Protein 5WEU (pdb70)

Sequence (382 aa):
SHSLRYFVTAVSRPGFGEPRYMEVGYVDNTEFVRFDSDAENPRYEPRARWIEQEGPEYWERETRRAKGNEQCFRVDLRTALRYYNQSAGGSHTLQWMAGCDVESDGRLLRGYWQFAYDGCDYIALNEDLKTWTAADMAAQITRRKWEQAGAAERDRAYLEGECVEWLRRRYLKNGNATLLRTDPPKAHVTHHRRPEGDVTLRCWALGFYPADITLTWQLNGEELTQEMELVETRPAGDGTFQKWASVVVPLGKEQKYTCHHVEHEGLPEPLTLRWIQKTPQIQVYSRHPPENGKPNILNCYVTQFHPPHIEIQMLKNGKKIPKVEMSDMSFSKDWSFYILAHTEFTPTETDTYACRVKHASMAEPKTVYWDRDMRGPGCAFVTI

InterPro domains:
  IPR001039 MHC class I alpha chain, alpha1 alpha2 domains [PR01638] (83-112)
  IPR001039 MHC class I alpha chain, alpha1 alpha2 domains [PR01638] (115-131)
  IPR001039 MHC class I alpha chain, alpha1 alpha2 domains [PR01638] (136-153)
  IPR001039 MHC class I alpha chain, alpha1 alpha2 domains [PR01638] (181-199)
  IPR003006 Immunoglobulin/major histocompatibility complex, conserved site [PS00290] (281-287)
  IPR003597 Immunoglobulin C1-set [PF07654] (220-290)
  IPR003597 Immunoglobulin C1-set [SM00407] (222-293)
  IPR007110 Immunoglobulin-like domain [PS50835] (209-297)
  IPR010579 MHC class I, alpha chain, C-terminal [PF06623] (340-364)
  IPR011161 MHC class I-like antigen recognition-like [PF00129] (25-203)
  IPR011162 MHC classes I/II-like antigen recognition protein [SSF54452] (26-205)
  IPR013783 Immunoglobulin-like fold [G3DSA:2.60.40.10] (206-307)
  IPR036179 Immunoglobulin-like domain superfamily [SSF48726] (208-299)
  IPR037055 MHC class I-like antigen recognition-like superfamily [G3DSA:3.30.500.10] (25-205)
  IPR050208 Antigen-presenting and immune regulatory MHC class I-related [PTHR16675] (20-337)

Nearest PDB structures (foldseek):
  5weu-assembly1_A  TM=1.004E+00  e=1.917E-54  Mus musculus
  6npr-assembly2_C  TM=9.610E-01  e=8.393E-49  Mus musculus
  5kd7-assembly1_A  TM=9.112E-01  e=3.494E-50  Mus musculus
  2bvo-assembly1_A  TM=9.806E-01  e=2.642E-41  Homo sapiens
  2hjl-assembly1_A  TM=9.816E-01  e=7.485E-41  Homo sapiens

Foldseek 3Di:
DKKKKKKWKWKQAPPPDGTWIKIWIDIQPHTFWMWTPPDDPTWIDTDDPLVPPDDPVVRVVVRVVRVVVSVVVSVVVVVVCVLVVHDPRDMKMKMWMWIFDADPVLDTPFTWTFMDIRPHGAKIQDRVLQAMDGDDPSSVVVRVVCNVVVVSVVSVCCHSPVRSVVSVVSCVSPVVQSPDFAFWDKDWDWAQDPVQWIKIKIKTWFGPDQDKDKDKDAPPDDDPFDKDWDDWADPPPRGIMIMMMTIGHPPCQQRMWMWMDGPNDPDIDIYGD/DWWDKDWDWEWPDQADAPDKTKIKIKIWGGPPPDKDKFKDKPRHTDDDKDKDDWDHDPVGIIIIMIMDIDHDHPPIWMWMWMDDPVDPHIDIGTDDSVD/DDDDCVPVDD

B-factor: mean 24.22, std 9.78, range [9.55, 72.51]

Solvent-accessible surface area: 19381 Å² total; per-residue (Å²): 72,38,15,0,64,0,31,0,7,0,26,17,75,50,81,166,60,84,18,84,2,38,0,8,0,27,0,32,63,33,34,0,0,72,4,35,23,67,44,166,122,34,89,5,60,54,99,16,195,35,0,78,169,16,38,120,119,9,32,81,105,1,4,152,35,0,86,20,2,22,80,0,2,55,55,5,9,126,7,1,40,165,58,69,141,63,86,78,56,33,71,24,3,1,0,3,19,0,0,0,28,10,50,100,94,22,134,54,71,57,1,39,9,32,13,0,14,20,12,69,95,3,2,30,2,44,117,66,10,134,65,15,76,18,56,51,160,8,0,55,61,0,69,146,90,7,83,159,75,29,9,8,136,101,8,85,63,20,0,79,19,42,0,13,100,43,3,126,90,0,28,133,45,2,84,96,66,4,94,72,56,47,59,4,164,26,81,15,33,43,64,193,70,141,122,46,36,0,18,0,18,0,24,0,38,31,0,5,24,17,122,24,69,13,66,12,60,38,144,76,98,156,29,124,52,115,82,92,103,20,58,30,4,23,2,37,73,33,23,27,7,22,1,5,9,0,23,0,69,112,65,112,19,104,128,9,11,0,45,0,92,17,122,16,28,132,128,80,56,86,34,142,138,159,102,78,74,5,101,26,28,10,2,11,51,84,98,46,102,68,58,107,102,11,26,0,0,0,22,0,3,71,0,10,35,9,127,25,78,25,58,1,12,82,66,65,144,121,22,128,142,38,91,80,38,24,47,4,5,44,198,76,14,2,4,49,15,17,0,42,8,134,17,56,0,46,161,120,37,68,10,3,0,84,0,94,4,72,31,34,115,135,66,105,55,32,137,34,74,91,72,68,29,4,0,18,13,57,138,57,22,4

Structure (mmCIF, N/CA/C/O backbone):
data_5WEU
#
_entry.id   5WEU
#
_cell.length_a   50.840
_cell.length_b   90.841
_cell.length_c   109.538
_cell.angle_alpha   90.00
_cell.angle_beta   90.00
_cell.angle_gamma   90.00
#
_symmetry.space_group_name_H-M   'P 21 21 21'
#
loop_
_entity.id
_entity.type
_entity.pdbx_description
1 polymer 'H-2 class I histocompatibility antigen, D-D alpha chain'
2 polymer Beta-2-microglobulin
3 polymer 'Envelope glycoprotein gp160'
4 non-polymer 1,2-ETHANEDIOL
5 water water
#
loop_
_atom_site.group_PDB
_atom_site.id
_atom_site.type_symbol
_atom_site.label_atom_id
_atom_site.label_alt_id
_atom_site.label_comp_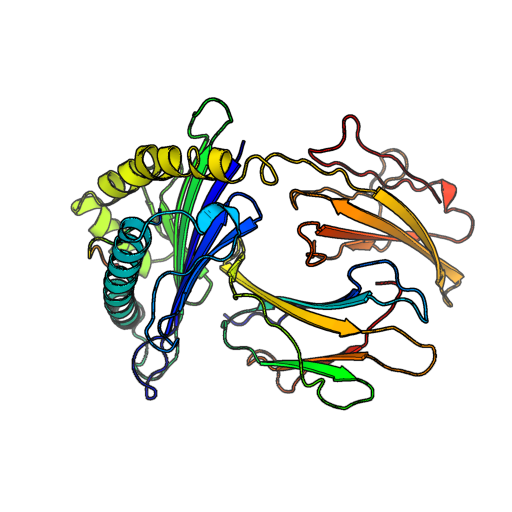id
_atom_site.label_asym_id
_atom_site.label_entity_id
_atom_site.label_seq_id
_atom_site.pdbx_PDB_ins_code
_atom_site.Cartn_x
_atom_site.Cartn_y
_atom_site.Cartn_z
_atom_site.occupancy
_atom_site.B_iso_or_equiv
_atom_site.auth_seq_id
_atom_site.auth_comp_id
_atom_site.auth_asym_id
_atom_site.auth_atom_id
_atom_site.pdbx_PDB_model_num
ATOM 1 N N . SER A 1 2 ? 17.639 32.806 54.138 1.00 20.64 2 SER A N 1
ATOM 2 C CA . SER A 1 2 ? 17.728 33.721 52.995 1.00 20.76 2 SER A CA 1
ATOM 3 C C . SER A 1 2 ? 16.469 33.678 52.128 1.00 20.88 2 SER A C 1
ATOM 4 O O . SER A 1 2 ? 15.719 32.705 52.145 1.00 23.94 2 SER A O 1
ATOM 7 N N . HIS A 1 3 ? 16.250 34.737 51.349 1.00 18.58 3 HIS A N 1
ATOM 8 C CA . HIS A 1 3 ? 15.086 34.836 50.482 1.00 17.14 3 HIS A CA 1
ATOM 9 C C . HIS A 1 3 ? 15.512 35.418 49.143 1.00 15.13 3 HIS A C 1
ATOM 10 O O . HIS A 1 3 ? 16.621 35.929 48.993 1.00 17.21 3 HIS A O 1
ATOM 17 N N . SER A 1 4 ? 14.616 35.337 48.164 1.00 13.74 4 SER A N 1
ATOM 18 C CA . SER A 1 4 ? 14.911 35.844 46.831 1.00 15.73 4 SER A CA 1
ATOM 19 C C . SER A 1 4 ? 13.735 36.645 46.298 1.00 15.34 4 SER A C 1
ATOM 20 O O . SER A 1 4 ? 12.578 36.292 46.526 1.00 16.05 4 SER A O 1
ATOM 23 N N . LEU A 1 5 ? 14.047 37.728 45.585 1.00 14.06 5 LEU A N 1
ATOM 24 C CA . LEU A 1 5 ? 13.081 38.471 44.784 1.00 16.19 5 LEU A CA 1
ATOM 25 C C . LEU A 1 5 ? 13.531 38.354 43.335 1.00 16.13 5 LEU A C 1
ATOM 26 O O . LEU A 1 5 ? 14.680 38.672 43.023 1.00 15.32 5 LEU A O 1
ATOM 31 N N . ARG A 1 6 ? 12.655 37.854 42.460 1.00 14.73 6 ARG A N 1
ATOM 32 C CA . ARG A 1 6 ? 13.047 37.606 41.078 1.00 14.31 6 ARG A CA 1
ATOM 33 C C . ARG A 1 6 ? 11.929 37.988 40.125 1.00 12.79 6 ARG A C 1
ATOM 34 O O . ARG A 1 6 ? 10.748 37.771 40.412 1.00 12.60 6 ARG A O 1
ATOM 42 N N . TYR A 1 7 ? 12.316 38.557 38.986 1.00 11.83 7 TYR A N 1
ATOM 43 C CA . TYR A 1 7 ? 11.383 38.899 37.922 1.00 12.16 7 TYR A CA 1
ATOM 44 C C . TYR A 1 7 ? 11.751 38.113 36.678 1.00 10.72 7 TYR A C 1
ATO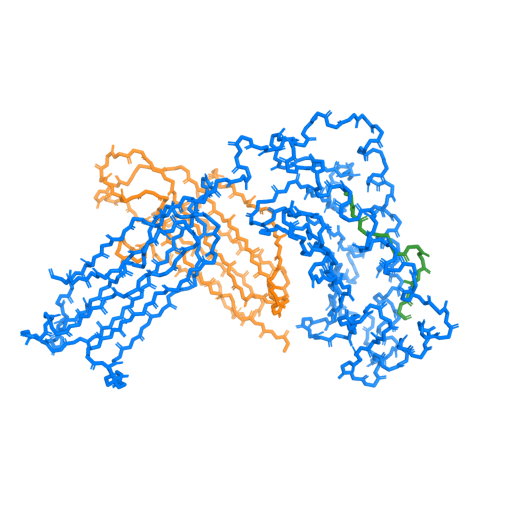M 45 O O . TYR A 1 7 ? 12.933 37.982 36.344 1.00 12.16 7 TYR A O 1
ATOM 54 N N . PHE A 1 8 ? 10.731 37.567 36.022 1.00 10.95 8 PHE A N 1
ATOM 55 C CA . PHE A 1 8 ? 10.888 36.719 34.848 1.00 12.15 8 PHE A CA 1
ATOM 56 C C . PHE A 1 8 ? 10.156 37.380 33.692 1.00 11.53 8 PHE A C 1
ATOM 57 O O . PHE A 1 8 ? 8.932 37.524 33.741 1.00 12.01 8 PHE A O 1
ATOM 65 N N . VAL A 1 9 ? 10.902 37.784 32.660 1.00 10.75 9 VAL A N 1
ATOM 66 C CA . VAL A 1 9 ? 10.387 38.618 31.575 1.00 10.32 9 VAL A CA 1
ATOM 67 C C . VAL A 1 9 ? 10.544 37.871 30.255 1.00 10.82 9 VAL A C 1
ATOM 68 O O . VAL A 1 9 ? 11.606 37.300 29.988 1.00 10.64 9 VAL A O 1
ATOM 72 N N . THR A 1 10 ? 9.487 37.873 29.436 1.00 10.78 10 THR A N 1
ATOM 73 C CA . THR A 1 10 ? 9.483 37.150 28.165 1.00 9.55 10 THR A CA 1
ATOM 74 C C . THR A 1 10 ? 8.827 38.013 27.097 1.00 13.46 10 THR A C 1
ATOM 75 O O . THR A 1 10 ? 7.728 38.529 27.315 1.00 13.15 10 THR A O 1
ATOM 79 N N . ALA A 1 11 ? 9.484 38.151 25.946 1.00 11.32 11 ALA A N 1
ATOM 80 C CA . ALA A 1 11 ? 8.867 38.729 24.759 1.00 10.83 11 ALA A CA 1
ATOM 81 C C . ALA A 1 11 ? 8.920 37.695 23.645 1.00 12.34 11 ALA A C 1
ATOM 82 O O . ALA A 1 11 ? 9.954 37.054 23.442 1.00 12.79 11 ALA A O 1
ATOM 84 N N . VAL A 1 12 ? 7.813 37.520 22.931 1.00 12.44 12 VAL A N 1
ATOM 85 C CA . VAL A 1 12 ? 7.753 36.530 21.862 1.00 14.40 12 VAL A CA 1
ATOM 86 C C . VAL A 1 12 ? 7.174 37.203 20.627 1.00 16.33 12 VAL A C 1
ATOM 87 O O . VAL A 1 12 ? 6.046 37.707 20.662 1.00 16.53 12 VAL A O 1
ATOM 91 N N . SER A 1 13 ? 7.947 37.226 19.547 1.00 14.21 13 SER A N 1
ATOM 92 C CA . SER A 1 13 ? 7.452 37.875 18.349 1.00 15.81 13 SER A CA 1
ATOM 93 C C . SER A 1 13 ? 6.469 36.958 17.626 1.00 18.59 13 SER A C 1
ATOM 94 O O . SER A 1 13 ? 6.464 35.736 17.800 1.00 18.59 13 SER A O 1
ATOM 97 N N . ARG A 1 14 ? 5.599 37.579 16.832 1.00 18.99 14 ARG A N 1
ATOM 98 C CA . ARG A 1 14 ? 4.594 36.860 16.049 1.00 21.51 14 ARG A CA 1
ATOM 99 C C . ARG A 1 14 ? 4.384 37.623 14.749 1.00 24.03 14 ARG A C 1
ATOM 100 O O . ARG A 1 14 ? 3.349 38.271 14.545 1.00 23.05 14 ARG A O 1
ATOM 108 N N . PRO A 1 15 ? 5.373 37.593 13.852 1.00 24.45 15 PRO A N 1
ATOM 109 C CA . PRO A 1 15 ? 5.284 38.403 12.630 1.00 27.80 15 PRO A CA 1
ATOM 110 C C 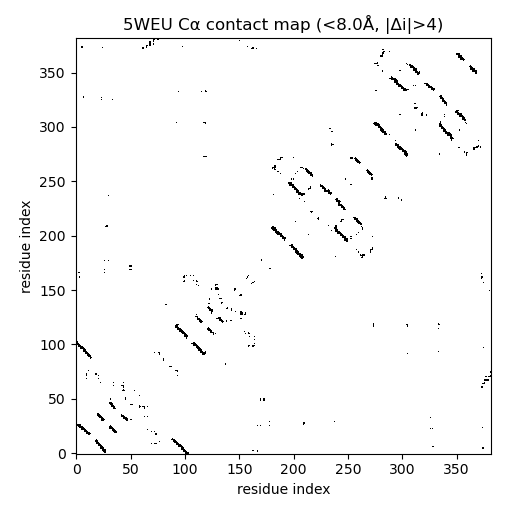. PRO A 1 15 ? 4.010 38.095 11.861 1.00 27.86 15 PRO A C 1
ATOM 111 O O . PRO A 1 15 ? 3.618 36.936 11.703 1.00 27.71 15 PRO A O 1
ATOM 115 N N . GLY A 1 16 ? 3.351 39.157 11.399 1.00 30.37 16 GLY A N 1
ATOM 116 C CA . GLY A 1 16 ? 2.074 39.040 10.737 1.00 31.07 16 GLY A CA 1
ATOM 117 C C . GLY A 1 16 ? 0.879 39.133 11.655 1.00 32.26 16 GLY A C 1
ATOM 118 O O . GLY A 1 16 ? -0.252 39.241 11.164 1.00 33.46 16 GLY A O 1
ATOM 119 N N . PHE A 1 17 ? 1.090 39.102 12.973 1.00 25.61 17 PHE A N 1
ATOM 120 C CA . PHE A 1 17 ? 0.006 39.160 13.946 1.00 30.42 17 PHE A CA 1
ATOM 121 C C . PHE A 1 17 ? 0.226 40.293 14.938 1.00 27.41 17 PHE A C 1
ATOM 122 O O . PHE A 1 17 ? -0.160 40.191 16.104 1.00 31.28 17 PHE A O 1
ATOM 130 N N . GLY A 1 18 ? 0.840 41.376 14.487 1.00 27.02 18 GLY A N 1
ATOM 131 C CA . GLY A 1 18 ? 1.066 42.520 15.341 1.00 26.17 18 GLY A CA 1
ATOM 132 C C . GLY A 1 18 ? 2.393 42.440 16.069 1.00 25.95 18 GLY A C 1
ATOM 133 O O . GLY A 1 18 ? 3.305 41.694 15.702 1.00 24.55 18 GLY A O 1
ATOM 134 N N . GLU A 1 19 ? 2.486 43.229 17.135 1.00 24.54 19 GLU A N 1
ATOM 135 C CA . GLU A 1 19 ? 3.721 43.360 17.886 1.00 26.17 19 GLU A CA 1
ATOM 136 C C . GLU A 1 19 ? 3.915 42.173 18.827 1.00 20.15 19 GLU A C 1
ATOM 137 O O . GLU A 1 19 ? 2.977 41.415 19.096 1.00 19.05 19 GLU A O 1
ATOM 143 N N . PRO A 1 20 ? 5.136 41.977 19.323 1.00 19.71 20 PRO A N 1
ATOM 144 C CA . PRO A 1 20 ? 5.387 40.844 20.220 1.00 15.41 20 PRO A CA 1
ATOM 145 C C . PRO A 1 20 ? 4.509 40.870 21.465 1.00 19.28 20 PRO A C 1
ATOM 146 O O . PRO A 1 20 ? 4.062 41.922 21.930 1.00 16.62 20 PRO A O 1
ATOM 150 N N . ARG A 1 21 ? 4.240 39.682 21.994 1.00 14.26 21 ARG A N 1
ATOM 151 C CA . ARG A 1 21 ? 3.599 39.579 23.294 1.00 15.59 21 ARG A CA 1
ATOM 152 C C . ARG A 1 21 ? 4.664 39.743 24.364 1.00 16.80 21 ARG A C 1
ATOM 153 O O . ARG A 1 21 ? 5.705 39.083 24.311 1.00 16.04 21 ARG A O 1
ATOM 161 N N . TYR A 1 22 ? 4.412 40.632 25.323 1.00 11.70 22 TYR A N 1
ATOM 162 C CA . TYR A 1 22 ? 5.378 40.967 26.361 1.00 13.61 22 TYR A CA 1
ATOM 163 C C . TYR A 1 22 ? 4.779 40.662 27.730 1.00 12.05 22 TYR A C 1
ATOM 164 O O . TYR A 1 22 ? 3.676 41.121 28.041 1.00 13.64 22 TYR A O 1
ATOM 173 N N . MET A 1 23 ? 5.510 39.901 28.553 1.00 11.84 23 MET A N 1
ATOM 174 C CA . MET A 1 23 ? 5.004 39.446 29.845 1.00 12.11 23 MET A CA 1
ATOM 175 C C . MET A 1 23 ? 6.073 39.588 30.923 1.00 11.07 23 MET A C 1
ATOM 176 O O . MET A 1 23 ? 7.269 39.437 30.660 1.00 12.28 23 MET A O 1
ATOM 181 N N . GLU A 1 24 ? 5.629 39.898 32.144 1.00 11.63 24 GLU A N 1
ATOM 182 C CA . GLU A 1 24 ? 6.488 39.872 33.325 1.00 13.38 24 GLU A CA 1
ATOM 183 C C . GLU A 1 24 ? 5.771 39.124 34.439 1.00 13.73 24 GLU A C 1
ATOM 184 O O . GLU A 1 24 ? 4.548 39.222 34.568 1.00 12.67 24 GLU A O 1
ATOM 190 N N . VAL A 1 25 ? 6.524 38.357 35.225 1.00 11.84 25 VAL A N 1
ATOM 191 C CA . VAL A 1 25 ? 6.003 37.744 36.444 1.00 12.01 25 VAL A CA 1
ATOM 192 C C . VAL A 1 25 ? 7.048 37.912 37.542 1.00 12.37 25 VAL A C 1
ATOM 193 O O . VAL A 1 25 ? 8.244 37.704 37.308 1.00 12.81 25 VAL A O 1
ATOM 197 N N . GLY A 1 26 ? 6.602 38.282 38.739 1.00 13.28 26 GLY A N 1
ATOM 198 C CA . GLY A 1 26 ? 7.494 38.465 39.880 1.00 12.05 26 GLY A CA 1
ATOM 199 C C . GLY A 1 26 ? 7.215 37.470 40.992 1.00 11.46 26 GLY A C 1
ATOM 200 O O . GLY A 1 26 ? 6.062 37.118 41.241 1.00 12.29 26 GLY A O 1
ATOM 201 N N . TYR A 1 27 ? 8.288 37.024 41.652 1.00 11.61 27 TYR A N 1
ATOM 202 C CA . TYR A 1 27 ? 8.248 36.030 42.720 1.00 11.02 27 TYR A CA 1
ATOM 203 C C . TYR A 1 27 ? 9.059 36.492 43.921 1.00 14.59 27 TYR A C 1
ATOM 204 O O . TYR A 1 27 ? 10.130 37.082 43.769 1.00 13.45 27 TYR A O 1
ATOM 213 N N . VAL A 1 28 ? 8.557 36.182 45.113 1.00 13.24 28 VAL A N 1
ATOM 214 C CA . VAL A 1 28 ? 9.362 36.129 46.327 1.00 13.04 28 VAL A CA 1
ATOM 215 C C . VAL A 1 28 ? 9.478 34.657 46.688 1.00 13.57 28 VAL A C 1
ATOM 216 O O . VAL A 1 28 ? 8.455 33.977 46.842 1.00 14.88 28 VAL A O 1
ATOM 220 N N . ASP A 1 29 ? 10.710 34.148 46.744 1.00 14.19 29 ASP A N 1
ATOM 221 C CA . ASP A 1 29 ? 10.971 32.703 46.928 1.00 12.84 29 ASP A CA 1
ATOM 222 C C . ASP A 1 29 ? 10.155 31.944 45.879 1.00 14.18 29 ASP A C 1
ATOM 223 O O . ASP A 1 29 ? 10.266 32.248 44.683 1.00 14.16 29 ASP A O 1
ATOM 228 N N . ASN A 1 30 ? 9.318 30.979 46.269 1.00 13.24 30 ASN A N 1
ATOM 229 C CA . ASN A 1 30 ? 8.493 30.230 45.330 1.00 15.71 30 ASN A CA 1
ATOM 230 C C . ASN A 1 30 ? 7.050 30.724 45.295 1.00 19.33 30 ASN A C 1
ATOM 231 O O . ASN A 1 30 ? 6.148 29.964 44.923 1.00 17.37 30 ASN A O 1
ATOM 236 N N . THR A 1 31 ? 6.813 31.991 45.650 1.00 15.43 31 THR A N 1
ATOM 237 C CA . THR A 1 31 ? 5.471 32.572 45.704 1.00 11.53 31 THR A CA 1
ATOM 238 C C . THR A 1 31 ? 5.347 33.689 44.671 1.00 15.06 31 THR A C 1
ATOM 239 O O . THR A 1 31 ? 6.008 34.727 44.788 1.00 14.64 31 THR A O 1
ATOM 243 N N . GLU A 1 32 ? 4.502 33.476 43.662 1.00 15.58 32 GLU A N 1
ATOM 244 C CA . GLU A 1 32 ? 4.222 34.525 42.688 1.00 11.38 32 GLU A CA 1
ATOM 245 C C . GLU A 1 32 ? 3.483 35.673 43.367 1.00 14.26 32 GLU A C 1
ATOM 246 O O . GLU A 1 32 ? 2.660 35.447 44.258 1.00 16.13 32 GLU A O 1
ATOM 252 N N . PHE A 1 33 ? 3.772 36.919 42.954 1.00 12.31 33 PHE A N 1
ATOM 253 C CA . PHE A 1 33 ? 3.002 38.014 43.541 1.00 12.68 33 PHE A CA 1
ATOM 254 C C . PHE A 1 33 ? 2.605 39.145 42.599 1.00 11.72 33 PHE A C 1
ATOM 255 O O . PHE A 1 33 ? 1.723 39.920 42.980 1.00 13.01 33 PHE A O 1
ATOM 263 N N . VAL A 1 34 ? 3.184 39.273 41.397 1.00 12.84 34 VAL A N 1
ATOM 264 C CA . VAL A 1 34 ? 2.792 40.300 40.434 1.00 14.13 34 VAL A CA 1
ATOM 265 C C . VAL A 1 34 ? 2.895 39.730 39.022 1.00 12.55 34 VAL A C 1
ATOM 266 O O . VAL A 1 34 ? 3.668 38.806 38.755 1.00 11.96 34 VAL A O 1
ATOM 270 N N . ARG A 1 35 ? 2.123 40.316 38.105 1.00 11.49 35 ARG A N 1
ATOM 271 C CA . ARG A 1 35 ? 2.186 39.917 36.702 1.00 12.30 35 ARG A CA 1
ATOM 272 C C . ARG A 1 35 ? 1.892 41.110 35.797 1.00 14.72 35 ARG A C 1
ATOM 273 O O . ARG A 1 35 ? 1.250 42.085 36.205 1.00 14.46 35 ARG A O 1
ATOM 281 N N . PHE A 1 36 ? 2.379 41.019 34.554 1.00 14.83 36 PHE A N 1
ATOM 282 C CA . PHE A 1 36 ? 2.040 41.940 33.475 1.00 14.40 36 PHE A CA 1
ATOM 283 C C . PHE A 1 36 ? 1.894 41.148 32.184 1.00 15.46 36 PHE A C 1
ATOM 284 O O . PHE A 1 36 ? 2.686 40.236 31.922 1.00 13.43 36 PHE A O 1
ATOM 292 N N . ASP A 1 37 ? 0.901 41.508 31.364 1.00 13.10 37 ASP A N 1
ATOM 293 C CA . ASP A 1 37 ? 0.656 40.795 30.108 1.00 13.61 37 ASP A CA 1
ATOM 294 C C . ASP A 1 37 ? 0.163 41.810 29.086 1.00 14.84 37 ASP A C 1
ATOM 295 O O . ASP A 1 37 ? -0.919 42.382 29.250 1.00 17.98 37 ASP A O 1
ATOM 300 N N . SER A 1 38 ? 0.964 42.040 28.044 1.00 14.93 38 SER A N 1
ATOM 301 C CA . SER A 1 38 ? 0.626 43.061 27.059 1.00 17.65 38 SER A CA 1
ATOM 302 C C . SER A 1 38 ? -0.623 42.704 26.259 1.00 16.25 38 SER A C 1
ATOM 303 O O . SER A 1 38 ? -1.2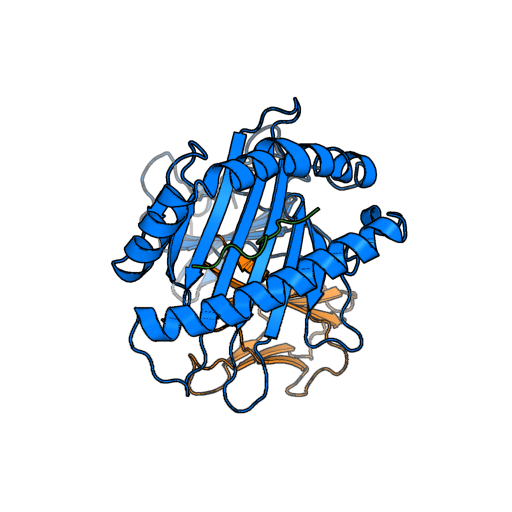08 43.589 25.629 1.00 21.28 38 SER A O 1
ATOM 306 N N . ASP A 1 39 ? -1.050 41.442 26.276 1.00 19.05 39 ASP A N 1
ATOM 307 C CA . ASP A 1 39 ? -2.238 41.024 25.540 1.00 22.03 39 ASP A CA 1
ATOM 308 C C . ASP A 1 39 ? -3.523 41.173 26.340 1.00 27.22 39 ASP A C 1
ATOM 309 O O . ASP A 1 39 ? -4.605 40.900 25.806 1.00 26.84 39 ASP A O 1
ATOM 314 N N . ALA A 1 40 ? -3.437 41.583 27.598 1.00 24.15 40 ALA A N 1
ATOM 315 C CA . ALA A 1 40 ? -4.639 41.789 28.388 1.00 26.33 40 ALA A CA 1
ATOM 316 C C . ALA A 1 40 ? -5.374 43.040 27.922 1.00 28.61 40 ALA A C 1
ATOM 317 O O . ALA A 1 40 ? -4.782 43.969 27.364 1.00 28.02 40 ALA A O 1
ATOM 319 N N . GLU A 1 41 ? -6.687 43.046 28.137 1.00 32.20 41 GLU A N 1
ATOM 320 C CA . GLU A 1 41 ? -7.461 44.267 27.970 1.00 37.71 41 GLU A CA 1
ATOM 321 C C . GLU A 1 41 ? -6.996 45.293 28.993 1.00 40.43 41 GLU A C 1
ATOM 322 O O . GLU A 1 41 ? -7.044 45.037 30.202 1.00 46.01 41 GLU A O 1
ATOM 328 N N . ASN A 1 42 ? -6.528 46.444 28.505 1.00 42.56 42 ASN A N 1
ATOM 329 C CA . ASN A 1 42 ? -5.983 47.501 29.357 1.00 42.92 42 ASN A CA 1
ATOM 330 C C . ASN A 1 42 ? -4.844 46.938 30.198 1.00 40.86 42 ASN A C 1
ATOM 331 O O . ASN A 1 42 ? -5.024 46.687 31.395 1.00 44.08 42 ASN A O 1
ATOM 336 N N . PRO A 1 43 ? -3.669 46.717 29.609 1.00 30.41 43 PRO A N 1
ATOM 337 C CA . PRO A 1 43 ? -2.581 46.060 30.349 1.00 24.72 43 PRO A CA 1
ATOM 338 C C . PRO A 1 43 ? -2.062 46.929 31.487 1.00 20.91 43 PRO A C 1
ATOM 339 O O . PRO A 1 43 ? -1.713 48.095 31.293 1.00 22.62 43 PRO A O 1
ATOM 343 N N . ARG A 1 44 ? -2.009 46.337 32.680 1.00 20.30 44 ARG A N 1
ATOM 344 C CA . ARG A 1 44 ? -1.479 46.974 33.876 1.00 18.90 44 ARG A CA 1
ATOM 345 C C . ARG A 1 44 ? -0.702 45.936 34.671 1.00 15.54 44 ARG A C 1
ATOM 346 O O . ARG A 1 44 ? -0.980 44.737 34.586 1.00 16.56 44 ARG A O 1
ATOM 354 N N . TYR A 1 45 ? 0.270 46.398 35.455 1.00 13.99 45 TYR A N 1
ATOM 355 C CA . TYR A 1 45 ? 0.829 45.524 36.475 1.00 13.24 45 TYR A CA 1
ATOM 356 C C . TYR A 1 45 ? -0.275 45.174 37.470 1.00 16.07 45 TYR A C 1
ATOM 357 O O . TYR A 1 45 ? -1.054 46.040 37.877 1.00 17.49 45 TYR A O 1
ATOM 366 N N . GLU A 1 46 ? -0.362 43.893 37.837 1.00 14.07 46 GLU A N 1
ATOM 367 C CA . GLU A 1 46 ? -1.482 43.389 38.622 1.00 15.24 46 GLU A CA 1
ATOM 368 C C . GLU A 1 46 ? -1.007 42.551 39.800 1.00 14.32 46 GLU A C 1
ATOM 369 O O . GLU A 1 46 ? -0.011 41.827 39.693 1.00 15.29 46 GLU A O 1
ATOM 375 N N . PRO A 1 47 ? -1.720 42.606 40.929 1.00 14.26 47 PRO A N 1
ATOM 376 C CA . PRO A 1 47 ? -1.362 41.768 42.081 1.00 14.95 47 PRO A CA 1
ATOM 377 C C . PRO A 1 47 ? -1.765 40.313 41.891 1.00 16.07 47 PRO A C 1
ATOM 378 O O . PRO A 1 47 ? -2.816 40.005 41.323 1.00 18.26 47 PRO A O 1
ATOM 382 N N . ARG A 1 48 ? -0.923 39.411 42.403 1.00 15.29 48 ARG A N 1
ATOM 383 C CA . ARG A 1 48 ? -1.209 37.980 42.373 1.00 14.06 48 ARG A CA 1
ATOM 384 C C . ARG A 1 48 ? -0.973 37.322 43.726 1.00 17.75 48 ARG A C 1
ATOM 385 O O . ARG A 1 48 ? -0.938 36.089 43.809 1.00 21.92 48 ARG A O 1
ATOM 393 N N . ALA A 1 49 ? -0.804 38.113 44.780 1.00 14.62 49 ALA A N 1
ATOM 394 C CA . ALA A 1 49 ? -0.739 37.630 46.150 1.00 15.80 49 ALA A CA 1
ATOM 395 C C . ALA A 1 49 ? -1.462 38.636 47.029 1.00 19.31 49 ALA A C 1
ATOM 396 O O . ALA A 1 49 ? -1.471 39.834 46.740 1.00 20.05 49 ALA A O 1
ATOM 398 N N . ARG A 1 50 ? -2.070 38.146 48.109 1.00 18.39 50 ARG A N 1
ATOM 399 C CA . ARG A 1 50 ? -2.863 39.036 48.952 1.00 19.00 50 ARG A CA 1
ATOM 400 C C . ARG A 1 50 ? -2.009 40.137 49.571 1.00 19.91 50 ARG A C 1
ATOM 401 O O . ARG A 1 50 ? -2.472 41.272 49.737 1.00 21.75 50 ARG A O 1
ATOM 409 N N . TRP A 1 51 ? -0.761 39.827 49.921 1.00 18.55 51 TRP A N 1
ATOM 410 C CA . TRP A 1 51 ? 0.069 40.749 50.687 1.00 18.73 51 TRP A CA 1
ATOM 411 C C . TRP A 1 51 ? 0.662 41.877 49.847 1.00 20.10 51 TRP A C 1
ATOM 412 O O . TRP A 1 51 ? 1.386 42.720 50.393 1.00 20.36 51 TRP A O 1
ATOM 423 N N . ILE A 1 52 ? 0.386 41.914 48.544 1.00 15.52 52 ILE A N 1
ATOM 424 C CA . ILE A 1 52 ? 0.795 43.034 47.696 1.00 16.33 52 ILE A CA 1
ATOM 425 C C . ILE A 1 52 ? -0.378 43.930 47.325 1.00 18.72 52 ILE A C 1
ATOM 426 O O . ILE A 1 52 ? -0.156 45.040 46.813 1.00 19.63 52 ILE A O 1
ATOM 431 N N . GLU A 1 53 ? -1.615 43.505 47.595 1.00 20.93 53 GLU A N 1
ATOM 432 C CA . GLU A 1 53 ? -2.794 44.227 47.127 1.00 22.54 53 GLU A CA 1
ATOM 433 C C . GLU A 1 53 ? -2.924 45.621 47.723 1.00 26.86 53 GLU A C 1
ATOM 434 O O . GLU A 1 53 ? -3.624 46.462 47.148 1.00 27.67 53 GLU A O 1
ATOM 440 N N . GLN A 1 54 ? -2.270 45.891 48.849 1.00 22.78 54 GLN A N 1
ATOM 441 C CA . GLN A 1 54 ? -2.433 47.159 49.540 1.00 22.18 54 GLN A CA 1
ATOM 442 C C . GLN A 1 54 ? -1.302 48.139 49.267 1.00 24.68 54 GLN A C 1
ATOM 443 O O . GLN A 1 54 ? -1.243 49.188 49.914 1.00 25.53 54 GLN A O 1
ATOM 449 N N . GLU A 1 55 ? -0.399 47.832 48.336 1.00 22.27 55 GLU A N 1
ATOM 450 C CA . GLU A 1 55 ? 0.440 48.894 47.808 1.00 21.46 55 GLU A CA 1
ATOM 451 C C . GLU A 1 55 ? -0.484 49.909 47.152 1.00 21.57 55 GLU A C 1
ATOM 452 O O . GLU A 1 55 ? -1.473 49.546 46.511 1.00 32.52 55 GLU A O 1
ATOM 458 N N . GLY A 1 56 ? -0.183 51.180 47.338 1.00 28.77 56 GLY A N 1
ATOM 459 C CA . GLY A 1 56 ? -1.063 52.218 46.866 1.00 22.64 56 GLY A CA 1
ATOM 460 C C . GLY A 1 56 ? -1.076 52.328 45.356 1.00 25.34 56 GLY A C 1
ATOM 461 O O . GLY A 1 56 ? -0.375 51.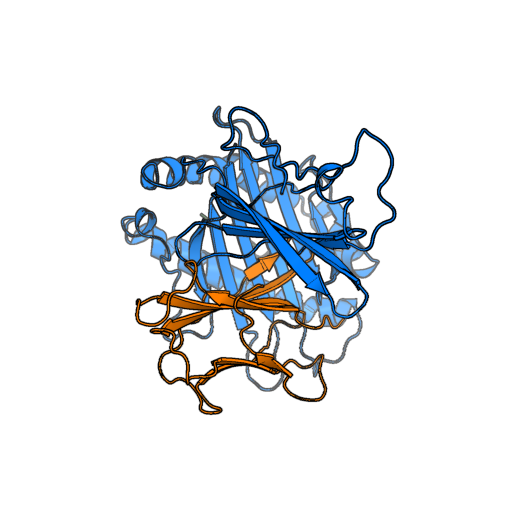605 44.639 1.00 22.96 56 GLY A O 1
ATOM 462 N N . PRO A 1 57 ? -1.883 53.255 44.847 1.00 23.04 57 PRO A N 1
ATOM 463 C CA . PRO A 1 57 ? -1.966 53.436 43.391 1.00 24.05 57 PRO A CA 1
ATOM 464 C C . PRO A 1 57 ? -0.650 53.836 42.733 1.00 23.80 57 PRO A C 1
ATOM 465 O O . PRO A 1 57 ? -0.441 53.494 41.563 1.00 21.72 57 PRO A O 1
ATOM 469 N N . GLU A 1 58 ? 0.222 54.530 43.444 1.00 22.48 58 GLU A N 1
ATOM 470 C CA . GLU A 1 58 ? 1.506 54.958 42.918 1.00 25.41 58 GLU A CA 1
ATOM 471 C C . GLU A 1 58 ? 2.366 53.793 42.508 1.00 23.25 58 GLU A C 1
ATOM 472 O O . GLU A 1 58 ? 3.083 53.851 41.572 1.00 22.81 58 GLU A O 1
ATOM 478 N N . TYR A 1 59 ? 2.285 52.752 43.289 1.00 17.65 59 TYR A N 1
ATOM 479 C CA . TYR A 1 59 ? 3.036 51.524 43.026 1.00 16.10 59 TYR A CA 1
ATOM 480 C C . TYR A 1 59 ? 2.624 50.914 41.692 1.00 15.71 59 TYR A C 1
ATOM 481 O O . TYR A 1 59 ? 3.470 50.590 40.850 1.00 17.72 59 TYR A O 1
ATOM 490 N N . TRP A 1 60 ? 1.317 50.744 41.484 1.00 16.98 60 TRP A N 1
ATOM 491 C CA . TRP A 1 60 ? 0.855 50.119 40.252 1.00 17.16 60 TRP A CA 1
ATOM 492 C C . TRP A 1 60 ? 1.089 51.021 39.048 1.00 14.67 60 TRP A C 1
ATOM 493 O O . TRP A 1 60 ? 1.408 50.523 37.964 1.00 15.53 60 TRP A O 1
ATOM 504 N N . GLU A 1 61 ? 0.974 52.339 39.221 1.00 15.94 61 GLU A N 1
ATOM 505 C CA . GLU A 1 61 ? 1.269 53.242 38.111 1.00 16.47 61 GLU A CA 1
ATOM 506 C C . GLU A 1 61 ? 2.747 53.182 37.734 1.00 17.31 61 GLU A C 1
ATOM 507 O O . GLU A 1 61 ? 3.091 53.151 36.545 1.00 17.41 61 GLU A O 1
ATOM 513 N N . ARG A 1 62 ? 3.632 53.148 38.735 1.00 16.44 62 ARG A N 1
ATOM 514 C CA . ARG A 1 62 ? 5.066 53.103 38.465 1.00 17.22 62 ARG A CA 1
ATOM 515 C C . ARG A 1 62 ? 5.467 51.783 37.822 1.00 18.73 62 ARG A C 1
ATOM 516 O O . ARG A 1 62 ? 6.264 51.760 36.877 1.00 16.60 62 ARG A O 1
ATOM 524 N N . GLU A 1 63 ? 4.929 50.669 38.319 1.00 14.45 63 GLU A N 1
ATOM 525 C CA . GLU A 1 63 ? 5.311 49.383 37.754 1.00 14.87 63 GLU A CA 1
ATOM 526 C C . GLU A 1 63 ? 4.733 49.197 36.357 1.00 14.50 63 GLU A C 1
ATOM 527 O O . GLU A 1 63 ? 5.384 48.604 35.489 1.00 16.35 63 GLU A O 1
ATOM 533 N N . THR A 1 64 ? 3.516 49.699 36.116 1.00 14.41 64 THR A N 1
ATOM 534 C CA . THR A 1 64 ? 2.953 49.638 34.768 1.00 14.12 64 THR A CA 1
ATOM 535 C C . THR A 1 64 ? 3.795 50.451 33.791 1.00 17.16 64 THR A C 1
ATOM 536 O O . THR A 1 64 ? 4.093 49.988 32.684 1.00 14.68 64 THR A O 1
ATOM 540 N N . ARG A 1 65 ? 4.199 51.661 34.193 1.00 16.69 65 ARG A N 1
ATOM 541 C CA . ARG A 1 65 ? 5.064 52.486 33.351 1.00 15.35 65 ARG A CA 1
ATOM 542 C C . ARG A 1 65 ? 6.390 51.791 33.061 1.00 15.91 65 ARG A C 1
ATOM 543 O O . ARG A 1 65 ? 6.874 51.805 31.923 1.00 15.09 65 ARG A O 1
ATOM 551 N N . ARG A 1 66 ? 6.978 51.152 34.075 1.00 12.44 66 ARG A N 1
ATOM 552 C CA . ARG A 1 66 ? 8.221 50.409 33.873 1.00 13.63 66 ARG A CA 1
ATOM 553 C C . ARG A 1 66 ? 8.030 49.288 32.865 1.00 13.17 66 ARG A C 1
ATOM 554 O O . ARG A 1 66 ? 8.843 49.118 31.947 1.00 13.62 66 ARG A O 1
ATOM 562 N N . ALA A 1 67 ? 6.971 48.494 33.039 1.00 11.76 67 ALA A N 1
ATOM 563 C CA . ALA A 1 67 ? 6.719 47.378 32.135 1.00 10.63 67 ALA A CA 1
ATOM 564 C C . ALA A 1 67 ? 6.520 47.857 30.703 1.00 14.57 67 ALA A C 1
ATOM 565 O O . ALA A 1 67 ? 7.006 47.225 29.757 1.00 13.39 67 ALA A O 1
ATOM 567 N N . LYS A 1 68 ? 5.822 48.981 30.520 1.00 14.82 68 LYS A N 1
ATOM 568 C CA . LYS A 1 68 ? 5.550 49.436 29.160 1.00 13.70 68 LYS A CA 1
ATOM 569 C C . LYS A 1 68 ? 6.796 50.011 28.496 1.00 14.11 68 LYS A C 1
ATOM 570 O O . LYS A 1 68 ? 6.951 49.894 27.275 1.00 15.47 68 LYS A O 1
ATOM 576 N N . GLY A 1 69 ? 7.701 50.607 29.272 1.00 13.86 69 GLY A N 1
ATOM 577 C CA . GLY A 1 69 ? 8.998 50.966 28.725 1.00 14.60 69 GLY A CA 1
ATOM 578 C C . GLY A 1 69 ? 9.835 49.747 28.380 1.00 14.82 69 GLY A C 1
ATOM 579 O O . GLY A 1 69 ? 10.459 49.689 27.317 1.00 14.21 69 GLY A O 1
ATOM 580 N N . ASN A 1 70 ? 9.845 48.750 29.266 1.00 12.68 70 ASN A N 1
ATOM 581 C CA . ASN A 1 70 ? 10.560 47.511 28.968 1.00 11.85 70 ASN A CA 1
ATOM 582 C C . ASN A 1 70 ? 10.026 46.857 27.700 1.00 12.20 70 ASN A C 1
ATOM 583 O O . ASN A 1 70 ? 10.797 46.317 26.898 1.00 12.62 70 ASN A O 1
ATOM 588 N N . GLU A 1 71 ? 8.703 46.865 27.524 1.00 12.20 71 GLU A N 1
ATOM 589 C CA . GLU A 1 71 ? 8.102 46.274 26.334 1.00 10.73 71 GLU A CA 1
ATOM 590 C C . GLU A 1 71 ? 8.691 46.880 25.064 1.00 13.31 71 GLU A C 1
ATOM 591 O O . GLU A 1 71 ? 9.007 46.159 24.109 1.00 13.90 71 GLU A O 1
ATOM 597 N N . GLN A 1 72 ? 8.836 48.207 25.033 1.00 13.14 72 GLN A N 1
ATOM 598 C CA . GLN A 1 72 ? 9.419 48.851 23.856 1.00 15.05 72 GLN A CA 1
ATOM 599 C C . GLN A 1 72 ? 10.872 48.437 23.657 1.00 15.51 72 GLN A C 1
ATOM 600 O O . GLN A 1 72 ? 11.301 48.173 22.525 1.00 16.38 72 GLN A O 1
ATOM 606 N N . CYS A 1 73 ? 11.642 48.384 24.745 1.00 13.73 73 CYS A N 1
ATOM 607 C CA . CYS A 1 73 ? 13.012 47.886 24.698 1.00 13.87 73 CYS A CA 1
ATOM 608 C C . CYS A 1 73 ? 13.091 46.502 24.071 1.00 14.68 73 CYS A C 1
ATOM 609 O O . CYS A 1 73 ? 13.951 46.239 23.225 1.00 15.31 73 CYS A O 1
ATOM 614 N N . PHE A 1 74 ? 12.222 45.591 24.512 1.00 13.63 74 PHE A N 1
ATOM 615 C CA . PHE A 1 74 ? 12.293 44.219 24.017 1.00 14.65 74 PHE A CA 1
ATOM 616 C C . PHE A 1 74 ? 11.873 44.118 22.555 1.00 14.84 74 PHE A C 1
ATOM 617 O O . PHE A 1 74 ? 12.358 43.239 21.830 1.00 15.12 74 PHE A O 1
ATOM 625 N N . ARG A 1 75 ? 11.000 45.012 22.084 1.00 12.74 75 ARG A N 1
ATOM 626 C CA . ARG A 1 75 ? 10.719 45.056 20.650 1.00 13.69 75 ARG A CA 1
ATOM 627 C C . ARG A 1 75 ? 11.982 45.391 19.868 1.00 15.50 75 ARG A C 1
ATOM 628 O O . ARG A 1 75 ? 12.285 44.766 18.843 1.00 15.88 75 ARG A O 1
ATOM 636 N N . VAL A 1 76 ? 12.723 46.396 20.336 1.00 14.40 76 VAL A N 1
ATOM 637 C CA . VAL A 1 76 ? 13.991 46.758 19.721 1.00 16.12 76 VAL A CA 1
ATOM 638 C C . VAL A 1 76 ? 14.972 45.598 19.801 1.00 18.77 76 VAL A C 1
ATOM 639 O O . VAL A 1 76 ? 15.661 45.280 18.824 1.00 19.09 76 VAL A O 1
ATOM 643 N N . ASP A 1 77 ? 15.060 44.951 20.969 1.00 16.18 77 ASP A N 1
ATOM 644 C CA . ASP A 1 77 ? 15.998 43.840 21.117 1.00 15.94 77 ASP A CA 1
ATOM 645 C C . ASP A 1 77 ? 15.695 42.707 20.146 1.00 17.83 77 ASP A C 1
ATOM 646 O O . ASP A 1 77 ? 16.616 42.109 19.580 1.00 17.08 77 ASP A O 1
ATOM 651 N N . LEU A 1 78 ? 14.415 42.370 19.967 1.00 14.82 78 LEU A N 1
ATOM 652 C CA . LEU A 1 78 ? 14.070 41.277 19.060 1.00 14.37 78 LEU A CA 1
ATOM 653 C C . LEU A 1 78 ? 14.447 41.615 17.624 1.00 17.38 78 LEU A C 1
ATOM 654 O O . LEU A 1 78 ? 14.926 40.747 16.883 1.00 19.09 78 LEU A O 1
ATOM 659 N N . ARG A 1 79 ? 14.249 42.875 17.217 1.00 19.01 79 ARG A N 1
ATOM 660 C CA . ARG A 1 79 ? 14.664 43.295 15.881 1.00 18.12 79 ARG A CA 1
ATOM 661 C C . ARG A 1 79 ? 16.179 43.244 15.731 1.00 17.95 79 ARG A C 1
ATOM 662 O O . ARG A 1 79 ? 16.689 42.823 14.688 1.00 21.83 79 ARG A O 1
ATOM 670 N N . THR A 1 80 ? 16.912 43.679 16.760 1.00 17.14 80 THR A N 1
ATOM 671 C CA . THR A 1 80 ? 18.368 43.640 16.696 1.00 16.37 80 THR A CA 1
ATOM 672 C C . THR A 1 80 ? 18.878 42.208 16.605 1.00 19.89 80 THR A C 1
ATOM 673 O O . THR A 1 80 ? 19.824 41.925 15.858 1.00 21.35 80 THR A O 1
ATOM 677 N N . ALA A 1 81 ? 18.255 41.287 17.346 1.00 18.95 81 ALA A N 1
ATOM 678 C CA . ALA A 1 81 ? 18.679 39.891 17.289 1.00 18.44 81 ALA A CA 1
ATOM 679 C C . ALA A 1 81 ? 18.549 39.326 15.880 1.00 22.51 81 ALA A C 1
ATOM 680 O O . ALA A 1 81 ? 19.395 38.537 15.442 1.00 23.45 81 ALA A O 1
ATOM 682 N N . LEU A 1 82 ? 17.495 39.712 15.153 1.00 21.27 82 LEU A N 1
ATOM 683 C CA . LEU A 1 82 ? 17.371 39.299 13.756 1.00 24.56 82 LEU A CA 1
ATOM 684 C C . LEU A 1 82 ? 18.588 39.721 12.945 1.00 26.14 82 LEU A C 1
ATOM 685 O O . LEU A 1 82 ? 19.074 38.958 12.102 1.00 28.97 82 LEU A O 1
ATOM 690 N N . ARG A 1 83 ? 19.090 40.937 13.179 1.00 24.65 83 ARG A N 1
ATOM 691 C CA . ARG A 1 83 ? 20.263 41.404 12.449 1.00 26.34 83 ARG A CA 1
ATOM 692 C C . ARG A 1 83 ? 21.513 40.649 12.882 1.00 27.69 83 ARG A C 1
ATOM 693 O O . ARG A 1 83 ? 22.305 40.211 12.040 1.00 28.54 83 ARG A O 1
ATOM 701 N N . TYR A 1 84 ? 21.704 40.486 14.196 1.00 23.41 84 TYR A N 1
ATOM 702 C CA . TYR A 1 84 ? 22.899 39.813 14.698 1.00 23.99 84 TYR A CA 1
ATOM 703 C C . TYR A 1 84 ? 23.006 38.397 14.149 1.00 27.99 84 TYR A C 1
ATOM 704 O O . TYR A 1 84 ? 24.098 37.944 13.785 1.00 30.35 84 TYR A O 1
ATOM 713 N N . TYR A 1 85 ? 21.882 37.688 14.075 1.00 23.56 85 TYR A N 1
ATOM 714 C CA . TYR A 1 85 ? 21.853 36.298 13.642 1.00 23.70 85 TYR A CA 1
ATOM 715 C C . TYR A 1 85 ? 21.494 36.128 12.171 1.00 27.40 85 TYR A C 1
ATOM 716 O O . TYR A 1 85 ? 21.420 34.988 11.698 1.00 28.55 85 TYR A O 1
ATOM 725 N N . ASN A 1 86 ? 21.271 37.221 11.439 1.00 27.78 86 ASN A N 1
ATOM 726 C CA . ASN A 1 86 ? 20.929 37.168 10.015 1.00 28.09 86 ASN A CA 1
ATOM 727 C C . ASN A 1 86 ? 19.713 36.270 9.776 1.00 29.20 86 ASN A C 1
ATOM 728 O O . ASN A 1 86 ? 19.701 35.409 8.893 1.00 29.86 86 ASN A O 1
ATOM 733 N N . GLN A 1 87 ? 18.678 36.476 10.587 1.00 24.41 87 GLN A N 1
ATOM 734 C CA . GLN A 1 87 ? 17.463 35.678 10.522 1.00 27.88 87 GLN A CA 1
ATOM 735 C C . GLN A 1 87 ? 16.374 36.415 9.753 1.00 31.43 87 GLN A C 1
ATOM 736 O O . GLN A 1 87 ? 16.335 37.648 9.720 1.00 33.05 87 GLN A O 1
ATOM 742 N N . SER A 1 88 ? 15.483 35.641 9.139 1.00 35.02 88 SER A N 1
ATOM 743 C CA . SER A 1 88 ? 14.383 36.212 8.376 1.00 42.96 88 SER A CA 1
ATOM 744 C C . SER A 1 88 ? 13.396 36.925 9.294 1.00 44.63 88 SER A C 1
ATOM 745 O O . SER A 1 88 ? 13.233 36.573 10.466 1.00 39.38 88 SER A O 1
ATOM 748 N N . ALA A 1 89 ? 12.725 37.938 8.745 1.00 44.09 89 ALA A N 1
ATOM 749 C CA . ALA A 1 89 ? 11.736 38.680 9.519 1.00 43.38 89 ALA A CA 1
ATOM 750 C C . ALA A 1 89 ? 10.425 37.923 9.694 1.00 42.84 89 ALA A C 1
ATOM 751 O O . ALA A 1 89 ? 9.528 38.431 10.377 1.00 45.12 89 ALA A O 1
ATOM 753 N N . GLY A 1 90 ? 10.292 36.729 9.117 1.00 36.58 90 GLY A N 1
ATOM 754 C CA . GLY A 1 90 ? 9.042 36.000 9.160 1.00 34.65 90 GLY A CA 1
ATOM 755 C C . GLY A 1 90 ? 8.863 35.026 10.304 1.00 30.52 90 GLY A C 1
ATOM 756 O O . GLY A 1 90 ? 7.743 34.559 10.527 1.00 34.26 90 GLY A O 1
ATOM 757 N N . GLY A 1 91 ? 9.924 34.702 11.046 1.00 26.81 91 GLY A N 1
ATOM 758 C CA . GLY A 1 91 ? 9.821 33.702 12.089 1.00 24.82 91 GLY A CA 1
ATOM 759 C C . GLY A 1 91 ? 9.536 34.285 13.472 1.00 22.92 91 GLY A C 1
ATOM 760 O O . GLY A 1 91 ? 9.811 35.450 13.750 1.00 23.88 91 GLY A O 1
ATOM 761 N N . SER A 1 92 ? 8.976 33.445 14.343 1.00 19.83 92 SER A N 1
ATOM 762 C CA . SER A 1 92 ? 8.725 33.816 15.733 1.00 19.64 92 SER A CA 1
ATOM 763 C C . SER A 1 92 ? 9.941 33.483 16.585 1.00 23.51 92 SER A C 1
ATOM 764 O O . SER A 1 92 ? 10.486 32.378 16.495 1.00 22.71 92 SER A O 1
ATOM 767 N N . HIS A 1 93 ? 10.351 34.435 17.420 1.00 15.44 93 HIS A N 1
ATOM 768 C CA . HIS A 1 93 ? 11.507 34.271 18.283 1.00 15.82 93 HIS A CA 1
ATOM 769 C C . HIS A 1 93 ? 11.160 34.749 19.682 1.00 14.34 93 HIS A C 1
ATOM 770 O O . HIS A 1 93 ? 10.193 35.492 19.882 1.00 14.87 93 HIS A O 1
ATOM 777 N N . THR A 1 94 ? 11.952 34.297 20.656 1.00 13.96 94 THR A N 1
ATOM 778 C CA . THR A 1 94 ? 11.742 34.635 22.056 1.00 13.64 94 THR A CA 1
ATOM 779 C C . THR A 1 94 ? 12.986 35.290 22.640 1.00 15.12 94 THR A C 1
ATOM 780 O O . THR A 1 94 ? 14.115 34.892 22.338 1.00 15.24 94 THR A O 1
ATOM 784 N N . LEU A 1 95 ? 12.769 36.299 23.480 1.00 12.65 95 LEU A N 1
ATOM 785 C CA . LEU A 1 95 ? 13.815 36.879 24.307 1.00 11.15 95 LEU A CA 1
ATOM 786 C C . LEU A 1 95 ? 13.353 36.802 25.754 1.00 13.05 95 LEU A C 1
ATOM 787 O O . LEU A 1 95 ? 12.231 37.214 26.070 1.00 13.04 95 LEU A O 1
ATOM 792 N N . GLN A 1 96 ? 14.197 36.237 26.616 1.00 12.78 96 GLN A N 1
ATOM 793 C CA . GLN A 1 96 ? 13.888 36.083 28.030 1.00 11.01 96 GLN A CA 1
ATOM 794 C C . GLN A 1 96 ? 14.932 36.788 28.882 1.00 10.59 96 GLN A C 1
ATOM 795 O O . GLN A 1 96 ? 16.104 36.881 28.509 1.00 12.96 96 GLN A O 1
ATOM 801 N N . TRP A 1 97 ? 14.489 37.251 30.048 1.00 11.63 97 TRP A N 1
ATOM 802 C CA . TRP A 1 97 ? 15.305 38.047 30.953 1.00 11.70 97 TRP A CA 1
ATOM 803 C C . TRP A 1 97 ? 14.903 37.688 32.374 1.00 12.27 97 TRP A C 1
ATOM 804 O O . TRP A 1 97 ? 13.713 37.691 32.700 1.00 11.20 97 TRP A O 1
ATOM 815 N N . MET A 1 98 ? 15.883 37.334 33.201 1.00 11.82 98 MET A N 1
ATOM 816 C CA . MET A 1 98 ? 15.659 37.132 34.625 1.00 11.21 98 MET A CA 1
ATOM 817 C C . MET A 1 98 ? 16.574 38.078 35.387 1.00 13.08 98 MET A C 1
ATOM 818 O O . MET A 1 98 ? 17.771 38.157 35.096 1.00 13.75 98 MET A O 1
ATOM 823 N N . ALA A 1 99 ? 16.010 38.788 36.362 1.00 11.89 99 ALA A N 1
ATOM 824 C CA . ALA A 1 99 ? 16.798 39.652 37.227 1.00 12.12 99 ALA A CA 1
ATOM 825 C C . ALA A 1 99 ? 16.277 39.521 38.649 1.00 12.68 99 ALA A C 1
ATOM 826 O O . ALA A 1 99 ? 15.083 39.296 38.868 1.00 14.07 99 ALA A O 1
ATOM 828 N N . GLY A 1 100 ? 17.172 39.645 39.615 1.00 12.75 100 GLY A N 1
ATOM 829 C CA . GLY A 1 100 ? 16.736 39.558 40.992 1.00 15.45 100 GLY A CA 1
ATOM 830 C C . GLY A 1 100 ? 17.895 39.356 41.942 1.00 15.99 100 GLY A C 1
ATOM 831 O O . GLY A 1 100 ? 19.058 39.317 41.545 1.00 16.29 100 GLY A O 1
ATOM 832 N N . CYS A 1 101 ? 17.540 39.214 43.219 1.00 16.04 101 CYS A N 1
ATOM 833 C CA . CYS A 1 101 ? 18.525 39.192 44.292 1.00 15.77 101 CYS A CA 1
ATOM 834 C C . CYS A 1 101 ? 18.227 38.070 45.278 1.00 19.95 101 CYS A C 1
ATOM 835 O O . CYS A 1 101 ? 17.064 37.803 45.594 1.00 17.97 101 CYS A O 1
ATOM 838 N N . ASP A 1 102 ? 19.288 37.399 45.732 1.00 17.98 102 ASP A N 1
ATOM 839 C CA . ASP A 1 102 ? 19.244 36.495 46.881 1.00 18.28 102 ASP A CA 1
ATOM 840 C C . ASP A 1 102 ? 19.809 37.248 48.079 1.00 21.19 102 ASP A C 1
ATOM 841 O O . ASP A 1 102 ? 20.912 37.796 47.997 1.00 22.36 102 ASP A O 1
ATOM 846 N N . VAL A 1 103 ? 19.066 37.283 49.186 1.00 17.08 103 VAL A N 1
ATOM 847 C CA . VAL A 1 103 ? 19.413 38.140 50.317 1.00 17.12 103 VAL A CA 1
ATOM 848 C C . VAL A 1 103 ? 19.310 37.338 51.607 1.00 17.30 103 VAL A C 1
ATOM 849 O O . VAL A 1 103 ? 18.283 36.704 51.864 1.00 20.48 103 VAL A O 1
ATOM 853 N N . GLU A 1 104 ? 20.365 37.371 52.417 1.00 19.06 104 GLU A N 1
ATOM 854 C CA . GLU A 1 104 ? 20.300 36.730 53.722 1.00 20.55 104 GLU A CA 1
ATOM 855 C C . GLU A 1 104 ? 19.409 37.548 54.657 1.00 27.24 104 GLU A C 1
ATOM 856 O O . GLU A 1 104 ? 19.133 38.728 54.419 1.00 26.14 104 GLU A O 1
ATOM 862 N N . SER A 1 105 ? 18.951 36.904 55.736 1.00 33.28 105 SER A N 1
ATOM 863 C CA . SER A 1 105 ? 18.037 37.557 56.667 1.00 35.99 105 SER A CA 1
ATOM 864 C C . SER A 1 105 ? 18.640 38.783 57.343 1.00 36.48 105 SER A C 1
ATOM 865 O O . SER A 1 105 ? 17.890 39.575 57.925 1.00 39.92 105 SER A O 1
ATOM 868 N N . ASP A 1 106 ? 19.959 38.966 57.282 1.00 33.70 106 ASP A N 1
ATOM 869 C CA . ASP A 1 106 ? 20.605 40.150 57.833 1.00 35.21 106 ASP A CA 1
ATOM 870 C C . ASP A 1 106 ? 20.752 41.270 56.808 1.00 36.47 106 ASP A C 1
ATOM 871 O O . ASP A 1 106 ? 21.396 42.283 57.102 1.00 38.97 106 ASP A O 1
ATOM 876 N N . GLY A 1 107 ? 20.184 41.108 55.614 1.00 35.01 107 GLY A N 1
ATOM 877 C CA . GLY A 1 107 ? 20.280 42.110 54.576 1.00 32.78 107 GLY A CA 1
ATOM 878 C C . GLY A 1 107 ? 21.458 41.960 53.638 1.00 33.69 107 GLY A C 1
ATOM 879 O O . GLY A 1 107 ? 21.563 42.732 52.677 1.00 34.43 107 GLY A O 1
ATOM 880 N N . ARG A 1 108 ? 22.348 40.999 53.877 1.00 30.41 108 ARG A N 1
ATOM 881 C CA . ARG A 1 108 ? 23.492 40.813 52.994 1.00 28.23 108 ARG A CA 1
ATOM 882 C C . ARG A 1 108 ? 23.037 40.278 51.645 1.00 25.86 108 ARG A C 1
ATOM 883 O O . ARG A 1 108 ? 22.301 39.291 51.574 1.00 24.59 108 ARG A O 1
ATOM 891 N N . LEU A 1 109 ? 23.484 40.929 50.573 1.00 25.51 109 LEU A N 1
ATOM 892 C CA . LEU A 1 109 ? 23.232 40.428 49.229 1.00 25.24 109 LEU A CA 1
ATOM 893 C C . LEU A 1 109 ? 24.107 39.208 48.979 1.00 25.88 109 LEU A C 1
ATOM 894 O O . LEU A 1 109 ? 25.338 39.308 48.974 1.00 29.97 109 LEU A O 1
ATOM 899 N N . LEU A 1 110 ? 23.475 38.052 48.782 1.00 21.96 110 LEU A N 1
ATOM 900 C CA . LEU A 1 110 ? 24.241 36.841 48.521 1.00 22.51 110 LEU A CA 1
ATOM 901 C C . LEU A 1 110 ? 24.583 36.703 47.042 1.00 25.46 110 LEU A C 1
ATOM 902 O O . LEU A 1 110 ? 25.665 36.217 46.699 1.00 27.79 110 LEU A O 1
ATOM 907 N N . ARG A 1 111 ? 23.688 37.140 46.157 1.00 21.90 111 ARG A N 1
ATOM 908 C CA . ARG A 1 111 ? 23.907 37.008 44.724 1.00 20.11 111 ARG A CA 1
ATOM 909 C C . ARG A 1 111 ? 22.902 37.887 43.997 1.00 21.43 111 ARG A C 1
ATOM 910 O O . ARG A 1 111 ? 21.737 37.966 44.400 1.00 19.83 111 ARG A O 1
ATOM 918 N N . GLY A 1 112 ? 23.362 38.558 42.942 1.00 19.95 112 GLY A N 1
ATOM 919 C CA . GLY A 1 112 ? 22.494 39.299 42.045 1.00 19.49 112 GLY A CA 1
ATOM 920 C C . GLY A 1 112 ? 22.513 38.662 40.670 1.00 20.69 112 GLY A C 1
ATOM 921 O O . GLY A 1 112 ? 23.530 38.103 40.247 1.00 22.15 112 GLY A O 1
ATOM 922 N N . TYR A 1 113 ? 21.377 38.734 39.973 1.00 18.51 113 TYR A N 1
ATOM 923 C CA . TYR A 1 113 ? 21.237 38.152 38.644 1.00 16.47 113 TYR A CA 1
ATOM 924 C C . TYR A 1 113 ? 20.683 39.186 37.680 1.00 14.96 113 TYR A C 1
ATOM 925 O O . TYR A 1 113 ? 19.814 39.980 38.048 1.00 14.51 113 TYR A O 1
ATOM 934 N N . TRP A 1 114 ? 21.168 39.138 36.440 1.00 15.78 114 TRP A N 1
ATOM 935 C CA . TRP A 1 114 ? 20.701 40.018 35.367 1.00 14.19 114 TRP A CA 1
ATOM 936 C C . TRP A 1 114 ? 21.147 39.338 34.068 1.00 13.28 114 TRP A C 1
ATOM 937 O O . TRP A 1 114 ? 22.256 39.575 33.586 1.00 17.43 114 TRP A O 1
ATOM 948 N N . GLN A 1 115 ? 20.290 38.470 33.529 1.00 12.79 115 GLN A N 1
ATOM 949 C CA . GLN A 1 115 ? 20.730 37.569 32.470 1.00 13.28 115 GLN A CA 1
ATOM 950 C C . GLN A 1 115 ? 19.624 37.352 31.444 1.00 12.88 115 GLN A C 1
ATOM 951 O O . GLN A 1 115 ? 18.433 37.499 31.735 1.00 12.05 115 GLN A O 1
ATOM 957 N N . PHE A 1 116 ? 20.045 36.993 30.227 1.00 14.81 116 PHE A N 1
ATOM 958 C CA . PHE A 1 116 ? 19.168 36.916 29.066 1.00 14.89 116 PHE A CA 1
ATOM 959 C C . PHE A 1 116 ? 19.368 35.614 28.307 1.00 15.54 116 PHE A C 1
ATOM 960 O O . PHE A 1 116 ? 20.464 35.043 28.293 1.00 15.34 116 PHE A O 1
ATOM 968 N N . ALA A 1 117 ? 18.301 35.185 27.634 1.00 14.88 117 ALA A N 1
ATOM 969 C CA . ALA A 1 117 ? 18.339 34.066 26.705 1.00 14.35 117 ALA A CA 1
ATOM 970 C C . ALA A 1 117 ? 17.584 34.438 25.441 1.00 14.65 117 ALA A C 1
ATOM 971 O O . ALA A 1 117 ? 16.547 35.103 25.504 1.00 14.21 117 ALA A O 1
ATOM 973 N N . TYR A 1 118 ? 18.095 33.988 24.296 1.00 15.73 118 TYR A N 1
ATOM 974 C CA . TYR A 1 118 ? 17.447 34.185 23.006 1.00 14.97 118 TYR A CA 1
ATOM 975 C C . TYR A 1 118 ? 17.075 32.825 22.437 1.00 17.28 118 TYR A C 1
ATOM 976 O O . TYR A 1 118 ? 17.931 31.941 22.331 1.00 17.57 118 TYR A O 1
ATOM 985 N N . ASP A 1 119 ? 15.795 32.660 22.102 1.00 15.19 119 ASP A N 1
ATOM 986 C CA . ASP A 1 119 ? 15.263 31.397 21.589 1.00 15.55 119 ASP A CA 1
ATOM 987 C C . ASP A 1 119 ? 15.614 30.230 22.515 1.00 17.27 119 ASP A C 1
ATOM 988 O O . ASP A 1 119 ? 15.936 29.125 22.070 1.00 21.68 119 ASP A O 1
ATOM 993 N N . GLY A 1 120 ? 15.564 30.489 23.820 1.00 17.96 120 GLY A N 1
ATOM 994 C CA . GLY A 1 120 ? 15.702 29.445 24.818 1.00 16.79 120 GLY A CA 1
ATOM 995 C C . GLY A 1 120 ? 17.117 29.077 25.205 1.00 19.92 120 GLY A C 1
ATOM 996 O O . GLY A 1 120 ? 17.296 28.138 25.995 1.00 23.40 120 GLY A O 1
ATOM 997 N N . CYS A 1 121 ? 18.124 29.789 24.704 1.00 19.10 121 CYS A N 1
ATOM 998 C CA . CYS A 1 121 ? 19.521 29.503 25.003 1.00 23.50 121 CYS A CA 1
ATOM 999 C C . CYS A 1 121 ? 20.200 30.738 25.579 1.00 21.42 121 CYS A C 1
ATOM 1000 O O . CYS A 1 121 ? 19.892 31.863 25.183 1.00 18.99 121 CYS A O 1
ATOM 1003 N N . ASP A 1 122 ? 21.130 30.511 26.513 1.00 20.89 122 ASP A N 1
ATOM 1004 C CA . ASP A 1 122 ? 21.926 31.582 27.109 1.00 18.04 122 ASP A CA 1
ATOM 1005 C C . ASP A 1 122 ? 22.393 32.568 26.051 1.00 20.71 122 ASP A C 1
ATOM 1006 O O . ASP A 1 122 ? 22.901 32.173 24.996 1.00 20.84 122 ASP A O 1
ATOM 1011 N N . TYR A 1 123 ? 22.202 33.855 26.337 1.00 17.82 123 TYR A N 1
ATOM 1012 C CA . TYR A 1 123 ? 22.696 34.929 25.485 1.00 18.33 123 TYR A CA 1
ATOM 1013 C C . TYR A 1 123 ? 23.787 35.708 26.209 1.00 21.74 123 TYR A C 1
ATOM 1014 O O . TYR A 1 123 ? 24.956 35.634 25.821 1.00 22.99 123 TYR A O 1
ATOM 1023 N N . ILE A 1 124 ? 23.453 36.441 27.270 1.00 19.45 124 ILE A N 1
ATOM 1024 C CA . ILE A 1 124 ? 24.452 37.187 28.028 1.00 19.83 124 ILE A CA 1
ATOM 1025 C C . ILE A 1 124 ? 23.995 37.237 29.479 1.00 17.97 124 ILE A C 1
ATOM 1026 O O . ILE A 1 124 ? 22.797 37.286 29.771 1.00 18.50 124 ILE A O 1
ATOM 1031 N N . ALA A 1 125 ? 24.959 37.197 30.396 1.00 19.59 125 ALA A N 1
ATOM 1032 C CA . ALA A 1 125 ? 24.649 37.112 31.818 1.00 17.62 125 ALA A CA 1
ATOM 1033 C C . ALA A 1 125 ? 25.611 37.974 32.619 1.00 21.36 125 ALA A C 1
ATOM 1034 O O . ALA A 1 125 ? 26.822 37.941 32.385 1.00 21.88 125 ALA A O 1
ATOM 1036 N N . LEU A 1 126 ? 25.072 38.738 33.567 1.00 20.63 126 LEU A N 1
ATOM 1037 C CA . LEU A 1 126 ? 25.922 39.472 34.492 1.00 19.22 126 LEU A CA 1
ATOM 1038 C C . LEU A 1 126 ? 26.610 38.490 35.432 1.00 19.88 126 LEU A C 1
ATOM 1039 O O . LEU A 1 126 ? 25.963 37.613 36.013 1.00 20.20 126 LEU A O 1
ATOM 1044 N N . ASN A 1 127 ? 27.930 38.618 35.564 1.00 20.98 127 ASN A N 1
ATOM 1045 C CA . ASN A 1 127 ? 28.668 37.715 36.435 1.00 24.96 127 ASN A CA 1
ATOM 1046 C C . ASN A 1 127 ? 28.405 38.048 37.901 1.00 23.44 127 ASN A C 1
ATOM 1047 O O . ASN A 1 127 ? 27.883 39.112 38.244 1.00 24.70 127 ASN A O 1
ATOM 1052 N N . GLU A 1 128 ? 28.803 37.116 38.774 1.00 25.03 128 GLU A N 1
ATOM 1053 C CA . GLU A 1 128 ? 28.563 37.272 40.206 1.00 27.84 128 GLU A CA 1
ATOM 1054 C C . GLU A 1 128 ? 29.200 38.542 40.761 1.00 28.12 128 GLU A C 1
ATOM 1055 O O . GLU A 1 128 ? 28.706 39.101 41.748 1.00 29.50 128 GLU A O 1
ATOM 1061 N N . ASP A 1 129 ? 30.285 39.018 40.145 1.00 24.80 129 ASP A N 1
ATOM 1062 C CA . ASP A 1 129 ? 30.907 40.262 40.588 1.00 27.77 129 ASP A CA 1
ATOM 1063 C C . ASP A 1 129 ? 30.036 41.482 40.325 1.00 26.79 129 ASP A C 1
ATOM 1064 O O . ASP A 1 129 ? 30.355 42.569 40.823 1.00 30.30 129 ASP A O 1
ATOM 1069 N N . LEU A 1 130 ? 28.963 41.331 39.544 1.00 25.54 130 LEU A N 1
ATOM 1070 C CA . LEU A 1 130 ? 28.082 42.426 39.144 1.00 25.00 130 LEU A CA 1
ATOM 1071 C C . LEU A 1 130 ? 28.835 43.519 38.393 1.00 25.63 130 LEU A C 1
ATOM 1072 O O . LEU A 1 130 ? 28.390 44.670 38.352 1.00 26.37 130 LEU A O 1
ATOM 1077 N N . LYS A 1 131 ? 29.969 43.163 37.792 1.00 26.30 131 LYS A N 1
ATOM 1078 C CA . LYS A 1 131 ? 30.816 44.085 37.049 1.00 30.62 131 LYS A CA 1
ATOM 1079 C C . LYS A 1 131 ? 31.066 43.652 35.614 1.00 31.94 131 LYS A C 1
ATOM 1080 O O . LYS A 1 131 ? 31.143 44.504 34.725 1.00 33.10 131 LYS A O 1
ATOM 1086 N N . THR A 1 132 ? 31.198 42.349 35.362 1.00 29.15 132 THR A N 1
ATOM 1087 C CA . THR A 1 132 ? 31.574 41.830 34.055 1.00 26.93 132 THR A CA 1
ATOM 1088 C C . THR A 1 132 ? 30.481 40.918 33.510 1.00 27.04 132 THR A C 1
ATOM 1089 O O . THR A 1 132 ? 29.619 40.437 34.250 1.00 28.50 132 THR A O 1
ATOM 1093 N N . TRP A 1 133 ? 30.539 40.668 32.201 1.00 26.55 133 TRP A N 1
ATOM 1094 C CA . TRP A 1 133 ? 29.511 39.914 31.496 1.00 25.90 133 TRP A CA 1
ATOM 1095 C C . TRP A 1 133 ? 30.079 38.631 30.903 1.00 25.87 133 TRP A C 1
ATOM 1096 O O . TRP A 1 133 ? 31.233 38.585 30.464 1.00 31.59 133 TRP A O 1
ATOM 1107 N N . THR A 1 134 ? 29.246 37.593 30.875 1.00 24.48 134 THR A N 1
ATOM 1108 C CA . THR A 1 134 ? 29.539 36.350 30.169 1.00 24.50 134 THR A CA 1
ATOM 1109 C C . THR A 1 134 ? 28.637 36.283 28.941 1.00 24.75 134 THR A C 1
ATOM 1110 O O . THR A 1 134 ? 27.410 36.192 29.069 1.00 25.12 134 THR A O 1
ATOM 1114 N N . ALA A 1 135 ? 29.244 36.337 27.758 1.00 25.86 135 ALA A N 1
ATOM 1115 C CA . ALA A 1 135 ? 28.522 36.247 26.497 1.00 27.30 135 ALA A CA 1
ATOM 1116 C C . ALA A 1 135 ? 28.630 34.828 25.957 1.00 27.93 135 ALA A C 1
ATOM 1117 O O . ALA A 1 135 ? 29.710 34.232 25.972 1.00 29.78 135 ALA A O 1
ATOM 1119 N N . ALA A 1 136 ? 27.507 34.293 25.476 1.00 25.49 136 ALA A N 1
ATOM 1120 C CA . ALA A 1 136 ? 27.428 32.880 25.128 1.00 26.55 136 ALA A CA 1
ATOM 1121 C C . ALA A 1 136 ? 27.812 32.575 23.685 1.00 30.18 136 ALA A C 1
ATOM 1122 O O . ALA A 1 136 ? 28.132 31.420 23.383 1.00 33.75 136 ALA A O 1
ATOM 1124 N N . ASP A 1 137 ? 27.781 33.559 22.788 1.00 30.25 137 ASP A N 1
ATOM 1125 C CA . ASP A 1 137 ? 28.136 33.331 21.389 1.00 31.11 137 ASP A CA 1
ATOM 1126 C C . ASP A 1 137 ? 28.667 34.631 20.791 1.00 33.44 137 ASP A C 1
ATOM 1127 O O . ASP A 1 137 ? 28.835 35.637 21.489 1.00 34.29 137 ASP A O 1
ATOM 1132 N N . MET A 1 138 ? 28.924 34.608 19.480 1.00 35.47 138 MET A N 1
ATOM 1133 C CA . MET A 1 138 ? 29.520 35.764 18.817 1.00 36.92 138 MET A CA 1
ATOM 1134 C C . MET A 1 138 ? 28.555 36.942 18.772 1.00 34.39 138 MET A C 1
ATOM 1135 O O . MET A 1 138 ? 28.980 38.098 18.876 1.00 33.64 138 MET A O 1
ATOM 1140 N N . ALA A 1 139 ? 27.257 36.673 18.612 1.00 33.26 139 ALA A N 1
ATOM 1141 C CA . ALA A 1 139 ? 26.276 37.753 18.651 1.00 30.34 139 ALA A CA 1
ATOM 1142 C C . ALA A 1 139 ? 26.298 38.453 20.002 1.00 24.17 139 ALA A C 1
ATOM 1143 O O . ALA A 1 139 ? 26.335 39.686 20.076 1.00 27.71 139 ALA A O 1
ATOM 1145 N N . ALA A 1 140 ? 26.295 37.675 21.087 1.00 26.25 140 ALA A N 1
ATOM 1146 C CA . ALA A 1 140 ? 26.316 38.252 22.425 1.00 23.91 140 ALA A CA 1
ATOM 1147 C C . ALA A 1 140 ? 27.611 38.998 22.723 1.00 26.96 140 ALA A C 1
ATOM 1148 O O . ALA A 1 140 ? 27.612 39.891 23.578 1.00 25.37 140 ALA A O 1
ATOM 1150 N N . GLN A 1 141 ? 28.713 38.658 22.045 1.00 26.48 141 GLN A N 1
ATOM 1151 C CA . GLN A 1 141 ? 29.938 39.433 22.214 1.00 30.09 141 GLN A CA 1
ATOM 1152 C C . GLN A 1 141 ? 29.771 40.859 21.705 1.00 25.52 141 GLN A C 1
ATOM 1153 O O . GLN A 1 141 ? 30.394 41.782 22.240 1.00 27.02 141 GLN A O 1
ATOM 1159 N N . ILE A 1 142 ? 28.945 41.054 20.672 1.00 28.14 142 ILE A N 1
ATOM 1160 C CA . ILE A 1 142 ? 28.615 42.406 20.224 1.00 27.15 142 ILE A CA 1
ATOM 1161 C C . ILE A 1 142 ? 27.939 43.172 21.349 1.00 24.58 142 ILE A C 1
ATOM 1162 O O . ILE A 1 142 ? 28.288 44.321 21.647 1.00 27.54 142 ILE A O 1
ATOM 1167 N N . THR A 1 143 ? 26.951 42.538 21.985 1.00 23.85 143 THR A N 1
ATOM 1168 C CA . THR A 1 143 ? 26.260 43.157 23.109 1.00 22.19 143 THR A CA 1
ATOM 1169 C C . THR A 1 143 ? 27.215 43.424 24.266 1.00 23.37 143 THR A C 1
ATOM 1170 O O . THR A 1 143 ? 27.139 44.473 24.916 1.00 22.80 143 THR A O 1
ATOM 1174 N N . ARG A 1 144 ? 28.130 42.491 24.532 1.00 23.36 144 ARG A N 1
ATOM 1175 C CA . ARG A 1 144 ? 29.056 42.668 25.644 1.00 24.80 144 ARG A CA 1
ATOM 1176 C C . ARG A 1 144 ? 29.962 43.873 25.421 1.00 27.48 144 ARG A C 1
ATOM 1177 O O . ARG A 1 144 ? 30.144 44.699 26.324 1.00 26.76 144 ARG A O 1
ATOM 1185 N N . ARG A 1 145 ? 30.474 43.998 24.216 1.00 30.56 145 ARG A N 1
ATOM 1186 C CA . ARG A 1 145 ? 31.308 45.151 23.914 1.00 32.95 145 ARG A CA 1
ATOM 1187 C C . ARG A 1 145 ? 30.500 46.423 24.129 1.00 29.14 145 ARG A C 1
ATOM 1188 O O . ARG A 1 145 ? 30.964 47.343 24.714 1.00 31.17 145 ARG A O 1
ATOM 1196 N N . LYS A 1 146 ? 29.277 46.434 23.633 1.00 27.27 146 LYS A N 1
ATOM 1197 C CA . LYS A 1 146 ? 28.429 47.616 23.718 1.00 23.85 146 LYS A CA 1
ATOM 1198 C C . LYS A 1 146 ? 28.147 47.990 25.169 1.00 23.77 146 LYS A C 1
ATOM 1199 O O . LYS A 1 146 ? 28.245 49.162 25.552 1.00 26.73 146 LYS A O 1
ATOM 1205 N N . TRP A 1 147 ? 27.794 47.004 25.997 1.00 22.94 147 TRP A N 1
ATOM 1206 C CA . TRP A 1 147 ? 27.445 47.312 27.380 1.00 21.71 147 TRP A CA 1
ATOM 1207 C C . TRP A 1 147 ? 28.676 47.621 28.220 1.00 23.89 147 TRP A C 1
ATOM 1208 O O . TRP A 1 147 ? 28.582 48.368 29.200 1.00 26.64 147 TRP A O 1
ATOM 1219 N N . GLU A 1 148 ? 29.833 47.065 27.858 1.00 28.19 148 GLU A N 1
ATOM 1220 C CA . GLU A 1 148 ? 31.068 47.428 28.546 1.00 31.41 148 GLU A CA 1
ATOM 1221 C C . GLU A 1 148 ? 31.402 48.894 28.315 1.00 32.01 148 GLU A C 1
ATOM 1222 O O . GLU A 1 148 ? 31.702 49.632 29.261 1.00 33.96 148 GLU A O 1
ATOM 1228 N N . GLN A 1 149 ? 31.342 49.336 27.055 1.00 32.68 149 GLN A N 1
ATOM 1229 C CA . GLN A 1 149 ? 31.670 50.721 26.734 1.00 34.22 149 GLN A CA 1
ATOM 1230 C C . GLN A 1 149 ? 30.650 51.690 27.314 1.00 33.40 149 GLN A C 1
ATOM 1231 O O . GLN A 1 149 ? 30.998 52.829 27.643 1.00 35.29 149 GLN A O 1
ATOM 1237 N N . ALA A 1 150 ? 29.396 51.267 27.448 1.00 29.96 150 ALA A N 1
ATOM 1238 C CA . ALA A 1 150 ? 28.372 52.115 28.038 1.00 31.18 150 ALA A CA 1
ATOM 1239 C C . ALA A 1 150 ? 28.343 52.045 29.559 1.00 30.14 150 ALA A C 1
ATOM 1240 O O . ALA A 1 150 ? 27.625 52.833 30.184 1.00 33.35 150 ALA A O 1
ATOM 1242 N N . GLY A 1 151 ? 29.102 51.136 30.166 1.00 30.42 151 GLY A N 1
ATOM 1243 C CA . GLY A 1 151 ? 29.044 50.956 31.605 1.00 31.26 151 GLY A CA 1
ATOM 1244 C C . GLY A 1 151 ? 27.706 50.460 32.104 1.00 32.93 151 GLY A C 1
ATOM 1245 O O . GLY A 1 151 ? 27.296 50.816 33.212 1.00 30.69 151 GLY A O 1
ATOM 1246 N N . ALA A 1 152 ? 27.021 49.629 31.314 1.00 31.96 152 ALA A N 1
ATOM 1247 C CA . ALA A 1 152 ? 25.656 49.225 31.638 1.00 25.82 152 ALA A CA 1
ATOM 1248 C C . ALA A 1 152 ? 25.561 48.502 32.976 1.00 24.41 152 ALA A C 1
ATOM 1249 O O . ALA A 1 152 ? 24.550 48.633 33.675 1.00 25.09 152 ALA A O 1
ATOM 1251 N N . ALA A 1 153 ? 26.591 47.736 33.351 1.00 23.60 153 ALA A N 1
ATOM 1252 C CA . ALA A 1 153 ? 26.508 46.933 34.568 1.00 22.16 153 ALA A CA 1
ATOM 1253 C C . ALA A 1 153 ? 26.384 47.796 35.819 1.00 23.86 153 ALA A C 1
ATOM 1254 O O . ALA A 1 153 ? 25.838 47.339 36.830 1.00 24.54 153 ALA A O 1
ATOM 1256 N N . GLU A 1 154 ? 26.875 49.038 35.776 1.00 25.20 154 GLU A N 1
ATOM 1257 C CA . GLU A 1 154 ? 26.857 49.881 36.970 1.00 27.05 154 GLU A CA 1
ATOM 1258 C C . GLU A 1 154 ? 25.431 50.159 37.434 1.00 25.05 154 GLU A C 1
ATOM 1259 O O . GLU A 1 154 ? 25.118 50.024 38.624 1.00 24.57 154 GLU A O 1
ATOM 1265 N N . ARG A 1 155 ? 24.566 50.515 36.490 1.00 23.20 155 ARG A N 1
ATOM 1266 C CA . ARG A 1 155 ? 23.168 50.783 36.797 1.00 25.09 155 ARG A CA 1
ATOM 1267 C C . ARG A 1 155 ? 22.476 49.494 37.233 1.00 22.50 155 ARG A C 1
ATOM 1268 O O . ARG A 1 155 ? 21.649 49.502 38.146 1.00 23.35 155 ARG A O 1
ATOM 1276 N N . ASP A 1 156 ? 22.819 48.388 36.578 1.00 22.14 156 ASP A N 1
ATOM 1277 C CA . ASP A 1 156 ? 22.234 47.091 36.907 1.00 20.32 156 ASP A CA 1
ATOM 1278 C C . ASP A 1 156 ? 22.606 46.682 38.329 1.00 19.98 156 ASP A C 1
ATOM 1279 O O . ASP A 1 156 ? 21.749 46.261 39.117 1.00 21.14 156 ASP A O 1
ATOM 1284 N N . ARG A 1 157 ? 23.887 46.826 38.679 1.00 20.62 157 ARG A N 1
ATOM 1285 C CA . ARG A 1 157 ? 24.340 46.505 40.026 1.00 22.43 157 ARG A CA 1
ATOM 1286 C C . ARG A 1 157 ? 23.643 47.372 41.068 1.00 21.31 157 ARG A C 1
ATOM 1287 O O . ARG A 1 157 ? 23.327 46.900 42.168 1.00 22.42 157 ARG A O 1
ATOM 1295 N N . ALA A 1 158 ? 23.401 48.645 40.740 1.00 21.53 158 ALA A N 1
ATOM 1296 C CA . ALA A 1 158 ? 22.742 49.541 41.685 1.00 24.26 158 ALA A CA 1
ATOM 1297 C C . ALA A 1 158 ? 21.324 49.077 41.995 1.00 22.27 158 ALA A C 1
ATOM 1298 O O . ALA A 1 158 ? 20.869 49.176 43.142 1.00 22.87 158 ALA A O 1
ATOM 1300 N N . TYR A 1 159 ? 20.605 48.579 40.984 1.00 20.22 159 TYR A N 1
ATOM 1301 C CA . TYR A 1 159 ? 19.304 47.969 41.240 1.00 18.95 159 TYR A CA 1
ATOM 1302 C C . TYR A 1 159 ? 19.440 46.752 42.142 1.00 15.87 159 TYR A C 1
ATOM 1303 O O . TYR A 1 159 ? 18.667 46.582 43.094 1.00 19.24 159 TYR A O 1
ATOM 1312 N N . LEU A 1 160 ? 20.418 45.890 41.859 1.00 17.31 160 LEU A N 1
ATOM 1313 C CA . LEU A 1 160 ? 20.511 44.625 42.579 1.00 17.32 160 LEU A CA 1
ATOM 1314 C C . LEU A 1 160 ? 20.934 44.827 44.027 1.00 19.72 160 LEU A C 1
ATOM 1315 O O . LEU A 1 160 ? 20.487 44.085 44.912 1.00 20.09 160 LEU A O 1
ATOM 1320 N N . GLU A 1 161 ? 21.791 45.814 44.291 1.00 18.98 161 GLU A N 1
ATOM 1321 C CA . GLU A 1 161 ? 22.248 46.066 45.651 1.00 21.15 161 GLU A CA 1
ATOM 1322 C C . GLU A 1 161 ? 21.332 47.004 46.415 1.00 21.53 161 GLU A C 1
ATOM 1323 O O . GLU A 1 161 ? 21.390 47.035 47.650 1.00 25.44 161 GLU A O 1
ATOM 1329 N N . GLY A 1 162 ? 20.490 47.759 45.716 1.00 20.52 162 GLY A N 1
ATOM 1330 C CA . GLY A 1 162 ? 19.664 48.755 46.366 1.00 20.78 162 GLY A CA 1
ATOM 1331 C C . GLY A 1 162 ? 18.192 48.416 46.314 1.00 18.96 162 GLY A C 1
ATOM 1332 O O . GLY A 1 162 ? 17.673 47.746 47.213 1.00 21.75 162 GLY A O 1
ATOM 1333 N N . GLU A 1 163 ? 17.530 48.864 45.244 1.00 18.93 163 GLU A N 1
ATOM 1334 C CA . GLU A 1 163 ? 16.091 48.676 45.076 1.00 19.03 163 GLU A CA 1
ATOM 1335 C C . GLU A 1 163 ? 15.659 47.238 45.349 1.00 19.76 163 GLU A C 1
ATOM 1336 O O . GLU A 1 163 ? 14.698 47.000 46.087 1.00 19.20 163 GLU A O 1
ATOM 1342 N N . CYS A 1 164 ? 16.349 46.264 44.747 1.00 18.26 164 CYS A N 1
ATOM 1343 C CA . CYS A 1 164 ? 15.936 44.869 44.893 1.00 18.08 164 CYS A CA 1
ATOM 1344 C C . CYS A 1 164 ? 15.945 44.449 46.361 1.00 16.86 164 CYS A C 1
ATOM 1345 O O . CYS A 1 164 ? 14.975 43.868 46.865 1.00 18.30 164 CYS A O 1
ATOM 1348 N N . VAL A 1 165 ? 17.035 44.756 47.066 1.00 17.01 165 VAL A N 1
ATOM 1349 C CA . VAL A 1 165 ? 17.155 44.396 48.478 1.00 16.61 165 VAL A CA 1
ATOM 1350 C C . VAL A 1 165 ? 16.101 45.115 49.318 1.00 18.58 165 VAL A C 1
ATOM 1351 O O . VAL A 1 165 ? 15.467 44.512 50.194 1.00 18.89 165 VAL A O 1
ATOM 1355 N N . GLU A 1 166 ? 15.911 46.416 49.077 1.00 19.42 166 GLU A N 1
ATOM 1356 C CA . GLU A 1 166 ? 14.992 47.204 49.897 1.00 22.35 166 GLU A CA 1
ATOM 1357 C C . GLU A 1 166 ? 13.554 46.731 49.731 1.00 18.55 166 GLU A C 1
ATOM 1358 O O . GLU A 1 166 ? 12.815 46.615 50.716 1.00 19.07 166 GLU A O 1
ATOM 1364 N N . TRP A 1 167 ? 13.137 46.447 48.496 1.00 15.49 167 TRP A N 1
ATOM 1365 C CA . TRP A 1 167 ? 11.756 46.029 48.295 1.00 14.51 167 TRP A CA 1
ATOM 1366 C C . TRP A 1 167 ? 11.525 44.589 48.732 1.00 16.23 167 TRP A C 1
ATOM 1367 O O . TRP A 1 167 ? 10.445 44.280 49.248 1.00 17.13 167 TRP A O 1
ATOM 1378 N N . LEU A 1 168 ? 12.519 43.706 48.578 1.00 15.25 168 LEU A N 1
ATOM 1379 C CA . LEU A 1 168 ? 12.372 42.369 49.149 1.00 15.91 168 LEU A CA 1
ATOM 1380 C C . LEU A 1 168 ? 12.096 42.457 50.645 1.00 16.12 168 LEU A C 1
ATOM 1381 O O . LEU A 1 168 ? 11.229 41.742 51.164 1.00 16.37 168 LEU A O 1
ATOM 1386 N N A ARG A 1 169 ? 12.803 43.347 51.345 0.46 15.03 169 ARG A N 1
ATOM 1387 N N B ARG A 1 169 ? 12.809 43.340 51.349 0.54 14.80 169 ARG A N 1
ATOM 1388 C CA A ARG A 1 169 ? 12.579 43.514 52.780 0.46 19.01 169 ARG A CA 1
ATOM 1389 C CA B ARG A 1 169 ? 12.569 43.504 52.782 0.54 19.06 169 ARG A CA 1
ATOM 1390 C C A ARG A 1 169 ? 11.140 43.929 53.068 0.46 19.43 169 ARG A C 1
ATOM 1391 C C B ARG A 1 169 ? 11.124 43.906 53.052 0.54 19.42 169 ARG A C 1
ATOM 1392 O O A ARG A 1 169 ? 10.509 43.410 53.998 0.46 21.34 169 ARG A O 1
ATOM 1393 O O B ARG A 1 169 ? 10.475 43.356 53.950 0.54 20.98 169 ARG A O 1
ATOM 1408 N N . ARG A 1 170 ? 10.595 44.846 52.265 1.00 19.73 170 ARG A N 1
ATOM 1409 C CA . ARG A 1 170 ? 9.215 45.280 52.461 1.00 17.55 170 ARG A CA 1
ATOM 1410 C C . ARG A 1 170 ? 8.233 44.151 52.171 1.00 17.51 170 ARG A C 1
ATOM 1411 O O . ARG A 1 170 ? 7.279 43.941 52.934 1.00 20.23 170 ARG A O 1
ATOM 1419 N N . TYR A 1 171 ? 8.458 43.402 51.083 1.00 16.60 171 TYR A N 1
ATOM 1420 C CA . TYR A 1 171 ? 7.554 42.308 50.737 1.00 15.15 171 TYR A CA 1
ATOM 1421 C C . TYR A 1 171 ? 7.526 41.241 51.826 1.00 15.62 171 TYR A C 1
ATOM 1422 O O . TYR A 1 171 ? 6.461 40.706 52.154 1.00 17.17 171 TYR A O 1
ATOM 1431 N N . LEU A 1 172 ? 8.688 40.896 52.379 1.00 16.03 172 LEU A N 1
ATOM 1432 C CA . LEU A 1 172 ? 8.703 39.915 53.462 1.00 16.82 172 LEU A CA 1
ATOM 1433 C C . LEU A 1 172 ? 7.961 40.430 54.689 1.00 22.23 172 LEU A C 1
ATOM 1434 O O . LEU A 1 172 ? 7.360 39.639 55.425 1.00 22.84 172 LEU A O 1
ATOM 1439 N N . LYS A 1 173 ? 7.983 41.742 54.926 1.00 21.41 173 LYS A N 1
ATOM 1440 C CA . LYS A 1 173 ? 7.208 42.301 56.029 1.00 23.39 173 LYS A CA 1
ATOM 1441 C C . LYS A 1 173 ? 5.713 42.224 55.735 1.00 25.67 173 LYS A C 1
ATOM 1442 O O . LYS A 1 173 ? 4.931 41.759 56.577 1.00 25.02 173 LYS A O 1
ATOM 1448 N N . ASN A 1 174 ? 5.302 42.680 54.544 1.00 20.55 174 ASN A N 1
ATOM 1449 C CA . ASN A 1 174 ? 3.909 42.578 54.111 1.00 22.68 174 ASN A CA 1
ATOM 1450 C C . ASN A 1 174 ? 3.386 41.156 54.257 1.00 21.41 174 ASN A C 1
ATOM 1451 O O . ASN A 1 174 ? 2.287 40.931 54.776 1.00 24.25 174 ASN A O 1
ATOM 1456 N N . GLY A 1 175 ? 4.152 40.181 53.772 1.00 20.93 175 GLY A N 1
ATOM 1457 C CA . GLY A 1 175 ? 3.673 38.812 53.732 1.00 21.89 175 GLY A CA 1
ATOM 1458 C C . GLY A 1 175 ? 4.234 37.930 54.824 1.00 22.55 175 GLY A C 1
ATOM 1459 O O . GLY A 1 175 ? 4.305 36.709 54.655 1.00 24.24 175 GLY A O 1
ATOM 1460 N N . ASN A 1 176 ? 4.618 38.526 55.958 1.00 23.08 176 ASN A N 1
ATOM 1461 C CA . ASN A 1 176 ? 5.272 37.754 57.011 1.00 26.60 176 ASN A CA 1
ATOM 1462 C C . ASN A 1 176 ? 4.384 36.650 57.566 1.00 30.58 176 ASN A C 1
ATOM 1463 O O . ASN A 1 176 ? 4.894 35.728 58.212 1.00 32.27 176 ASN A O 1
ATOM 1468 N N . ALA A 1 177 ? 3.069 36.725 57.350 1.00 28.50 177 ALA A N 1
ATOM 1469 C CA . ALA A 1 177 ? 2.188 35.683 57.864 1.00 31.68 177 ALA A CA 1
ATOM 1470 C C . ALA A 1 177 ? 2.314 34.388 57.080 1.00 28.88 177 ALA A C 1
ATOM 1471 O O . ALA A 1 177 ? 1.854 33.345 57.559 1.00 34.02 177 ALA A O 1
ATOM 1473 N N . THR A 1 178 ? 2.932 34.427 55.898 1.00 24.08 178 THR A N 1
ATOM 1474 C CA . THR A 1 178 ? 2.971 33.271 55.010 1.00 25.44 178 THR A CA 1
ATOM 1475 C C . THR A 1 178 ? 4.358 33.022 54.423 1.00 26.18 178 THR A C 1
ATOM 1476 O O . THR A 1 178 ? 4.758 31.868 54.245 1.00 26.87 178 THR A O 1
ATOM 1480 N N . LEU A 1 179 ? 5.104 34.086 54.120 1.00 19.51 179 LEU A N 1
ATOM 1481 C CA . LEU A 1 179 ? 6.342 33.927 53.363 1.00 15.12 179 LEU A CA 1
ATOM 1482 C C . LEU A 1 179 ? 7.492 33.355 54.181 1.00 18.59 179 LEU A C 1
ATOM 1483 O O . LEU A 1 179 ? 8.445 32.830 53.594 1.00 19.66 179 LEU A O 1
ATOM 1488 N N . LEU A 1 180 ? 7.434 33.438 55.509 1.00 19.27 180 LEU A N 1
ATOM 1489 C CA . LEU A 1 180 ? 8.539 32.982 56.343 1.00 20.04 180 LEU A CA 1
ATOM 1490 C C . LEU A 1 180 ? 8.422 31.517 56.747 1.00 19.77 180 LEU A C 1
ATOM 1491 O O . LEU A 1 180 ? 9.374 30.971 57.319 1.00 22.33 180 LEU A O 1
ATOM 1496 N N . ARG A 1 181 ? 7.295 30.873 56.457 1.00 18.89 181 ARG A N 1
ATOM 1497 C CA . ARG A 1 181 ? 7.098 29.487 56.857 1.00 21.92 181 ARG A CA 1
ATOM 1498 C C . ARG A 1 181 ? 8.109 28.576 56.170 1.00 19.91 181 ARG A C 1
ATOM 1499 O O . ARG A 1 181 ? 8.552 28.829 55.046 1.00 22.65 181 ARG A O 1
ATOM 1507 N N . THR A 1 182 ? 8.484 27.494 56.865 1.00 22.50 182 THR A N 1
ATOM 1508 C CA . THR A 1 182 ? 9.222 26.387 56.248 1.00 19.89 182 THR A CA 1
ATOM 1509 C C . THR A 1 182 ? 8.479 25.116 56.640 1.00 23.10 182 THR A C 1
ATOM 1510 O O . THR A 1 182 ? 8.842 24.441 57.607 1.00 28.49 182 THR A O 1
ATOM 1514 N N . ASP A 1 183 ? 7.426 24.810 55.890 1.00 19.16 183 ASP A N 1
ATOM 1515 C CA . ASP A 1 183 ? 6.604 23.643 56.172 1.00 17.31 183 ASP A CA 1
ATOM 1516 C C . ASP A 1 183 ? 7.350 22.387 55.756 1.00 16.94 183 ASP A C 1
ATOM 1517 O O . ASP A 1 183 ? 7.663 22.224 54.571 1.00 16.71 183 ASP A O 1
ATOM 1522 N N . PRO A 1 184 ? 7.666 21.495 56.680 1.00 17.09 184 PRO A N 1
ATOM 1523 C CA . PRO A 1 184 ? 8.462 20.331 56.332 1.00 17.73 184 PRO A CA 1
ATOM 1524 C C . PRO A 1 184 ? 7.625 19.328 55.567 1.00 16.04 184 PRO A C 1
ATOM 1525 O O . PRO A 1 184 ? 6.391 19.311 55.696 1.00 17.34 184 PRO A O 1
ATOM 1529 N N . PRO A 1 185 ? 8.261 18.480 54.765 1.00 15.68 185 PRO A N 1
ATOM 1530 C CA . PRO A 1 185 ? 7.522 17.405 54.098 1.00 17.46 185 PRO A CA 1
ATOM 1531 C C . PRO A 1 185 ? 6.971 16.403 55.097 1.00 15.89 185 PRO A C 1
ATOM 1532 O O . PRO A 1 185 ? 7.579 16.122 56.135 1.00 19.55 185 PRO A O 1
ATOM 1536 N N . LYS A 1 186 ? 5.791 15.889 54.777 1.00 15.96 186 LYS A N 1
ATOM 1537 C CA . LYS A 1 186 ? 5.279 14.657 55.358 1.00 18.14 186 LYS A CA 1
ATOM 1538 C C . LYS A 1 186 ? 5.591 13.548 54.366 1.00 14.19 186 LYS A C 1
ATOM 1539 O O . LYS A 1 186 ? 5.255 13.665 53.183 1.00 18.33 186 LYS A O 1
ATOM 1545 N N . ALA A 1 187 ? 6.263 12.496 54.832 1.00 15.33 187 ALA A N 1
ATOM 1546 C CA . ALA A 1 187 ? 6.798 11.483 53.935 1.00 15.57 187 ALA A CA 1
ATOM 1547 C C . ALA A 1 187 ? 6.266 10.099 54.273 1.00 14.99 187 ALA A C 1
ATOM 1548 O O . ALA A 1 187 ? 5.981 9.783 55.436 1.00 18.25 187 ALA A O 1
ATOM 1550 N N . HIS A 1 188 ? 6.153 9.271 53.237 1.00 13.77 188 HIS A N 1
ATOM 1551 C CA . HIS A 1 188 ? 5.801 7.868 53.413 1.00 15.95 188 HIS A CA 1
ATOM 1552 C C . HIS A 1 188 ? 6.271 7.088 52.195 1.00 14.44 188 HIS A C 1
ATOM 1553 O O . HIS A 1 188 ? 6.555 7.662 51.144 1.00 15.12 188 HIS A O 1
ATOM 1560 N N . VAL A 1 189 ? 6.362 5.770 52.351 1.00 16.23 189 VAL A N 1
ATOM 1561 C CA . VAL A 1 189 ? 6.779 4.877 51.275 1.00 14.59 189 VAL A CA 1
ATOM 1562 C C . VAL A 1 189 ? 5.597 4.000 50.891 1.00 16.95 189 VAL A C 1
ATOM 1563 O O . VAL A 1 189 ? 4.957 3.400 51.764 1.00 19.55 189 VAL A O 1
ATOM 1567 N N . THR A 1 190 ? 5.314 3.921 49.595 1.00 17.44 190 THR A N 1
ATOM 1568 C CA . THR A 1 190 ? 4.324 2.987 49.077 1.00 21.33 190 THR A CA 1
ATOM 1569 C C . THR A 1 190 ? 5.015 1.802 48.414 1.00 23.54 190 THR A C 1
ATOM 1570 O O . THR A 1 190 ? 6.170 1.880 47.986 1.00 20.99 190 THR A O 1
ATOM 1574 N N . HIS A 1 191 ? 4.272 0.700 48.319 1.00 24.91 191 HIS A N 1
ATOM 1575 C CA . HIS A 1 191 ? 4.790 -0.600 47.909 1.00 24.67 191 HIS A CA 1
ATOM 1576 C C . HIS A 1 191 ? 3.891 -1.130 46.802 1.00 27.90 191 HIS A C 1
ATOM 1577 O O . HIS A 1 191 ? 2.679 -1.260 47.002 1.00 33.45 191 HIS A O 1
ATOM 1584 N N . HIS A 1 192 ? 4.474 -1.420 45.637 1.00 23.57 192 HIS A N 1
ATOM 1585 C CA . HIS A 1 192 ? 3.717 -1.868 44.468 1.00 25.20 192 HIS A CA 1
ATOM 1586 C C . HIS A 1 192 ? 4.392 -3.085 43.848 1.00 26.84 192 HIS A C 1
ATOM 1587 O O . HIS A 1 192 ? 5.417 -2.951 43.171 1.00 26.32 192 HIS A O 1
ATOM 1594 N N . ARG A 1 193 ? 3.806 -4.265 44.045 1.00 24.26 193 ARG A N 1
ATOM 1595 C CA . ARG A 1 193 ? 4.299 -5.449 43.356 1.00 24.23 193 ARG A CA 1
ATOM 1596 C C . ARG A 1 193 ? 4.072 -5.323 41.855 1.00 25.47 193 ARG A C 1
ATOM 1597 O O . ARG A 1 193 ? 3.015 -4.871 41.406 1.00 27.79 193 ARG A O 1
ATOM 1612 N N . ARG A 1 194 ? 5.082 -5.699 41.080 1.00 24.53 194 ARG A N 1
ATOM 1613 C CA . ARG A 1 194 ? 5.007 -5.672 39.629 1.00 26.82 194 ARG A CA 1
ATOM 1614 C C . ARG A 1 194 ? 4.743 -7.065 39.087 1.00 29.59 194 ARG A C 1
ATOM 1615 O O . ARG A 1 194 ? 5.050 -8.068 39.740 1.00 31.87 194 ARG A O 1
ATOM 1623 N N . PRO A 1 195 ? 4.163 -7.168 37.889 1.00 36.96 195 PRO A N 1
ATOM 1624 C CA . PRO A 1 195 ? 3.996 -8.498 37.281 1.00 41.48 195 PRO A CA 1
ATOM 1625 C C . PRO A 1 195 ? 5.316 -9.208 37.044 1.00 45.68 195 PRO A C 1
ATOM 1626 O O . PRO A 1 195 ? 5.358 -10.445 37.069 1.00 47.57 195 PRO A O 1
ATOM 1630 N N . GLU A 1 196 ? 6.402 -8.459 36.834 1.00 45.37 196 GLU A N 1
ATOM 1631 C CA . GLU A 1 196 ? 7.715 -9.049 36.601 1.00 44.22 196 GLU A CA 1
ATOM 1632 C C . GLU A 1 196 ? 8.270 -9.780 37.817 1.00 40.83 196 GLU A C 1
ATOM 1633 O O . GLU A 1 196 ? 9.308 -10.437 37.696 1.00 45.16 196 GLU A O 1
ATOM 1639 N N . GLY A 1 197 ? 7.622 -9.681 38.976 1.00 35.90 197 GLY A N 1
ATOM 1640 C CA . GLY A 1 197 ? 8.026 -10.421 40.151 1.00 32.21 197 GLY A CA 1
ATOM 1641 C C . GLY A 1 197 ? 8.787 -9.626 41.190 1.00 32.10 197 GLY A C 1
ATOM 1642 O O . GLY A 1 197 ? 9.042 -10.154 42.280 0.56 31.34 197 GLY A O 1
ATOM 1643 N N . ASP A 1 198 ? 9.165 -8.387 40.890 1.00 29.06 198 ASP A N 1
ATOM 1644 C CA . ASP A 1 198 ? 9.850 -7.532 41.845 1.00 27.04 198 ASP A CA 1
ATOM 1645 C C . ASP A 1 198 ? 8.876 -6.480 42.380 1.00 27.46 198 ASP A C 1
ATOM 1646 O O . ASP A 1 198 ? 7.655 -6.610 42.253 1.00 28.73 198 ASP A O 1
ATOM 1651 N N . VAL A 1 199 ? 9.410 -5.426 42.996 1.00 23.98 199 VAL A N 1
ATOM 1652 C CA . VAL A 1 199 ? 8.597 -4.447 43.714 1.00 22.52 199 VAL A CA 1
ATOM 1653 C C . VAL A 1 199 ? 9.088 -3.045 43.387 1.00 21.94 199 VAL A C 1
ATOM 1654 O O . VAL A 1 199 ? 10.296 -2.795 43.340 1.00 23.68 199 VAL A O 1
ATOM 1658 N N . THR A 1 200 ? 8.150 -2.124 43.168 1.00 19.50 200 THR A N 1
ATOM 1659 C CA . THR A 1 200 ? 8.469 -0.701 43.138 1.00 18.93 200 THR A CA 1
ATOM 1660 C C . THR A 1 200 ? 8.219 -0.101 44.515 1.00 21.02 200 THR A C 1
ATOM 1661 O O . THR A 1 200 ? 7.107 -0.192 45.052 1.00 18.26 200 THR A O 1
ATOM 1665 N N . LEU A 1 201 ? 9.253 0.502 45.090 1.00 16.43 201 LEU A N 1
ATOM 1666 C CA . LEU A 1 201 ? 9.110 1.319 46.286 1.00 16.41 201 LEU A CA 1
ATOM 1667 C C . LEU A 1 201 ? 9.084 2.778 45.866 1.00 16.37 201 LEU A C 1
ATOM 1668 O O . LEU A 1 201 ? 9.963 3.226 45.124 1.00 16.30 201 LEU A O 1
ATOM 1673 N N . ARG A 1 202 ? 8.086 3.519 46.334 1.00 14.42 202 ARG A N 1
ATOM 1674 C CA . ARG A 1 202 ? 7.968 4.929 45.984 1.00 14.43 202 ARG A CA 1
ATOM 1675 C C . ARG A 1 202 ? 7.956 5.749 47.262 1.00 16.64 202 ARG A C 1
ATOM 1676 O O . ARG A 1 202 ? 7.089 5.559 48.122 1.00 16.37 202 ARG A O 1
ATOM 1684 N N . CYS A 1 203 ? 8.920 6.653 47.384 1.00 12.73 203 CYS A N 1
ATOM 1685 C CA . CYS A 1 203 ? 9.035 7.524 48.543 1.00 15.16 203 CYS A CA 1
ATOM 1686 C C . CYS A 1 203 ? 8.395 8.862 48.209 1.00 13.53 203 CYS A C 1
ATOM 1687 O O . CYS A 1 203 ? 8.805 9.531 47.250 1.00 14.79 203 CYS A O 1
ATOM 1690 N N . TRP A 1 204 ? 7.389 9.238 48.996 1.00 12.78 204 TRP A N 1
ATOM 1691 C CA . TRP A 1 204 ? 6.595 10.439 48.770 1.00 11.09 204 TRP A CA 1
ATOM 1692 C C . TRP A 1 204 ? 6.973 11.514 49.770 1.00 14.17 204 TRP A C 1
ATOM 1693 O O . TRP A 1 204 ? 7.200 11.221 50.947 1.00 14.36 204 TRP A O 1
ATOM 1704 N N . ALA A 1 205 ? 7.017 12.758 49.296 1.00 12.75 205 ALA A N 1
ATOM 1705 C CA . ALA A 1 205 ? 7.119 13.935 50.154 1.00 12.34 205 ALA A CA 1
ATOM 1706 C C . ALA A 1 205 ? 5.993 14.890 49.784 1.00 11.65 205 ALA A C 1
ATOM 1707 O O . ALA A 1 205 ? 5.875 15.292 48.620 1.00 13.40 205 ALA A O 1
ATOM 1709 N N . LEU A 1 206 ? 5.174 15.263 50.766 1.00 13.29 206 LEU A N 1
ATOM 1710 C CA . LEU A 1 206 ? 3.986 16.061 50.499 1.00 11.42 206 LEU A CA 1
ATOM 1711 C C . LEU A 1 206 ? 3.918 17.257 51.432 1.00 12.62 206 LEU A C 1
ATOM 1712 O O . LEU A 1 206 ? 4.389 17.206 52.571 1.00 14.22 206 LEU A O 1
ATOM 1717 N N . GLY A 1 207 ? 3.324 18.340 50.929 1.00 12.97 207 GLY A N 1
ATOM 1718 C CA . GLY A 1 207 ? 2.979 19.463 51.781 1.00 15.60 207 GLY A CA 1
ATOM 1719 C C . GLY A 1 207 ? 4.114 20.364 52.210 1.00 15.92 207 GLY A C 1
ATOM 1720 O O . GLY A 1 207 ? 3.983 21.044 53.234 1.00 16.89 207 GLY A O 1
ATOM 1721 N N . PHE A 1 208 ? 5.210 20.433 51.454 1.00 13.25 208 PHE A N 1
ATOM 1722 C CA . PHE A 1 208 ? 6.371 21.177 51.920 1.00 14.05 208 PHE A CA 1
ATOM 1723 C C . PHE A 1 208 ? 6.503 22.525 51.210 1.00 12.67 208 PHE A C 1
ATOM 1724 O O . PHE A 1 208 ? 6.019 22.722 50.090 1.00 14.21 208 PHE A O 1
ATOM 1732 N N . TYR A 1 209 ? 7.151 23.463 51.902 1.00 14.29 209 TYR A N 1
ATOM 1733 C CA . TYR A 1 209 ? 7.501 24.776 51.350 1.00 16.65 209 TYR A CA 1
ATOM 1734 C C . TYR A 1 209 ? 8.724 25.265 52.107 1.00 14.08 209 TYR A C 1
ATOM 1735 O O . TYR A 1 209 ? 8.736 25.178 53.321 1.00 14.44 209 TYR A O 1
ATOM 1744 N N . PRO A 1 210 ? 9.731 25.820 51.404 1.00 15.17 210 PRO A N 1
ATOM 1745 C CA . PRO A 1 210 ? 9.798 26.083 49.963 1.00 16.38 210 PRO A CA 1
ATOM 1746 C C . PRO A 1 210 ? 10.021 24.823 49.130 1.00 16.58 210 PRO A C 1
ATOM 1747 O O . PRO A 1 210 ? 10.068 23.718 49.670 1.00 15.81 210 PRO A O 1
ATOM 1751 N N . ALA A 1 211 ? 10.175 25.006 47.823 1.00 15.38 211 ALA A N 1
ATOM 1752 C CA . ALA A 1 211 ? 10.136 23.880 46.898 1.00 16.13 211 ALA A CA 1
ATOM 1753 C C . ALA A 1 211 ? 11.405 23.035 46.926 1.00 16.84 211 ALA A C 1
ATOM 1754 O O . ALA A 1 211 ? 11.351 21.847 46.584 1.00 18.15 211 ALA A O 1
ATOM 1756 N N . ASP A 1 212 ? 12.545 23.610 47.310 1.00 19.74 212 ASP A N 1
ATOM 1757 C CA . ASP A 1 212 ? 13.793 22.851 47.306 1.00 18.81 212 ASP A CA 1
ATOM 1758 C C . ASP A 1 212 ? 13.716 21.678 48.275 1.00 17.87 212 ASP A C 1
ATOM 1759 O O . ASP A 1 212 ? 13.323 21.839 49.434 1.00 19.00 212 ASP A O 1
ATOM 1764 N N . ILE A 1 213 ? 14.107 20.496 47.796 1.00 18.76 213 ILE A N 1
ATOM 1765 C CA . ILE A 1 213 ? 14.053 19.274 48.593 1.00 15.01 213 ILE A CA 1
ATOM 1766 C C . ILE A 1 213 ? 14.993 18.269 47.941 1.00 15.52 213 ILE A C 1
ATOM 1767 O O . ILE A 1 213 ? 15.269 18.347 46.740 1.00 18.99 213 ILE A O 1
ATOM 1772 N N . THR A 1 214 ? 15.503 17.330 48.735 1.00 16.70 214 THR A N 1
ATOM 1773 C CA . THR A 1 214 ? 16.258 16.207 48.188 1.00 19.02 214 THR A CA 1
ATOM 1774 C C . THR A 1 214 ? 15.659 14.905 48.697 1.00 17.66 214 THR A C 1
ATOM 1775 O O . THR A 1 214 ? 15.489 14.730 49.906 1.00 20.43 214 THR A O 1
ATOM 1779 N N . LEU A 1 215 ? 15.335 14.002 47.768 1.00 18.96 215 LEU A N 1
ATOM 1780 C CA . LEU A 1 215 ? 14.847 12.663 48.070 1.00 20.76 215 LEU A CA 1
ATOM 1781 C C . LEU A 1 215 ? 15.829 11.656 47.496 1.00 19.86 215 LEU A C 1
ATOM 1782 O O . LEU A 1 215 ? 16.118 11.695 46.296 1.00 23.36 215 LEU A O 1
ATOM 1787 N N . THR A 1 216 ? 16.314 10.745 48.342 1.00 15.84 216 THR A N 1
ATOM 1788 C CA . THR A 1 216 ? 17.346 9.799 47.946 1.00 20.29 216 THR A CA 1
ATOM 1789 C C . THR A 1 216 ? 17.046 8.436 48.549 1.00 20.70 216 THR A C 1
ATOM 1790 O O . THR A 1 216 ? 16.652 8.328 49.710 1.00 24.11 216 THR A O 1
ATOM 1794 N N . TRP A 1 217 ? 17.203 7.401 47.733 1.00 20.87 217 TRP A N 1
ATOM 1795 C CA . TRP A 1 217 ? 17.131 6.020 48.176 1.00 16.91 217 TRP A CA 1
ATOM 1796 C C . TRP A 1 217 ? 18.538 5.507 48.418 1.00 19.66 217 TRP A C 1
ATOM 1797 O O . TRP A 1 217 ? 19.453 5.789 47.639 1.00 20.93 217 TRP A O 1
ATOM 1808 N N . GLN A 1 218 ? 18.720 4.781 49.511 1.00 17.36 218 GLN A N 1
ATOM 1809 C CA . GLN A 1 218 ? 20.048 4.298 49.827 1.00 22.10 218 GLN A CA 1
ATOM 1810 C C . GLN A 1 218 ? 19.950 2.895 50.394 1.00 20.66 218 GLN A C 1
ATOM 1811 O O . GLN A 1 218 ? 18.881 2.426 50.801 1.00 18.98 218 GLN A O 1
ATOM 1817 N N . LEU A 1 219 ? 21.100 2.229 50.411 1.00 23.84 219 LEU A N 1
ATOM 1818 C CA . LEU A 1 219 ? 21.243 0.947 51.075 1.00 25.49 219 LEU A CA 1
ATOM 1819 C C . LEU A 1 219 ? 22.046 1.171 52.351 0.84 25.54 219 LEU A C 1
ATOM 1820 O O . LEU A 1 219 ? 21.521 1.718 53.326 0.82 28.73 219 LEU A O 1
ATOM 1825 N N . ASN A 1 220 ? 23.321 0.798 52.346 0.93 24.55 220 ASN A N 1
ATOM 1826 C CA . ASN A 1 220 ? 24.198 1.091 53.474 0.84 24.94 220 ASN A CA 1
ATOM 1827 C C . ASN A 1 220 ? 25.488 1.734 52.992 1.00 24.70 220 ASN A C 1
ATOM 1828 O O . ASN A 1 220 ? 26.585 1.395 53.447 0.78 26.09 220 ASN A O 1
ATOM 1833 N N . GLY A 1 221 ? 25.376 2.674 52.055 0.97 26.78 221 GLY A N 1
ATOM 1834 C CA . GLY A 1 221 ? 26.511 3.401 51.531 0.77 30.13 221 GLY A CA 1
ATOM 1835 C C . GLY A 1 221 ? 26.907 3.018 50.121 0.54 30.96 221 GLY A C 1
ATOM 1836 O O . GLY A 1 221 ? 27.523 3.835 49.425 0.82 31.82 221 GLY A O 1
ATOM 1837 N N . GLU A 1 222 ? 26.577 1.808 49.678 0.99 33.89 222 GLU A N 1
ATOM 1838 C CA . GLU A 1 222 ? 26.940 1.393 48.333 0.73 33.35 222 GLU A CA 1
ATOM 1839 C C . GLU A 1 222 ? 26.103 2.137 47.296 0.84 31.22 222 GLU A C 1
ATOM 1840 O O . GLU A 1 222 ? 24.998 2.615 47.568 0.73 29.46 222 GLU A O 1
ATOM 1846 N N . GLU A 1 223 ? 26.655 2.244 46.091 0.94 33.00 223 GLU A N 1
ATOM 1847 C CA . GLU A 1 223 ? 25.934 2.881 44.999 0.71 30.57 223 GLU A CA 1
ATOM 1848 C C . GLU A 1 223 ? 24.782 1.985 44.560 1.00 26.65 223 GLU A C 1
ATOM 1849 O O . GLU A 1 223 ? 24.952 0.771 44.401 0.78 28.65 223 GLU A O 1
ATOM 1855 N N . LEU A 1 224 ? 23.605 2.578 44.382 0.81 28.11 224 LEU A N 1
ATOM 1856 C CA . LEU A 1 224 ? 22.433 1.823 43.959 0.54 24.55 224 LEU A CA 1
ATOM 1857 C C . LEU A 1 224 ? 22.442 1.673 42.442 0.65 23.45 224 LEU A C 1
ATOM 1858 O O . LEU A 1 224 ? 22.476 2.668 41.711 0.73 29.36 224 LEU A O 1
ATOM 1863 N N . THR A 1 225 ? 22.417 0.429 41.977 0.64 27.43 225 THR A N 1
ATOM 1864 C CA . THR A 1 225 ? 22.330 0.116 40.560 0.65 29.27 225 THR A CA 1
ATOM 1865 C C . THR A 1 225 ? 20.909 -0.201 40.122 0.57 28.22 225 THR A C 1
ATOM 1866 O O . THR A 1 225 ? 20.684 -0.472 38.939 0.75 28.39 225 THR A O 1
ATOM 1870 N N . GLN A 1 226 ? 19.952 -0.172 41.046 0.69 25.47 226 GLN A N 1
ATOM 1871 C CA . GLN A 1 226 ? 18.579 -0.537 40.745 0.54 24.09 226 GLN A CA 1
ATOM 1872 C C . GLN A 1 226 ? 17.917 0.531 39.880 0.67 23.87 226 GLN A C 1
ATOM 1873 O O . GLN A 1 226 ? 18.352 1.685 39.824 0.86 28.58 226 GLN A O 1
ATOM 1879 N N . GLU A 1 227 ? 16.851 0.125 39.193 0.74 25.63 227 GLU A N 1
ATOM 1880 C CA . GLU A 1 227 ? 16.105 1.052 38.353 0.76 24.72 227 GLU A CA 1
ATOM 1881 C C . GLU A 1 227 ? 15.396 2.085 39.216 0.55 27.18 227 GLU A C 1
ATOM 1882 O O . GLU A 1 227 ? 14.710 1.747 40.182 1.00 28.55 227 GLU A O 1
ATOM 1888 N N . MET A 1 228 ? 15.629 3.349 38.905 0.90 28.42 228 MET A N 1
ATOM 1889 C CA . MET A 1 228 ? 15.045 4.409 39.694 0.87 28.27 228 MET A CA 1
ATOM 1890 C C . MET A 1 228 ? 14.360 5.441 38.832 0.63 23.28 228 MET A C 1
ATOM 1891 O O . MET A 1 228 ? 14.467 5.437 37.606 0.52 20.31 228 MET A O 1
ATOM 1896 N N . GLU A 1 229 ? 13.651 6.328 39.507 1.00 22.80 229 GLU A N 1
ATOM 1897 C CA . GLU A 1 229 ? 12.917 7.406 38.850 1.00 21.41 229 GLU A CA 1
ATOM 1898 C C . GLU A 1 229 ? 12.552 8.490 39.858 1.00 24.51 229 GLU A C 1
ATOM 1899 O O . GLU A 1 229 ? 12.077 8.188 40.956 1.00 22.63 229 GLU A O 1
ATOM 1905 N N . LEU A 1 230 ? 12.760 9.752 39.463 1.00 25.95 230 LEU A N 1
ATOM 1906 C CA . LEU A 1 230 ? 12.554 10.916 40.330 1.00 25.51 230 LEU A CA 1
ATOM 1907 C C . LEU A 1 230 ? 11.750 11.961 39.570 1.00 28.29 230 LEU A C 1
ATOM 1908 O O . LEU A 1 230 ? 12.283 12.576 38.640 1.00 29.66 230 LEU A O 1
ATOM 1913 N N . VAL A 1 231 ? 10.495 12.205 39.979 1.00 22.64 231 VAL A N 1
ATOM 1914 C CA . VAL A 1 231 ? 9.687 13.189 39.264 1.00 22.59 231 VAL A CA 1
ATOM 1915 C C . VAL A 1 231 ? 10.105 14.600 39.650 1.00 18.89 231 VAL A C 1
ATOM 1916 O O . VAL A 1 231 ? 10.635 14.867 40.736 1.00 18.05 231 VAL A O 1
ATOM 1920 N N . GLU A 1 232 ? 9.822 15.512 38.731 1.00 18.78 232 GLU A N 1
ATOM 1921 C CA . GLU A 1 232 ? 10.003 16.928 38.967 1.00 17.68 232 GLU A CA 1
ATOM 1922 C C . GLU A 1 232 ? 9.097 17.409 40.098 1.00 18.24 232 GLU A C 1
ATOM 1923 O O . GLU A 1 232 ? 7.927 17.026 40.193 1.00 16.66 232 GLU A O 1
ATOM 1929 N N . THR A 1 233 ? 9.662 18.228 40.977 1.00 14.19 233 THR A N 1
ATOM 1930 C CA . THR A 1 233 ? 8.890 18.826 42.056 1.00 12.63 233 THR A CA 1
ATOM 1931 C C . THR A 1 233 ? 7.727 19.619 41.479 1.00 15.14 233 THR A C 1
ATOM 1932 O O . THR A 1 233 ? 7.883 20.337 40.485 0.61 10.06 233 THR A O 1
ATOM 1936 N N . ARG A 1 234 ? 6.555 19.474 42.093 1.00 12.60 234 ARG A N 1
ATOM 1937 C CA . ARG A 1 234 ? 5.327 20.003 41.515 1.00 12.84 234 ARG A CA 1
ATOM 1938 C C . ARG A 1 234 ? 4.488 20.722 42.562 1.00 12.55 234 ARG A C 1
ATOM 1939 O O . ARG A 1 234 ? 4.478 20.336 43.735 1.00 12.45 234 ARG A O 1
ATOM 1947 N N . PRO A 1 235 ? 3.754 21.759 42.163 1.00 11.49 235 PRO A N 1
ATOM 1948 C CA . PRO A 1 235 ? 2.926 22.492 43.129 1.00 13.09 235 PRO A CA 1
ATOM 1949 C C . PRO A 1 235 ? 1.617 21.773 43.424 1.00 13.08 235 PRO A C 1
ATOM 1950 O O . PRO A 1 235 ? 0.941 21.271 42.526 1.00 13.69 235 PRO A O 1
ATOM 1954 N N . ALA A 1 236 ? 1.252 21.728 44.700 1.00 11.40 236 ALA A N 1
ATOM 1955 C CA . ALA A 1 236 ? -0.073 21.212 45.029 1.00 12.60 236 ALA A CA 1
ATOM 1956 C C . ALA A 1 236 ? -1.160 22.212 44.666 1.00 14.72 236 ALA A C 1
ATOM 1957 O O . ALA A 1 236 ? -2.325 21.824 44.501 1.00 13.76 236 ALA A O 1
ATOM 1959 N N . GLY A 1 237 ? -0.798 23.490 44.537 1.00 16.26 237 GLY A N 1
ATOM 1960 C CA . GLY A 1 237 ? -1.730 24.541 44.209 1.00 17.09 237 GLY A CA 1
ATOM 1961 C C . GLY A 1 237 ? -2.152 25.383 45.387 1.00 19.87 237 GLY A C 1
ATOM 1962 O O . GLY A 1 237 ? -2.761 26.442 45.183 1.00 23.01 237 GLY A O 1
ATOM 1963 N N . ASP A 1 238 ? -1.844 24.942 46.608 1.00 17.39 238 ASP A N 1
ATOM 1964 C CA . ASP A 1 238 ? -2.211 25.635 47.836 1.00 19.05 238 ASP A CA 1
ATOM 1965 C C . ASP A 1 238 ? -1.022 26.306 48.507 1.00 22.31 238 ASP A C 1
ATOM 1966 O O . ASP A 1 238 ? -1.120 26.684 49.679 1.00 21.94 238 ASP A O 1
ATOM 1971 N N . GLY A 1 239 ? 0.095 26.458 47.801 1.00 17.98 239 GLY A N 1
ATOM 1972 C CA . GLY A 1 239 ? 1.295 26.987 48.409 1.00 18.49 239 GLY A CA 1
ATOM 1973 C C . GLY A 1 239 ? 2.255 25.942 48.929 1.00 19.18 239 GLY A C 1
ATOM 1974 O O . GLY A 1 239 ? 3.284 26.305 49.508 1.00 20.42 239 GLY A O 1
ATOM 1975 N N . THR A 1 240 ? 1.953 24.661 48.758 1.00 14.74 240 THR A N 1
ATOM 1976 C CA . THR A 1 240 ? 2.893 23.604 49.104 1.00 14.66 240 THR A CA 1
ATOM 1977 C C . THR A 1 240 ? 3.269 22.826 47.849 1.00 11.86 240 THR A C 1
ATOM 1978 O O . THR A 1 240 ? 2.677 22.983 46.773 1.00 14.24 240 THR A O 1
ATOM 1982 N N . PHE A 1 241 ? 4.280 21.977 48.003 1.00 13.19 241 PHE A N 1
ATOM 1983 C CA . PHE A 1 241 ? 4.845 21.237 46.888 1.00 12.01 241 PHE A CA 1
ATOM 1984 C C . PHE A 1 241 ? 4.870 19.745 47.197 1.00 12.12 241 PHE A C 1
ATOM 1985 O O . PHE A 1 241 ? 4.697 19.318 48.344 1.00 12.29 241 PHE A O 1
ATOM 1993 N N . GLN A 1 242 ? 5.061 18.957 46.137 1.00 12.68 242 GLN A N 1
ATOM 1994 C CA . GLN A 1 242 ? 5.043 17.500 46.195 1.00 11.81 242 GLN A CA 1
ATOM 1995 C C . GLN A 1 242 ? 6.193 16.944 45.366 1.00 10.41 242 GLN A C 1
ATOM 1996 O O . GLN A 1 242 ? 6.592 17.530 44.357 1.00 11.78 242 GLN A O 1
ATOM 2002 N N . LYS A 1 243 ? 6.702 15.785 45.778 1.00 11.86 243 LYS A N 1
ATOM 2003 C CA . LYS A 1 243 ? 7.724 15.106 44.992 1.00 12.16 243 LYS A CA 1
ATOM 2004 C C . LYS A 1 243 ? 7.713 13.634 45.363 1.00 13.36 243 LYS A C 1
ATOM 2005 O O . LYS A 1 243 ? 7.329 13.272 46.478 1.00 14.02 243 LYS A O 1
ATOM 2011 N N . TRP A 1 244 ? 8.132 12.785 44.427 1.00 11.45 244 TRP A N 1
ATOM 2012 C CA . TRP A 1 244 ? 8.387 11.404 44.790 1.00 11.69 244 TRP A CA 1
ATOM 2013 C C . TRP A 1 244 ? 9.580 10.867 44.024 1.00 11.66 244 TRP A C 1
ATOM 2014 O O . TRP A 1 244 ? 10.050 11.447 43.039 1.00 14.35 244 TRP A O 1
ATOM 2025 N N . ALA A 1 245 ? 10.047 9.727 44.509 1.00 14.76 245 ALA A N 1
ATOM 2026 C CA . ALA A 1 245 ? 11.272 9.089 44.074 1.00 16.14 245 ALA A CA 1
ATOM 2027 C C . ALA A 1 245 ? 11.094 7.587 44.226 1.00 12.82 245 ALA A C 1
ATOM 2028 O O . ALA A 1 245 ? 10.681 7.126 45.290 1.00 14.56 245 ALA A O 1
ATOM 2030 N N . SER A 1 246 ? 11.394 6.817 43.174 1.00 15.72 246 SER A N 1
ATOM 2031 C CA . SER A 1 246 ? 11.102 5.387 43.199 1.00 17.27 246 SER A CA 1
ATOM 2032 C C . SER A 1 246 ? 12.333 4.548 42.878 1.00 13.42 246 SER A C 1
ATOM 2033 O O . SER A 1 246 ? 13.286 5.004 42.237 1.00 17.37 246 SER A O 1
ATOM 2036 N N . VAL A 1 247 ? 12.278 3.297 43.332 1.00 14.27 247 VAL A N 1
ATOM 2037 C CA . VAL A 1 247 ? 13.309 2.298 43.067 1.00 17.33 247 VAL A CA 1
ATOM 2038 C C . VAL A 1 247 ? 12.634 0.937 42.910 1.00 18.02 247 VAL A C 1
ATOM 2039 O O . VAL A 1 247 ? 11.666 0.627 43.613 1.00 18.27 247 VAL A O 1
ATOM 2043 N N . VAL A 1 248 ? 13.140 0.124 41.978 1.00 17.14 248 VAL A N 1
ATOM 2044 C CA . VAL A 1 248 ? 12.664 -1.243 41.774 1.00 18.13 248 VAL A CA 1
ATOM 2045 C C . VAL A 1 248 ? 13.598 -2.185 42.521 1.00 17.84 248 VAL A C 1
ATOM 2046 O O . VAL A 1 248 ? 14.808 -2.199 42.265 1.00 24.51 248 VAL A O 1
ATOM 2050 N N . VAL A 1 249 ? 13.045 -2.965 43.445 1.00 17.38 249 VAL A N 1
ATOM 2051 C CA . VAL A 1 249 ? 13.853 -3.805 44.328 1.00 20.32 249 VAL A CA 1
ATOM 2052 C C . VAL A 1 249 ? 13.354 -5.246 44.280 1.00 22.60 249 VAL A C 1
ATOM 2053 O O . VAL A 1 249 ? 12.180 -5.486 43.964 1.00 22.71 249 VAL A O 1
ATOM 2057 N N . PRO A 1 250 ? 14.205 -6.231 44.563 1.00 24.61 250 PRO A N 1
ATOM 2058 C CA . PRO A 1 250 ? 13.736 -7.622 44.579 1.00 24.99 250 PRO A CA 1
ATOM 2059 C C . PRO A 1 250 ? 12.716 -7.861 45.683 1.00 25.06 250 PRO A C 1
ATOM 2060 O O . PRO A 1 250 ? 12.815 -7.308 46.780 1.00 28.36 250 PRO A O 1
ATOM 2064 N N . LEU A 1 251 ? 11.725 -8.696 45.376 1.00 28.85 251 LEU A N 1
ATOM 2065 C CA . LEU A 1 251 ? 10.758 -9.110 46.381 1.00 29.95 251 LEU A CA 1
ATOM 2066 C C . LEU A 1 251 ? 11.475 -9.793 47.538 1.00 30.88 251 LEU A C 1
ATOM 2067 O O . LEU A 1 251 ? 12.284 -10.703 47.333 1.00 36.85 251 LEU A O 1
ATOM 2072 N N . GLY A 1 252 ? 11.191 -9.340 48.755 1.00 29.92 252 GLY A N 1
ATOM 2073 C CA . GLY A 1 252 ? 11.834 -9.859 49.943 1.00 35.11 252 GLY A CA 1
ATOM 2074 C C . GLY A 1 252 ? 13.019 -9.052 50.428 1.00 35.94 252 GLY A C 1
ATOM 2075 O O . GLY A 1 252 ? 13.529 -9.330 51.520 1.00 37.69 252 GLY A O 1
ATOM 2076 N N . LYS A 1 253 ? 13.468 -8.064 49.653 1.00 28.74 253 LYS A N 1
ATOM 2077 C CA . LYS A 1 253 ? 14.604 -7.223 50.008 1.00 30.27 253 LYS A CA 1
ATOM 2078 C C . LYS A 1 253 ? 14.192 -5.796 50.348 1.00 26.44 253 LYS A C 1
ATOM 2079 O O . LYS A 1 253 ? 15.062 -4.928 50.472 1.00 26.56 253 LYS A O 1
ATOM 2085 N N . GLU A 1 254 ? 12.889 -5.536 50.502 1.00 25.81 254 GLU A N 1
ATOM 2086 C CA . GLU A 1 254 ? 12.416 -4.162 50.666 1.00 27.30 254 GLU A CA 1
ATOM 2087 C C . GLU A 1 254 ? 13.045 -3.485 51.877 1.00 28.41 254 GLU A C 1
ATOM 2088 O O . GLU A 1 254 ? 13.323 -2.280 51.846 1.00 25.68 254 GLU A O 1
ATOM 2094 N N . GLN A 1 255 ? 13.275 -4.235 52.956 1.00 26.28 255 GLN A N 1
ATOM 2095 C CA . GLN A 1 255 ? 13.741 -3.609 54.189 1.00 31.57 255 GLN A CA 1
ATOM 2096 C C . GLN A 1 255 ? 15.195 -3.163 54.124 1.00 29.14 255 GLN A C 1
ATOM 2097 O O . GLN A 1 255 ? 15.643 -2.443 55.024 1.00 30.61 255 GLN A O 1
ATOM 2103 N N . LYS A 1 256 ? 15.936 -3.550 53.086 1.00 24.59 256 LYS A N 1
ATOM 2104 C CA . LYS A 1 256 ? 17.307 -3.082 52.917 1.00 25.10 256 LYS A CA 1
ATOM 2105 C C . LYS A 1 256 ? 17.393 -1.642 52.429 1.00 20.50 256 LYS A C 1
ATOM 2106 O O . LYS A 1 256 ? 18.474 -1.045 52.498 1.00 24.01 256 LYS A O 1
ATOM 2112 N N . TYR A 1 257 ? 16.297 -1.079 51.924 1.00 17.99 257 TYR A N 1
ATOM 2113 C CA . TYR A 1 257 ? 16.305 0.213 51.255 1.00 19.57 257 TYR A CA 1
ATOM 2114 C C . TYR A 1 257 ? 15.701 1.260 52.173 1.00 19.32 257 TYR A C 1
ATOM 2115 O O . TYR A 1 257 ? 14.656 1.024 52.787 1.00 22.66 257 TYR A O 1
ATOM 2124 N N . THR A 1 258 ? 16.357 2.411 52.265 1.00 18.73 258 THR A N 1
ATOM 2125 C CA . THR A 1 258 ? 15.843 3.535 53.031 1.00 20.71 258 THR A CA 1
ATOM 2126 C C . THR A 1 258 ? 15.751 4.768 52.146 1.00 19.32 258 THR A C 1
ATOM 2127 O O . THR A 1 258 ? 16.621 5.015 51.302 1.00 18.51 258 THR A O 1
ATOM 2131 N N . CYS A 1 259 ? 14.685 5.536 52.333 1.00 15.94 259 CYS A N 1
ATOM 2132 C CA . CYS A 1 259 ? 14.513 6.811 51.660 1.00 17.76 259 CYS A CA 1
ATOM 2133 C C . CYS A 1 259 ? 14.964 7.920 52.595 1.00 17.00 259 CYS A C 1
ATOM 2134 O O . CYS A 1 259 ? 14.599 7.932 53.773 1.00 20.97 259 CYS A O 1
ATOM 2137 N N . HIS A 1 260 ? 15.830 8.740 52.122 1.00 17.23 260 HIS A N 1
ATOM 2138 C CA A HIS A 1 260 ? 16.296 9.888 52.874 0.50 19.30 260 HIS A CA 1
ATOM 2139 C CA B HIS A 1 260 ? 16.342 9.891 52.880 0.50 19.41 260 HIS A CA 1
ATOM 2140 C C . HIS A 1 260 ? 15.804 11.346 52.302 1.00 18.09 260 HIS A C 1
ATOM 2141 O O . HIS A 1 260 ? 15.737 11.647 51.104 1.00 17.90 260 HIS A O 1
ATOM 2154 N N . VAL A 1 261 ? 15.214 12.058 53.249 1.00 17.54 261 VAL A N 1
ATOM 2155 C CA . VAL A 1 261 ? 14.517 13.294 52.904 1.00 15.97 261 VAL A CA 1
ATOM 2156 C C . VAL A 1 261 ? 15.216 14.451 53.599 1.00 17.69 261 VAL A C 1
ATOM 2157 O O . VAL A 1 261 ? 15.336 14.456 54.830 1.00 19.43 261 VAL A O 1
ATOM 2161 N N . GLU A 1 262 ? 15.648 15.438 52.820 1.00 16.48 262 GLU A N 1
ATOM 2162 C CA . GLU A 1 262 ? 16.257 16.649 53.355 1.00 19.06 262 GLU A CA 1
ATOM 2163 C C . GLU A 1 262 ? 15.480 17.871 52.884 1.00 15.91 262 GLU A C 1
ATOM 2164 O O . GLU A 1 262 ? 15.143 17.988 51.700 1.00 16.75 262 GLU A O 1
ATOM 2170 N N . HIS A 1 263 ? 15.211 18.785 53.812 1.00 15.84 263 HIS A N 1
ATOM 2171 C CA . HIS A 1 263 ? 14.408 19.960 53.512 1.00 15.11 263 HIS A CA 1
ATOM 2172 C C . HIS A 1 263 ? 14.680 21.012 54.576 1.00 17.05 263 HIS A C 1
ATOM 2173 O O . HIS A 1 263 ? 14.937 20.678 55.736 1.00 20.08 263 HIS A O 1
ATOM 2180 N N . GLU A 1 264 ? 14.605 22.285 54.164 1.00 16.46 264 GLU A N 1
ATOM 2181 C CA . GLU A 1 264 ? 14.907 23.392 55.068 1.00 19.33 264 GLU A CA 1
ATOM 2182 C C . GLU A 1 264 ? 14.036 23.356 56.317 1.00 21.43 264 GLU A C 1
ATOM 2183 O O . GLU A 1 264 ? 14.476 23.775 57.394 1.00 23.75 264 GLU A O 1
ATOM 2189 N N . GLY A 1 265 ? 12.810 22.847 56.201 1.00 21.09 265 GLY A N 1
ATOM 2190 C CA . GLY A 1 265 ? 11.899 22.826 57.330 1.00 21.25 265 GLY A CA 1
ATOM 2191 C C . GLY A 1 265 ? 12.107 21.694 58.305 1.00 23.24 265 GLY A C 1
ATOM 2192 O O . GLY A 1 265 ? 11.445 21.660 59.347 1.00 25.69 265 GLY A O 1
ATOM 2193 N N . LEU A 1 266 ? 13.012 20.768 57.998 1.00 20.89 266 LEU A N 1
ATOM 2194 C CA . LEU A 1 266 ? 13.230 19.630 58.885 1.00 18.57 266 LEU A CA 1
ATOM 2195 C C . LEU A 1 266 ? 14.342 19.936 59.885 1.00 25.16 266 LEU A C 1
ATOM 2196 O O . LEU A 1 266 ? 15.418 20.395 59.483 1.00 28.78 266 LEU A O 1
ATOM 2201 N N . PRO A 1 267 ? 14.122 19.703 61.181 1.00 23.87 267 PRO A N 1
ATOM 2202 C CA . PRO A 1 267 ? 15.233 19.825 62.141 1.00 27.36 267 PRO A CA 1
ATOM 2203 C C . PRO A 1 267 ? 16.293 18.753 61.956 1.00 31.12 267 PRO A C 1
ATOM 2204 O O . PRO A 1 267 ? 17.479 19.014 62.191 1.00 32.83 267 PRO A O 1
ATOM 2208 N N . GLU A 1 268 ? 15.900 17.550 61.555 1.00 25.64 268 GLU A N 1
ATOM 2209 C CA . GLU A 1 268 ? 16.803 16.490 61.145 1.00 27.86 268 GLU A CA 1
ATOM 2210 C C . GLU A 1 268 ? 16.253 15.867 59.873 1.00 26.21 268 GLU A C 1
ATOM 2211 O O . GLU A 1 268 ? 15.034 15.828 59.685 1.00 25.30 268 GLU A O 1
ATOM 2217 N N . PRO A 1 269 ? 17.120 15.382 58.981 1.00 27.49 269 PRO A N 1
ATOM 2218 C CA . PRO A 1 269 ? 16.620 14.681 57.793 1.00 23.43 269 PRO A CA 1
ATOM 2219 C C . PRO A 1 269 ? 15.804 13.466 58.200 1.00 18.67 269 PRO A C 1
ATOM 2220 O O . PRO A 1 269 ? 16.021 12.875 59.258 1.00 21.33 269 PRO A O 1
ATOM 2224 N N . LEU A 1 270 ? 14.845 13.100 57.350 1.00 18.28 270 LEU A N 1
ATOM 2225 C CA . LEU A 1 270 ? 14.008 11.939 57.598 1.00 19.51 270 LEU A CA 1
ATOM 2226 C C . LEU A 1 270 ? 14.639 10.712 56.965 1.00 20.31 270 LEU A C 1
ATOM 2227 O O . LEU A 1 270 ? 15.225 10.794 55.882 1.00 20.89 270 LEU A O 1
ATOM 2232 N N . THR A 1 271 ? 14.522 9.578 57.650 1.00 20.69 271 THR A N 1
ATOM 2233 C CA . THR A 1 271 ? 14.863 8.284 57.076 1.00 23.13 271 THR A CA 1
ATOM 2234 C C . THR A 1 271 ? 13.656 7.373 57.230 1.00 23.33 271 THR A C 1
ATOM 2235 O O . THR A 1 271 ? 13.146 7.198 58.340 1.00 25.61 271 THR A O 1
ATOM 2239 N N . LEU A 1 272 ? 13.197 6.801 56.119 1.00 21.49 272 LEU A N 1
ATOM 2240 C CA . LEU A 1 272 ? 11.984 5.996 56.104 1.00 22.17 272 LEU A CA 1
ATOM 2241 C C . LEU A 1 272 ? 12.241 4.665 55.417 1.00 22.24 272 LEU A C 1
ATOM 2242 O O . LEU A 1 272 ? 13.043 4.577 54.486 1.00 21.52 272 LEU A O 1
ATOM 2247 N N . ARG A 1 273 ? 11.521 3.639 55.872 1.00 25.48 273 ARG A N 1
ATOM 2248 C CA . ARG A 1 273 ? 11.532 2.318 55.263 1.00 31.19 273 ARG A CA 1
ATOM 2249 C C . ARG A 1 273 ? 10.106 1.896 54.942 1.00 29.91 273 ARG A C 1
ATOM 2250 O O . ARG A 1 273 ? 9.137 2.480 55.433 1.00 34.13 273 ARG A O 1
ATOM 2258 N N . TRP A 1 274 ? 9.990 0.869 54.108 1.00 23.95 274 TRP A N 1
ATOM 2259 C CA . TRP A 1 274 ? 8.712 0.202 53.915 1.00 29.78 274 TRP A CA 1
ATOM 2260 C C . TRP A 1 274 ? 8.418 -0.726 55.093 1.00 37.45 274 TRP A C 1
ATOM 2261 O O . TRP A 1 274 ? 7.387 -0.597 55.754 1.00 42.87 274 TRP A O 1
ATOM 2272 N N . ILE B 2 1 ? 16.392 23.572 19.461 0.00 50.58 1 ILE B N 1
ATOM 2273 C CA . ILE B 2 1 ? 15.736 24.730 20.055 1.00 49.41 1 ILE B CA 1
ATOM 2274 C C . ILE B 2 1 ? 14.240 24.479 20.204 1.00 45.49 1 ILE B C 1
ATOM 2275 O O . ILE B 2 1 ? 13.433 25.406 20.149 1.00 44.96 1 ILE B O 1
ATOM 2280 N N . GLN B 2 2 ? 13.871 23.214 20.382 1.00 42.47 2 GLN B N 1
ATOM 2281 C CA . GLN B 2 2 ? 12.498 22.848 20.710 1.00 41.16 2 GLN B CA 1
ATOM 2282 C C . GLN B 2 2 ? 12.528 21.826 21.831 1.00 34.68 2 GLN B C 1
ATOM 2283 O O . GLN B 2 2 ? 13.159 20.773 21.696 1.00 33.64 2 GLN B O 1
ATOM 2289 N N . LYS B 2 3 ? 11.845 22.133 22.927 1.00 27.24 3 LYS B N 1
ATOM 2290 C CA . LYS B 2 3 ? 11.782 21.252 24.083 1.00 30.03 3 LYS B CA 1
ATOM 2291 C C . LYS B 2 3 ? 10.357 20.733 24.240 1.00 30.40 3 LYS B C 1
ATOM 2292 O O . LYS B 2 3 ? 9.396 21.513 24.200 1.00 22.23 3 LYS B O 1
ATOM 2298 N N . THR B 2 4 ? 10.231 19.412 24.405 1.00 25.63 4 THR B N 1
ATOM 2299 C CA . THR B 2 4 ? 8.933 18.747 24.497 1.00 24.40 4 THR B CA 1
ATOM 2300 C C . THR B 2 4 ? 8.391 18.846 25.921 1.00 21.90 4 THR B C 1
ATOM 2301 O O . THR B 2 4 ? 9.128 18.584 26.876 1.00 24.68 4 THR B O 1
ATOM 2305 N N . PRO B 2 5 ? 7.123 19.217 26.102 1.00 19.98 5 PRO B N 1
ATOM 2306 C CA . PRO B 2 5 ? 6.592 19.367 27.465 1.00 19.97 5 PRO B CA 1
ATOM 2307 C C . PRO B 2 5 ? 6.572 18.057 28.243 1.00 22.73 5 PRO B C 1
ATOM 2308 O O . PRO B 2 5 ? 6.273 16.988 27.700 1.00 23.65 5 PRO B O 1
ATOM 2312 N N . GLN B 2 6 ? 6.906 18.163 29.528 1.00 18.68 6 GLN B N 1
ATOM 2313 C CA . GLN B 2 6 ? 6.685 17.116 30.517 1.00 19.01 6 GLN B CA 1
ATOM 2314 C C . GLN B 2 6 ? 5.364 17.390 31.222 1.00 20.07 6 GLN B C 1
ATOM 2315 O O . GLN B 2 6 ? 5.064 18.537 31.562 1.00 21.68 6 GLN B O 1
ATOM 2321 N N . ILE B 2 7 ? 4.571 16.341 31.440 1.00 12.94 7 ILE B N 1
ATOM 2322 C CA . ILE B 2 7 ? 3.187 16.496 31.880 1.00 10.88 7 ILE B CA 1
ATOM 2323 C C . ILE B 2 7 ? 2.946 15.620 33.099 1.00 14.12 7 ILE B C 1
ATOM 2324 O O . ILE B 2 7 ? 3.190 14.409 33.052 1.00 19.11 7 ILE B O 1
ATOM 2329 N N . GLN B 2 8 ? 2.453 16.223 34.177 1.00 10.59 8 GLN B N 1
ATOM 2330 C CA . GLN B 2 8 ? 2.026 15.470 35.354 1.00 10.86 8 GLN B CA 1
ATOM 2331 C C . GLN B 2 8 ? 0.573 15.793 35.670 1.00 13.47 8 GLN B C 1
ATOM 2332 O O . GLN B 2 8 ? 0.173 16.962 35.671 1.00 13.41 8 GLN B O 1
ATOM 2338 N N . VAL B 2 9 ? -0.210 14.755 35.958 1.00 11.38 9 VAL B N 1
ATOM 2339 C CA . VAL B 2 9 ? -1.622 14.892 36.303 1.00 11.12 9 VAL B CA 1
ATOM 2340 C C . VAL B 2 9 ? -1.811 14.268 37.678 1.00 9.74 9 VAL B C 1
ATOM 2341 O O . VAL B 2 9 ? -1.501 13.086 37.874 1.00 12.71 9 VAL B O 1
ATOM 2345 N N . TYR B 2 10 ? -2.304 15.057 38.634 1.00 9.92 10 TYR B N 1
ATOM 2346 C CA . TYR B 2 10 ? -2.290 14.621 40.029 1.00 9.63 10 TYR B CA 1
ATOM 2347 C C . TYR B 2 10 ? -3.246 15.485 40.836 1.00 12.71 10 TYR B C 1
ATOM 2348 O O . TYR B 2 10 ? -3.545 16.623 40.469 1.00 12.90 10 TYR B O 1
ATOM 2357 N N . SER B 2 11 ? -3.710 14.933 41.955 1.00 13.08 11 SER B N 1
ATOM 2358 C CA . SER B 2 11 ? -4.624 15.676 42.810 1.00 12.70 11 SER B CA 1
ATOM 2359 C C . SER B 2 11 ? -3.868 16.448 43.891 1.00 11.91 11 SER B C 1
ATOM 2360 O O . SER B 2 11 ? -2.753 16.095 44.287 1.00 13.87 11 SER B O 1
ATOM 2363 N N . ARG B 2 12 ? -4.491 17.527 44.362 1.00 12.41 12 ARG B N 1
ATOM 2364 C CA . ARG B 2 12 ? -3.871 18.335 45.408 1.00 14.31 12 ARG B CA 1
ATOM 2365 C C . ARG B 2 12 ? -3.689 17.526 46.690 1.00 17.98 12 ARG B C 1
ATOM 2366 O O . ARG B 2 12 ? -2.613 17.540 47.302 1.00 16.67 12 ARG B O 1
ATOM 2374 N N . HIS B 2 13 ? -4.724 16.801 47.093 1.00 15.95 13 HIS B N 1
ATOM 2375 C CA . HIS B 2 13 ? -4.763 15.976 48.292 1.00 18.04 13 HIS B CA 1
ATOM 2376 C C . HIS B 2 13 ? -4.842 14.503 47.922 1.00 19.32 13 HIS B C 1
ATOM 2377 O O . HIS B 2 13 ? -5.296 14.157 46.826 1.00 15.20 13 HIS B O 1
ATOM 2384 N N . PRO B 2 14 ? -4.415 13.602 48.811 1.00 20.32 14 PRO B N 1
ATOM 2385 C CA . PRO B 2 14 ? -4.583 12.169 48.547 1.00 21.72 14 PRO B CA 1
ATOM 2386 C C . PRO B 2 14 ? -6.033 11.861 48.229 1.00 19.46 14 PRO B C 1
ATOM 2387 O O . PRO B 2 14 ? -6.943 12.272 48.966 1.00 23.74 14 PRO B O 1
ATOM 2391 N N . PRO B 2 15 ? -6.292 11.184 47.117 1.00 19.49 15 PRO B N 1
ATOM 2392 C CA . PRO B 2 15 ? -7.666 11.098 46.619 1.00 19.87 15 PRO B CA 1
ATOM 2393 C C . PRO B 2 15 ? -8.488 10.076 47.383 1.00 20.35 15 PRO B C 1
ATOM 2394 O O . PRO B 2 15 ? -8.013 9.000 47.757 1.00 23.80 15 PRO B O 1
ATOM 2398 N N . GLU B 2 16 ? -9.743 10.435 47.610 1.00 17.33 16 GLU B N 1
ATOM 2399 C CA . GLU B 2 16 ? -10.710 9.553 48.247 1.00 19.28 16 GLU B CA 1
ATOM 2400 C C . GLU B 2 16 ? -12.009 9.692 47.476 1.00 19.07 16 GLU B C 1
ATOM 2401 O O . GLU B 2 16 ? -12.527 10.804 47.340 1.00 17.48 16 GLU B O 1
ATOM 2407 N N . ASN B 2 17 ? -12.516 8.581 46.939 1.00 19.70 17 ASN B N 1
ATOM 2408 C CA . ASN B 2 17 ? -13.753 8.644 46.173 1.00 20.76 17 ASN B CA 1
ATOM 2409 C C . ASN B 2 17 ? -14.854 9.239 47.032 1.00 21.56 17 ASN B C 1
ATOM 2410 O O . ASN B 2 17 ? -15.090 8.791 48.159 1.00 25.61 17 ASN B O 1
ATOM 2415 N N . GLY B 2 18 ? -15.511 10.267 46.507 1.00 19.27 18 GLY B N 1
ATOM 2416 C CA . GLY B 2 18 ? -16.576 10.931 47.215 1.00 20.08 18 GLY B CA 1
ATOM 2417 C C . GLY B 2 18 ? -16.154 12.147 48.005 1.00 22.54 18 GLY B C 1
ATOM 2418 O O . GLY B 2 18 ? -17.022 12.846 48.541 1.00 19.94 18 GLY B O 1
ATOM 2419 N N . LYS B 2 19 ? -14.857 12.427 48.090 1.00 22.53 19 LYS B N 1
ATOM 2420 C CA . LYS B 2 19 ? -14.363 13.566 48.852 1.00 21.57 19 LYS B CA 1
ATOM 2421 C C . LYS B 2 19 ? -13.869 14.655 47.914 1.00 20.76 19 LYS B C 1
ATOM 2422 O O . LYS B 2 19 ? -13.030 14.382 47.043 1.00 16.86 19 LYS B O 1
ATOM 2428 N N . PRO B 2 20 ? -14.370 15.883 48.043 1.00 17.26 20 PRO B N 1
ATOM 2429 C CA . PRO B 2 20 ? -13.955 16.954 47.124 1.00 17.76 20 PRO B CA 1
ATOM 2430 C C . PRO B 2 20 ? -12.448 17.187 47.140 1.00 19.34 20 PRO B C 1
ATOM 2431 O O . PRO B 2 20 ? -11.781 17.042 48.169 1.00 19.22 20 PRO B O 1
ATOM 2435 N N . ASN B 2 21 ? -11.914 17.559 45.977 1.00 18.34 21 ASN B N 1
ATOM 2436 C CA . ASN B 2 21 ? -10.470 17.647 45.767 1.00 15.54 21 ASN B CA 1
ATOM 2437 C C . ASN B 2 21 ? -10.202 18.639 44.633 1.00 14.64 21 ASN B C 1
ATOM 2438 O O . ASN B 2 21 ? -11.118 19.299 44.126 1.00 16.05 21 ASN B O 1
ATOM 2443 N N . ILE B 2 22 ? -8.934 18.749 44.241 1.00 12.65 22 ILE B N 1
ATOM 2444 C CA . ILE B 2 22 ? -8.491 19.581 43.127 1.00 12.28 22 ILE B CA 1
ATOM 2445 C C . ILE B 2 22 ? -7.617 18.712 42.244 1.00 12.76 22 ILE B C 1
ATOM 2446 O O . ILE B 2 22 ? -6.715 18.038 42.749 1.00 13.01 22 ILE B O 1
ATOM 2451 N N . LEU B 2 23 ? -7.871 18.729 40.934 1.00 12.47 23 LEU B N 1
ATOM 2452 C CA . LEU B 2 23 ? -7.034 18.007 39.979 1.00 11.50 23 LEU B CA 1
ATOM 2453 C C . LEU B 2 23 ? -6.118 18.986 39.253 1.00 11.51 23 LEU B C 1
ATOM 2454 O O . LEU B 2 23 ? -6.582 19.992 38.700 1.00 12.53 23 LEU B O 1
ATOM 2459 N N . ASN B 2 24 ? -4.826 18.673 39.239 1.00 11.27 24 ASN B N 1
ATOM 2460 C CA . ASN B 2 24 ? -3.792 19.518 38.657 1.00 12.97 24 ASN B CA 1
ATOM 2461 C C . ASN B 2 24 ? -3.252 18.890 37.379 1.00 12.74 24 ASN B C 1
ATOM 2462 O O . ASN B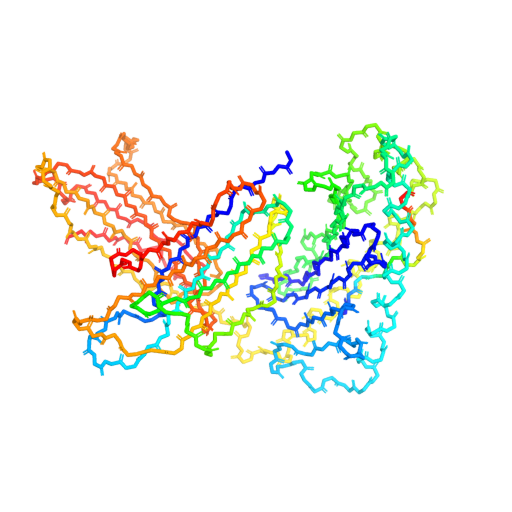 2 24 ? -3.108 17.668 37.290 1.00 12.34 24 ASN B O 1
ATOM 2467 N N . CYS B 2 25 ? -2.946 19.733 36.394 1.00 10.96 25 CYS B N 1
ATOM 2468 C CA . CYS B 2 25 ? -2.149 19.336 35.237 1.00 10.72 25 CYS B CA 1
ATOM 2469 C C . CYS B 2 25 ? -0.969 20.296 35.164 1.00 14.27 25 CYS B C 1
ATOM 2470 O O . CYS B 2 25 ? -1.140 21.469 34.819 1.00 15.79 25 CYS B O 1
ATOM 2473 N N . TYR B 2 26 ? 0.218 19.801 35.508 1.00 11.26 26 TYR B N 1
ATOM 2474 C CA . TYR B 2 26 ? 1.431 20.606 35.605 1.00 12.01 26 TYR B CA 1
ATOM 2475 C C . TYR B 2 26 ? 2.295 20.299 34.391 1.00 11.42 26 TYR B C 1
ATOM 2476 O O . TYR B 2 26 ? 2.671 19.141 34.172 1.00 12.94 26 TYR B O 1
ATOM 2485 N N . VAL B 2 27 ? 2.601 21.326 33.595 1.00 10.60 27 VAL B N 1
ATOM 2486 C CA . VAL B 2 27 ? 3.286 21.150 32.320 1.00 12.75 27 VAL B CA 1
ATOM 2487 C C . VAL B 2 27 ? 4.577 21.956 32.365 1.00 13.30 27 VAL B C 1
ATOM 2488 O O . VAL B 2 27 ? 4.549 23.164 32.632 1.00 13.79 27 VAL B O 1
ATOM 2492 N N . THR B 2 28 ? 5.709 21.289 32.129 1.00 13.42 28 THR B N 1
ATOM 2493 C CA . THR B 2 28 ? 7.023 21.891 32.324 1.00 11.40 28 THR B CA 1
ATOM 2494 C C . THR B 2 28 ? 7.948 21.591 31.152 1.00 15.47 28 THR B C 1
ATOM 2495 O O . THR B 2 28 ? 7.653 20.765 30.286 1.00 15.41 28 THR B O 1
ATOM 2499 N N . GLN B 2 29 ? 9.088 22.298 31.149 1.00 15.55 29 GLN B N 1
ATOM 2500 C CA . GLN B 2 29 ? 10.249 21.979 30.306 1.00 17.55 29 GLN B CA 1
ATOM 2501 C C . GLN B 2 29 ? 9.944 22.097 28.815 1.00 18.53 29 GLN B C 1
ATOM 2502 O O . GLN B 2 29 ? 10.438 21.314 27.996 1.00 21.86 29 GLN B O 1
ATOM 2508 N N . PHE B 2 30 ? 9.154 23.094 28.436 1.00 14.32 30 PHE B N 1
ATOM 2509 C CA . PHE B 2 30 ? 8.826 23.248 27.030 1.00 15.03 30 PHE B CA 1
ATOM 2510 C C . PHE B 2 30 ? 9.331 24.577 26.485 1.00 16.36 30 PHE B C 1
ATOM 2511 O O . PHE B 2 30 ? 9.545 25.545 27.223 1.00 15.27 30 PHE B O 1
ATOM 2519 N N . HIS B 2 31 ? 9.557 24.579 25.179 1.00 16.32 31 HIS B N 1
ATOM 2520 C CA . HIS B 2 31 ? 9.945 25.765 24.433 1.00 18.79 31 HIS B CA 1
ATOM 2521 C C . HIS B 2 31 ? 9.660 25.480 22.972 1.00 20.06 31 HIS B C 1
ATOM 2522 O O . HIS B 2 31 ? 10.002 24.401 22.478 1.00 22.56 31 HIS B O 1
ATOM 2529 N N . PRO B 2 32 ? 9.037 26.432 22.265 1.00 21.30 32 PRO B N 1
ATOM 2530 C CA . PRO B 2 32 ? 8.636 27.793 22.634 1.00 17.36 32 PRO B CA 1
ATOM 2531 C C . PRO B 2 32 ? 7.459 27.852 23.621 1.00 21.20 32 PRO B C 1
ATOM 2532 O O . PRO B 2 32 ? 6.863 26.816 23.941 1.00 19.49 32 PRO B O 1
ATOM 2536 N N . PRO B 2 33 ? 7.135 29.046 24.126 1.00 18.62 33 PRO B N 1
ATOM 2537 C CA . PRO B 2 33 ? 6.120 29.126 25.189 1.00 17.64 33 PRO B CA 1
ATOM 2538 C C . PRO B 2 33 ? 4.698 28.854 24.731 1.00 20.01 33 PRO B C 1
ATOM 2539 O O . PRO B 2 33 ? 3.866 28.496 25.570 1.00 18.57 33 PRO B O 1
ATOM 2543 N N . HIS B 2 34 ? 4.377 29.000 23.450 1.00 19.86 34 HIS B N 1
ATOM 2544 C CA . HIS B 2 34 ? 3.001 28.772 23.026 1.00 20.29 34 HIS B CA 1
ATOM 2545 C C . HIS B 2 34 ? 2.592 27.324 23.272 1.00 18.58 34 HIS B C 1
ATOM 2546 O O . HIS B 2 34 ? 3.265 26.390 22.829 1.00 20.81 34 HIS B O 1
ATOM 2553 N N . ILE B 2 35 ? 1.474 27.143 23.971 1.00 21.10 35 ILE B N 1
ATOM 2554 C CA . ILE B 2 35 ? 1.007 25.810 24.327 1.00 21.09 35 ILE B CA 1
ATOM 2555 C C . ILE B 2 35 ? -0.502 25.856 24.520 1.00 18.23 35 ILE B C 1
ATOM 2556 O O . ILE B 2 35 ? -1.071 26.886 24.886 1.00 23.97 35 ILE B O 1
ATOM 2561 N N . GLU B 2 36 ? -1.158 24.732 24.247 1.00 22.09 36 GLU B N 1
ATOM 2562 C CA . GLU B 2 36 ? -2.589 24.606 24.471 1.00 20.27 36 GLU B CA 1
ATOM 2563 C C . GLU B 2 36 ? -2.837 23.412 25.380 1.00 18.72 36 GLU B C 1
ATOM 2564 O O . GLU B 2 36 ? -2.359 22.306 25.107 1.00 23.03 36 GLU B O 1
ATOM 2570 N N . ILE B 2 37 ? -3.564 23.647 26.465 1.00 22.20 37 ILE B N 1
ATOM 2571 C CA . ILE B 2 37 ? -3.750 22.656 27.517 1.00 20.45 37 ILE B CA 1
ATOM 2572 C C . ILE B 2 37 ? -5.239 22.530 27.799 1.00 19.77 37 ILE B C 1
ATOM 2573 O O . ILE B 2 37 ? -5.929 23.536 27.993 1.00 22.48 37 ILE B O 1
ATOM 2578 N N . GLN B 2 38 ? -5.741 21.299 27.815 1.00 20.82 38 GLN B N 1
ATOM 2579 C CA . GLN B 2 38 ? -7.128 21.083 28.190 1.00 20.82 38 GLN B CA 1
ATOM 2580 C C . GLN B 2 38 ? -7.217 19.934 29.177 1.00 16.86 38 GLN B C 1
ATOM 2581 O O . GLN B 2 38 ? -6.481 18.951 29.064 1.00 25.08 38 GLN B O 1
ATOM 2587 N N . MET B 2 39 ? -8.130 20.065 30.128 1.00 17.74 39 MET B N 1
ATOM 2588 C CA . MET B 2 39 ? -8.455 18.993 31.053 1.00 14.15 39 MET B CA 1
ATOM 2589 C C . MET B 2 39 ? -9.773 18.359 30.625 1.00 18.89 39 MET B C 1
ATOM 2590 O O . MET B 2 39 ? -10.719 19.059 30.251 1.00 19.96 39 MET B O 1
ATOM 2595 N N . LEU B 2 40 ? -9.818 17.027 30.654 1.00 16.67 40 LEU B N 1
ATOM 2596 C CA . LEU B 2 40 ? -10.930 16.264 30.110 1.00 15.80 40 LEU B CA 1
ATOM 2597 C C . LEU B 2 40 ? -11.510 15.347 31.176 1.00 14.73 40 LEU B C 1
ATOM 2598 O O . LEU B 2 40 ? -10.767 14.751 31.963 1.00 19.26 40 LEU B O 1
ATOM 2603 N N . LYS B 2 41 ? -12.837 15.238 31.189 1.00 14.10 41 LYS B N 1
ATOM 2604 C CA . LYS B 2 41 ? -13.556 14.288 32.029 1.00 15.74 41 LYS B CA 1
ATOM 2605 C C . LYS B 2 41 ? -14.356 13.377 31.114 1.00 16.75 41 LYS B C 1
ATOM 2606 O O . LYS B 2 41 ? -15.252 13.843 30.399 1.00 16.80 41 LYS B O 1
ATOM 2612 N N . ASN B 2 42 ? -14.035 12.083 31.138 1.00 16.04 42 ASN B N 1
ATOM 2613 C CA . ASN B 2 42 ? -14.721 11.104 30.299 1.00 15.31 42 ASN B CA 1
ATOM 2614 C C . ASN B 2 42 ? -14.691 11.539 28.837 1.00 17.14 42 ASN B C 1
ATOM 2615 O O . ASN B 2 42 ? -15.677 11.412 28.101 1.00 19.89 42 ASN B O 1
ATOM 2620 N N . GLY B 2 43 ? -13.544 12.076 28.422 1.00 17.96 43 GLY B N 1
ATOM 2621 C CA . GLY B 2 43 ? -13.320 12.458 27.045 1.00 20.18 43 GLY B CA 1
ATOM 2622 C C . GLY B 2 43 ? -13.844 13.822 26.657 1.00 25.11 43 GLY B C 1
ATOM 2623 O O . GLY B 2 43 ? -13.653 14.233 25.504 1.00 25.96 43 GLY B O 1
ATOM 2624 N N . LYS B 2 44 ? -14.499 14.535 27.568 1.00 22.76 44 LYS B N 1
ATOM 2625 C CA . LYS B 2 44 ? -15.114 15.824 27.276 1.00 22.62 44 LYS B CA 1
ATOM 2626 C C . LYS B 2 44 ? -14.356 16.944 27.968 1.00 20.84 44 LYS B C 1
ATOM 2627 O O . LYS B 2 44 ? -13.939 16.803 29.121 1.00 21.40 44 LYS B O 1
ATOM 2633 N N . LYS B 2 45 ? -14.217 18.067 27.267 1.00 22.16 45 LYS B N 1
ATOM 2634 C CA . LYS B 2 45 ? -13.578 19.252 27.823 1.00 22.29 45 LYS B CA 1
ATOM 2635 C C . LYS B 2 45 ? -14.273 19.687 29.107 1.00 23.03 45 LYS B C 1
ATOM 2636 O O . LYS B 2 45 ? -15.502 19.797 29.157 1.00 27.18 45 LYS B O 1
ATOM 2642 N N . ILE B 2 46 ? -13.485 19.936 30.142 1.00 21.37 46 ILE B N 1
ATOM 2643 C CA . ILE B 2 46 ? -14.027 20.438 31.407 1.00 20.49 46 ILE B CA 1
ATOM 2644 C C . ILE B 2 46 ? -14.187 21.952 31.298 1.00 23.01 46 ILE B C 1
ATOM 2645 O O . ILE B 2 46 ? -13.212 22.645 30.972 1.00 22.61 46 ILE B O 1
ATOM 2650 N N . PRO B 2 47 ? -15.380 22.496 31.557 1.00 28.57 47 PRO B N 1
ATOM 2651 C CA . PRO B 2 47 ? -15.604 23.918 31.240 1.00 33.74 47 PRO B CA 1
ATOM 2652 C C . PRO B 2 47 ? -14.823 24.881 32.119 1.00 31.25 47 PRO B C 1
ATOM 2653 O O . PRO B 2 47 ? -14.258 25.851 31.599 1.00 37.79 47 PRO B O 1
ATOM 2657 N N . LYS B 2 48 ? -14.763 24.658 33.430 1.00 23.91 48 LYS B N 1
ATOM 2658 C CA . LYS B 2 48 ? -14.091 25.600 34.329 1.00 27.47 48 LYS B CA 1
ATOM 2659 C C . LYS B 2 48 ? -12.737 25.019 34.725 1.00 27.38 48 LYS B C 1
ATOM 2660 O O . LYS B 2 48 ? -12.626 24.237 35.670 1.00 26.50 48 LYS B O 1
ATOM 2666 N N . VAL B 2 49 ? -11.701 25.415 33.987 1.00 22.11 49 VAL B N 1
ATOM 2667 C CA . VAL B 2 49 ? -10.316 25.079 34.295 1.00 19.82 49 VAL B CA 1
ATOM 2668 C C . VAL B 2 49 ? -9.545 26.382 34.437 1.00 21.67 49 VAL B C 1
ATOM 2669 O O . VAL B 2 49 ? -9.567 27.223 33.531 1.00 25.75 49 VAL B O 1
ATOM 2673 N N . GLU B 2 50 ? -8.874 26.553 35.568 1.00 18.66 50 GLU B N 1
ATOM 2674 C CA . GLU B 2 50 ? -8.075 27.744 35.808 1.00 20.77 50 GLU B CA 1
ATOM 2675 C C . GLU B 2 50 ? -6.625 27.499 35.416 1.00 22.06 50 GLU B C 1
ATOM 2676 O O . GLU B 2 50 ? -6.072 26.422 35.666 1.00 20.14 50 GLU B O 1
ATOM 2682 N N . MET B 2 51 ? -6.016 28.512 34.801 1.00 17.78 51 MET B N 1
ATOM 2683 C CA . MET B 2 51 ? -4.630 28.468 34.360 1.00 16.57 51 MET B CA 1
ATOM 2684 C C . MET B 2 51 ? -3.812 29.441 35.190 1.00 18.17 51 MET B C 1
ATOM 2685 O O . MET B 2 51 ? -4.197 30.606 35.343 1.00 19.22 51 MET B O 1
ATOM 2690 N N . SER B 2 52 ? -2.684 28.968 35.710 1.00 14.76 52 SER B N 1
ATOM 2691 C CA . SER B 2 52 ? -1.738 29.878 36.332 1.00 13.67 52 SER B CA 1
ATOM 2692 C C . SER B 2 52 ? -1.074 30.735 35.262 1.00 13.92 52 SER B C 1
ATOM 2693 O O . SER B 2 52 ? -1.142 30.446 34.066 1.00 15.18 52 SER B O 1
ATOM 2696 N N . ASP B 2 53 ? -0.435 31.813 35.707 1.00 15.50 53 ASP B N 1
ATOM 2697 C CA . ASP B 2 53 ? 0.443 32.565 34.827 1.00 13.13 53 ASP B CA 1
ATOM 2698 C C . ASP B 2 53 ? 1.641 31.709 34.434 1.00 14.62 53 ASP B C 1
ATOM 2699 O O . ASP B 2 53 ? 2.234 31.024 35.273 1.00 21.02 53 ASP B O 1
ATOM 2704 N N . MET B 2 54 ? 1.991 31.741 33.152 1.00 12.90 54 MET B N 1
ATOM 2705 C CA . MET B 2 54 ? 3.181 31.031 32.705 1.00 13.62 54 MET B CA 1
ATOM 2706 C C . MET B 2 54 ? 4.432 31.730 33.222 1.00 15.77 54 MET B C 1
ATOM 2707 O O . MET B 2 54 ? 4.479 32.960 33.312 1.00 16.91 54 MET B O 1
ATOM 2712 N N . SER B 2 55 ? 5.447 30.942 33.570 1.00 13.13 55 SER B N 1
ATOM 2713 C CA . SER B 2 55 ? 6.751 31.481 33.943 1.00 13.37 55 SER B CA 1
ATOM 2714 C C . SER B 2 55 ? 7.815 30.560 33.364 1.00 13.76 55 SER B C 1
ATOM 2715 O O . SER B 2 55 ? 7.516 29.687 32.541 1.00 12.84 55 SER B O 1
ATOM 2718 N N . PHE B 2 56 ? 9.069 30.755 33.769 1.00 12.63 56 PHE B N 1
ATOM 2719 C CA . PHE B 2 56 ? 10.123 29.878 33.279 1.00 13.22 56 PHE B CA 1
ATOM 2720 C C . PHE B 2 56 ? 11.142 29.595 34.376 1.00 14.59 56 PHE B C 1
ATOM 2721 O O . PHE B 2 56 ? 11.219 30.293 35.388 1.00 14.99 56 PHE B O 1
ATOM 2729 N N . SER B 2 57 ? 11.913 28.530 34.155 1.00 16.28 57 SER B N 1
ATOM 2730 C CA . SER B 2 57 ? 12.813 27.962 35.145 1.00 16.70 57 SER B CA 1
ATOM 2731 C C . SER B 2 57 ? 14.245 28.448 34.931 1.00 21.20 57 SER B C 1
ATOM 2732 O O . SER B 2 57 ? 14.535 29.269 34.056 1.00 20.01 57 SER B O 1
ATOM 2735 N N . LYS B 2 58 ? 15.158 27.888 35.736 1.00 21.28 58 LYS B N 1
ATOM 2736 C CA . LYS B 2 58 ? 16.566 28.277 35.681 1.00 25.21 58 LYS B CA 1
ATOM 2737 C C . LYS B 2 58 ? 17.173 28.003 34.309 1.00 24.89 58 LYS B C 1
ATOM 2738 O O . LYS B 2 58 ? 17.999 28.784 33.822 1.00 28.07 58 LYS B O 1
ATOM 2744 N N . ASP B 2 59 ? 16.778 26.902 33.672 1.00 23.15 59 ASP B N 1
ATOM 2745 C CA . ASP B 2 59 ? 17.295 26.530 32.361 1.00 24.12 59 ASP B CA 1
ATOM 2746 C C . ASP B 2 59 ? 16.539 27.193 31.215 1.00 22.27 59 ASP B C 1
ATOM 2747 O O . ASP B 2 59 ? 16.731 26.800 30.060 1.00 19.91 59 ASP B O 1
ATOM 2752 N N . TRP B 2 60 ? 15.679 28.172 31.515 1.00 18.68 60 TRP B N 1
ATOM 2753 C CA . TRP B 2 60 ? 14.901 29.003 30.601 1.00 16.38 60 TRP B CA 1
ATOM 2754 C C . TRP B 2 60 ? 13.643 28.312 30.066 1.00 16.37 60 TRP B C 1
ATOM 2755 O O . TRP B 2 60 ? 12.853 28.965 29.384 1.00 17.16 60 TRP B O 1
ATOM 2766 N N . SER B 2 61 ? 13.419 27.028 30.342 1.00 16.26 61 SER B N 1
ATOM 2767 C CA . SER B 2 61 ? 12.219 26.380 29.832 1.00 17.88 61 SER B CA 1
ATOM 2768 C C . SER B 2 61 ? 10.985 26.838 30.609 1.00 16.04 61 SER B C 1
ATOM 2769 O O . SER B 2 61 ? 11.066 27.249 31.767 1.00 15.63 61 SER B O 1
ATOM 2772 N N . PHE B 2 62 ? 9.832 26.760 29.956 1.00 13.50 62 PHE B N 1
ATOM 2773 C CA . PHE B 2 62 ? 8.607 27.332 30.492 1.00 11.29 62 PHE B CA 1
ATOM 2774 C C . PHE B 2 62 ? 7.808 26.298 31.277 1.00 15.77 62 PHE B C 1
ATOM 2775 O O . PHE B 2 62 ? 7.980 25.086 31.110 1.00 15.11 62 PHE B O 1
ATOM 2783 N N . TYR B 2 63 ? 6.931 26.796 32.148 1.00 12.41 63 TYR B N 1
ATOM 2784 C CA . TYR B 2 63 ? 6.071 25.918 32.935 1.00 13.80 63 TYR B CA 1
ATOM 2785 C C . TYR B 2 63 ? 4.772 26.636 33.268 1.00 14.60 63 TYR B C 1
ATOM 2786 O O . TYR B 2 63 ? 4.725 27.870 33.339 1.00 13.44 63 TYR B O 1
ATOM 2795 N N . ILE B 2 64 ? 3.719 25.845 33.491 1.00 11.68 64 ILE B N 1
ATOM 2796 C CA . ILE B 2 64 ? 2.381 26.375 33.741 1.00 11.65 64 ILE B CA 1
ATOM 2797 C C . ILE B 2 64 ? 1.556 25.296 34.431 1.00 14.87 64 ILE B C 1
ATOM 2798 O O . ILE B 2 64 ? 1.828 24.100 34.286 1.00 12.39 64 ILE B O 1
ATOM 2803 N N . LEU B 2 65 ? 0.568 25.726 35.214 1.00 12.26 65 LEU B N 1
ATOM 2804 C CA . LEU B 2 65 ? -0.316 24.829 35.949 1.00 13.84 65 LEU B CA 1
ATOM 2805 C C . LEU B 2 65 ? -1.765 25.070 35.546 1.00 15.51 65 LEU B C 1
ATOM 2806 O O . LEU B 2 65 ? -2.245 26.207 35.599 1.00 17.22 65 LEU B O 1
ATOM 2811 N N . ALA B 2 66 ? -2.466 24.000 35.173 1.00 12.42 66 ALA B N 1
ATOM 2812 C CA . ALA B 2 66 ? -3.916 24.001 35.016 1.00 14.90 66 ALA B CA 1
ATOM 2813 C C . ALA B 2 66 ? -4.541 23.243 36.178 1.00 13.04 66 ALA B C 1
ATOM 2814 O O . ALA B 2 66 ? -3.964 22.274 36.669 1.00 14.89 66 ALA B O 1
ATOM 2816 N N . HIS B 2 67 ? -5.709 23.693 36.640 1.00 11.18 67 HIS B N 1
ATOM 2817 C CA . HIS B 2 67 ? -6.355 22.976 37.735 1.00 12.82 67 HIS B CA 1
ATOM 2818 C C . HIS B 2 67 ? -7.866 23.157 37.689 1.00 16.10 67 HIS B C 1
ATOM 2819 O O . HIS B 2 67 ? -8.385 24.133 37.138 1.00 17.28 67 HIS B O 1
ATOM 2826 N N . THR B 2 68 ? -8.569 22.194 38.291 1.00 13.19 68 THR B N 1
ATOM 2827 C CA . THR B 2 68 ? -10.025 22.199 38.319 1.00 14.41 68 THR B CA 1
ATOM 2828 C C . THR B 2 68 ? -10.513 21.502 39.586 1.00 14.51 68 THR B C 1
ATOM 2829 O O . THR B 2 68 ? -9.836 20.626 40.133 1.00 14.67 68 THR B O 1
ATOM 2833 N N . GLU B 2 69 ? -11.684 21.920 40.065 1.00 15.18 69 GLU B N 1
ATOM 2834 C CA . GLU B 2 69 ? -12.314 21.284 41.215 1.00 15.38 69 GLU B CA 1
ATOM 2835 C C . GLU B 2 69 ? -13.012 20.003 40.775 1.00 16.49 69 GLU B C 1
ATOM 2836 O O . GLU B 2 69 ? -13.620 19.956 39.704 1.00 24.08 69 GLU B O 1
ATOM 2842 N N . PHE B 2 70 ? -12.919 18.958 41.599 1.00 16.64 70 PHE B N 1
ATOM 2843 C CA . PHE B 2 70 ? -13.572 17.704 41.238 1.00 16.07 70 PHE B CA 1
ATOM 2844 C C . PHE B 2 70 ? -13.726 16.833 42.473 1.00 16.15 70 PHE B C 1
ATOM 2845 O O . PHE B 2 70 ? -13.036 17.014 43.479 1.00 16.33 70 PHE B O 1
ATOM 2853 N N . THR B 2 71 ? -14.655 15.891 42.385 1.00 17.00 71 THR B N 1
ATOM 2854 C CA . THR B 2 71 ? -14.818 14.859 43.406 1.00 18.31 71 THR B CA 1
ATOM 2855 C C . THR B 2 71 ? -14.568 13.528 42.723 1.00 17.83 71 THR B C 1
ATOM 2856 O O . THR B 2 71 ? -15.363 13.131 41.850 1.00 21.66 71 THR B O 1
ATOM 2860 N N . PRO B 2 72 ? -13.477 12.827 43.032 1.00 17.38 72 PRO B N 1
ATOM 2861 C CA . PRO B 2 72 ? -13.191 11.574 42.323 1.00 17.89 72 PRO B CA 1
ATOM 2862 C C . PRO B 2 72 ? -14.231 10.506 42.620 1.00 17.55 72 PRO B C 1
ATOM 2863 O O . PRO B 2 72 ? -14.833 10.463 43.695 1.00 16.38 72 PRO B O 1
ATOM 2867 N N . THR B 2 73 ? -14.446 9.639 41.633 1.00 16.94 73 THR B N 1
ATOM 2868 C CA . THR B 2 73 ? -15.387 8.535 41.755 1.00 14.58 73 THR B CA 1
ATOM 2869 C C . THR B 2 73 ? -14.762 7.276 41.177 1.00 17.40 73 THR B C 1
ATOM 2870 O O . THR B 2 73 ? -13.699 7.307 40.550 1.00 22.50 73 THR B O 1
ATOM 2874 N N . GLU B 2 74 ? -15.462 6.157 41.374 1.00 17.40 74 GLU B N 1
ATOM 2875 C CA . GLU B 2 74 ? -15.057 4.901 40.756 1.00 21.50 74 GLU B CA 1
ATOM 2876 C C . GLU B 2 74 ? -15.270 4.888 39.250 1.00 20.45 74 GLU B C 1
ATOM 2877 O O . GLU B 2 74 ? -14.660 4.063 38.562 1.00 23.99 74 GLU B O 1
ATOM 2883 N N . THR B 2 75 ? -16.126 5.760 38.719 1.00 16.49 75 THR B N 1
ATOM 2884 C CA . THR B 2 75 ? -16.567 5.630 37.336 1.00 15.67 75 THR B CA 1
ATOM 2885 C C . THR B 2 75 ? -16.049 6.714 36.399 1.00 15.83 75 THR B C 1
ATOM 2886 O O . THR B 2 75 ? -16.205 6.570 35.184 1.00 16.66 75 THR B O 1
ATOM 2890 N N . ASP B 2 76 ? -15.464 7.793 36.907 1.00 16.45 76 ASP B N 1
ATOM 2891 C CA . ASP B 2 76 ? -15.062 8.906 36.055 1.00 16.29 76 ASP B CA 1
ATOM 2892 C C . ASP B 2 76 ? -13.577 8.842 35.718 1.00 15.62 76 ASP B C 1
ATOM 2893 O O . ASP B 2 76 ? -12.745 8.507 36.567 1.00 17.56 76 ASP B O 1
ATOM 2898 N N . THR B 2 77 ? -13.254 9.178 34.473 1.00 15.38 77 THR B N 1
ATOM 2899 C CA . THR B 2 77 ? -11.882 9.185 33.985 1.00 13.89 77 THR B CA 1
ATOM 2900 C C . THR B 2 77 ? -11.463 10.617 33.693 1.00 15.70 77 THR B C 1
ATOM 2901 O O . THR B 2 77 ? -12.192 11.353 33.024 1.00 17.87 77 THR B O 1
ATOM 2905 N N . TYR B 2 78 ? -10.284 10.997 34.171 1.00 13.03 78 TYR B N 1
ATOM 2906 C CA . TYR B 2 78 ? -9.759 12.342 33.981 1.00 13.17 78 TYR B CA 1
ATOM 2907 C C . TYR B 2 78 ? -8.449 12.308 33.206 1.00 14.20 78 TYR B C 1
ATOM 2908 O O . TYR B 2 78 ? -7.646 11.378 33.340 1.00 14.20 78 TYR B O 1
ATOM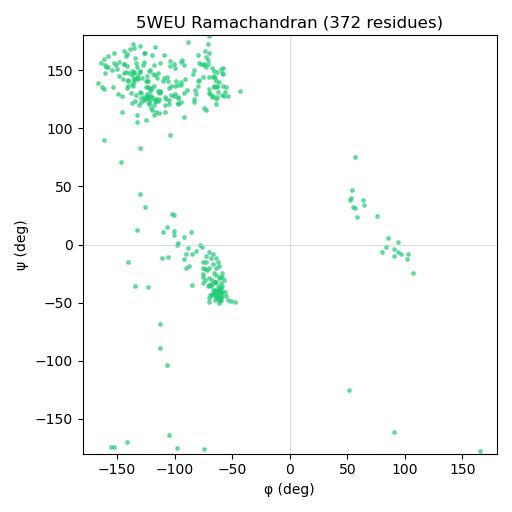 2917 N N . ALA B 2 79 ? -8.228 13.345 32.400 1.00 13.88 79 ALA B N 1
ATOM 2918 C CA . ALA B 2 79 ? -7.015 13.415 31.608 1.00 13.52 79 ALA B CA 1
ATOM 2919 C C . ALA B 2 79 ? -6.671 14.869 31.336 1.00 14.61 79 ALA B C 1
ATOM 2920 O O . ALA B 2 79 ? -7.495 15.773 31.507 1.00 17.81 79 ALA B O 1
ATOM 2922 N N . CYS B 2 80 ? -5.433 15.073 30.906 1.00 13.91 80 CYS B N 1
ATOM 2923 C CA . CYS B 2 80 ? -4.949 16.366 30.448 1.00 15.67 80 CYS B CA 1
ATOM 2924 C C . CYS B 2 80 ? -4.418 16.199 29.032 1.00 16.05 80 CYS B C 1
ATOM 2925 O O . CYS B 2 80 ? -3.612 15.299 28.780 1.00 16.92 80 CYS B O 1
ATOM 2928 N N . ARG B 2 81 ? -4.866 17.058 28.114 1.00 15.50 81 ARG B N 1
ATOM 2929 C CA . ARG B 2 81 ? -4.454 17.005 26.713 1.00 16.41 81 ARG B CA 1
ATOM 2930 C C . ARG B 2 81 ? -3.639 18.251 26.377 1.00 15.21 81 ARG B C 1
ATOM 2931 O O . ARG B 2 81 ? -4.111 19.374 26.579 1.00 19.47 81 ARG B O 1
ATOM 2939 N N . VAL B 2 82 ? -2.429 18.048 25.860 1.00 18.82 82 VAL B N 1
ATOM 2940 C CA . VAL B 2 82 ? -1.463 19.124 25.649 1.00 17.19 82 VAL B CA 1
ATOM 2941 C C . VAL B 2 82 ? -1.051 19.156 24.181 1.00 17.89 82 VAL B C 1
ATOM 2942 O O . VAL B 2 82 ? -0.605 18.141 23.637 1.00 19.14 82 VAL B O 1
ATOM 2946 N N . LYS B 2 83 ? -1.177 20.325 23.551 1.00 20.62 83 LYS B N 1
ATOM 2947 C CA . LYS B 2 83 ? -0.728 20.530 22.176 1.00 26.09 83 LYS B CA 1
ATOM 2948 C C . LYS B 2 83 ? 0.425 21.526 22.178 1.00 20.66 83 LYS B C 1
ATOM 2949 O O . LYS B 2 83 ? 0.284 22.644 22.684 1.00 25.03 83 LYS B O 1
ATOM 2955 N N . HIS B 2 84 ? 1.556 21.112 21.617 1.00 24.38 84 HIS B N 1
ATOM 2956 C CA . HIS B 2 84 ? 2.751 21.940 21.547 1.00 26.33 84 HIS B CA 1
ATOM 2957 C C . HIS B 2 84 ? 3.455 21.671 20.224 1.00 26.90 84 HIS B C 1
ATOM 2958 O O . HIS B 2 84 ? 3.424 20.551 19.708 1.00 28.07 84 HIS B O 1
ATOM 2965 N N . ALA B 2 85 ? 4.099 22.710 19.680 1.00 24.82 85 ALA B N 1
ATOM 2966 C CA . ALA B 2 85 ? 4.735 22.590 18.369 1.00 27.29 85 ALA B CA 1
ATOM 2967 C C . ALA B 2 85 ? 5.796 21.499 18.324 1.00 29.69 85 ALA B C 1
ATOM 2968 O O . ALA B 2 85 ? 6.076 20.966 17.242 1.00 30.25 85 ALA B O 1
ATOM 2970 N N . SER B 2 86 ? 6.390 21.146 19.464 1.00 24.76 86 SER B N 1
ATOM 2971 C CA . SER B 2 86 ? 7.391 20.089 19.483 1.00 27.43 86 SER B CA 1
ATOM 2972 C C . SER B 2 86 ? 6.796 18.708 19.248 1.00 30.55 86 SER B C 1
ATOM 2973 O O . SER B 2 86 ? 7.556 17.742 19.127 1.00 31.26 86 SER B O 1
ATOM 2976 N N . MET B 2 87 ? 5.470 18.592 19.188 1.00 30.50 87 MET B N 1
ATOM 2977 C CA . MET B 2 87 ? 4.791 17.312 19.051 1.00 34.74 87 MET B CA 1
ATOM 2978 C C . MET B 2 87 ? 3.867 17.348 17.841 1.00 32.46 87 MET B C 1
ATOM 2979 O O . MET B 2 87 ? 3.141 18.325 17.630 1.00 35.23 87 MET B O 1
ATOM 2984 N N . ALA B 2 88 ? 3.896 16.269 17.054 1.00 38.98 88 ALA B N 1
ATOM 2985 C CA . ALA B 2 88 ? 3.071 16.198 15.851 1.00 40.23 88 ALA B CA 1
ATOM 2986 C C . ALA B 2 88 ? 1.591 16.339 16.185 1.00 38.73 88 ALA B C 1
ATOM 2987 O O . ALA B 2 88 ? 0.855 17.066 15.508 1.00 37.24 88 ALA B O 1
ATOM 2989 N N . GLU B 2 89 ? 1.138 15.658 17.228 1.00 34.86 89 GLU B N 1
ATOM 2990 C CA . GLU B 2 89 ? -0.262 15.640 17.618 1.00 33.50 89 GLU B CA 1
ATOM 2991 C C . GLU B 2 89 ? -0.390 15.854 19.115 1.00 29.14 89 GLU B C 1
ATOM 2992 O O . GLU B 2 89 ? 0.546 15.572 19.871 1.00 29.04 89 GLU B O 1
ATOM 2998 N N . PRO B 2 90 ? -1.546 16.343 19.575 1.00 30.30 90 PRO B N 1
ATOM 2999 C CA . PRO B 2 90 ? -1.734 16.554 21.015 1.00 30.34 90 PRO B CA 1
ATOM 3000 C C . PRO B 2 90 ? -1.554 15.261 21.792 1.00 29.85 90 PRO B C 1
ATOM 3001 O O . PRO B 2 90 ? -1.864 14.169 21.308 1.00 30.74 90 PRO B O 1
ATOM 3005 N N . LYS B 2 91 ? -1.044 15.398 23.014 1.00 24.79 91 LYS B N 1
ATOM 3006 C CA . LYS B 2 91 ? -0.769 14.266 23.886 1.00 21.28 91 LYS B CA 1
ATOM 3007 C C . LYS B 2 91 ? -1.774 14.250 25.029 1.00 23.66 91 LYS B C 1
ATOM 3008 O O . LYS B 2 91 ? -1.926 15.249 25.739 1.00 20.27 91 LYS B O 1
ATOM 3014 N N . THR B 2 92 ? -2.442 13.115 25.214 1.00 25.51 92 THR B N 1
ATOM 3015 C CA . THR B 2 92 ? -3.423 12.940 26.278 1.00 23.43 92 THR B CA 1
ATOM 3016 C C . THR B 2 92 ? -2.811 12.082 27.380 1.00 24.88 92 THR B C 1
ATOM 3017 O O . THR B 2 92 ? -2.357 10.962 27.122 1.00 29.35 92 THR B O 1
ATOM 3021 N N . VAL B 2 93 ? -2.801 12.604 28.605 1.00 18.18 93 VAL B N 1
ATOM 3022 C CA . VAL B 2 93 ? -2.224 11.920 29.755 1.00 16.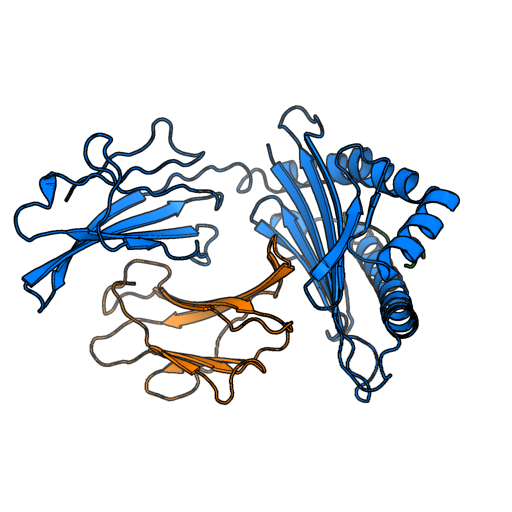79 93 VAL B CA 1
ATOM 3023 C C . VAL B 2 93 ? -3.334 11.679 30.769 1.00 17.75 93 VAL B C 1
ATOM 3024 O O . VAL B 2 93 ? -3.947 12.632 31.256 1.00 15.15 93 VAL B O 1
ATOM 3028 N N . TYR B 2 94 ? -3.580 10.412 31.101 1.00 14.57 94 TYR B N 1
ATOM 3029 C CA . TYR B 2 94 ? -4.617 10.081 32.070 1.00 11.79 94 TYR B CA 1
ATOM 3030 C C . TYR B 2 94 ? -4.114 10.176 33.507 1.00 13.92 94 TYR B C 1
ATOM 3031 O O . TYR B 2 94 ? -2.949 9.896 33.809 1.00 15.53 94 TYR B O 1
ATOM 3040 N N . TRP B 2 95 ? -5.023 10.566 34.398 1.00 12.55 95 TRP B N 1
ATOM 3041 C CA . TRP B 2 95 ? -4.730 10.602 35.823 1.00 11.00 95 TRP B CA 1
ATOM 3042 C C . TRP B 2 95 ? -4.463 9.194 36.325 1.00 19.64 95 TRP B C 1
ATOM 3043 O O . TRP B 2 95 ? -5.276 8.288 36.117 1.00 20.36 95 TRP B O 1
ATOM 3054 N N . ASP B 2 96 ? -3.304 9.011 36.948 1.00 17.84 96 ASP B N 1
ATOM 3055 C CA . ASP B 2 96 ? -2.927 7.769 37.615 1.00 22.37 96 ASP B CA 1
ATOM 3056 C C . ASP B 2 96 ? -2.850 8.093 39.100 1.00 21.93 96 ASP B C 1
ATOM 3057 O O . ASP B 2 96 ? -1.989 8.870 39.524 1.00 25.11 96 ASP B O 1
ATOM 3062 N N . ARG B 2 97 ? -3.754 7.513 39.889 1.00 22.98 97 ARG B N 1
ATOM 3063 C CA . ARG B 2 97 ? -3.865 7.899 41.294 1.00 25.16 97 ARG B CA 1
ATOM 3064 C C . ARG B 2 97 ? -2.621 7.578 42.116 1.00 27.78 97 ARG B C 1
ATOM 3065 O O . ARG B 2 97 ? -2.514 8.059 43.249 1.00 30.43 97 ARG B O 1
ATOM 3073 N N . ASP B 2 98 ? -1.683 6.794 41.591 1.00 33.03 98 ASP B N 1
ATOM 3074 C CA . ASP B 2 98 ? -0.486 6.426 42.336 1.00 35.41 98 ASP B CA 1
ATOM 3075 C C . ASP B 2 98 ? 0.735 7.244 41.936 1.00 35.30 98 ASP B C 1
ATOM 3076 O O . ASP B 2 98 ? 1.853 6.903 42.335 1.00 33.21 98 ASP B O 1
ATOM 3081 N N . MET B 2 99 ? 0.552 8.317 41.169 1.00 30.83 99 MET B N 1
ATOM 3082 C CA . MET B 2 99 ? 1.693 9.020 40.592 1.00 30.49 99 MET B CA 1
ATOM 3083 C C . MET B 2 99 ? 1.690 10.530 40.825 1.00 24.54 99 MET B C 1
ATOM 3084 O O . MET B 2 99 ? 0.827 11.096 41.507 1.00 24.08 99 MET B O 1
ATOM 3090 N N . ARG C 3 1 ? 10.063 45.835 43.655 1.00 16.22 1 ARG P N 1
ATOM 3091 C CA . ARG C 3 1 ? 9.804 46.413 42.333 1.00 15.62 1 ARG P CA 1
ATOM 3092 C C . ARG C 3 1 ? 10.788 45.845 41.310 1.00 14.67 1 ARG P C 1
ATOM 3093 O O . ARG C 3 1 ? 11.898 45.431 41.662 1.00 16.29 1 ARG P O 1
ATOM 3101 N N . GLY C 3 2 ? 10.370 45.828 40.045 1.00 13.15 2 GLY P N 1
ATOM 3102 C CA . GLY C 3 2 ? 11.069 45.095 39.020 1.00 16.92 2 GLY P CA 1
ATOM 3103 C C . GLY C 3 2 ? 12.166 45.885 38.342 1.00 13.44 2 GLY P C 1
ATOM 3104 O O . GLY C 3 2 ? 12.363 47.080 38.597 1.00 15.30 2 GLY P O 1
ATOM 3105 N N . PRO C 3 3 ? 12.914 45.214 37.474 1.00 14.27 3 PRO P N 1
ATOM 3106 C CA . PRO C 3 3 ? 14.044 45.862 36.806 1.00 14.19 3 PRO P CA 1
ATOM 3107 C C . PRO C 3 3 ? 13.602 46.661 35.589 1.00 14.00 3 PRO P C 1
ATOM 3108 O O . PRO C 3 3 ? 12.626 46.329 34.914 1.00 13.42 3 PRO P O 1
ATOM 3112 N N . GLY C 3 4 ? 14.350 47.724 35.310 1.00 14.48 4 GLY P N 1
ATOM 3113 C CA . GLY C 3 4 ? 14.070 48.597 34.181 1.00 15.54 4 GLY P CA 1
ATOM 3114 C C . GLY C 3 4 ? 15.185 48.519 33.148 1.00 15.68 4 GLY P C 1
ATOM 3115 O O . GLY C 3 4 ? 16.364 48.612 33.492 1.00 17.90 4 GLY P O 1
ATOM 3116 N N . CYS C 3 5 ? 14.784 48.350 31.881 1.00 14.64 5 CYS P N 1
ATOM 3117 C CA . CYS C 3 5 ? 15.751 48.341 30.784 1.00 17.45 5 CYS P CA 1
ATOM 3118 C C . CYS C 3 5 ? 16.432 49.691 30.618 1.00 18.35 5 CYS P C 1
ATOM 3119 O O . CYS C 3 5 ? 17.596 49.748 30.206 1.00 19.12 5 CYS P O 1
ATOM 3124 N N . ALA C 3 6 ? 15.719 50.780 30.913 1.00 19.80 6 ALA P N 1
ATOM 3125 C CA . ALA C 3 6 ? 16.245 52.137 30.745 1.00 20.45 6 ALA P CA 1
ATOM 3126 C C . ALA C 3 6 ? 16.745 52.365 29.318 1.00 20.17 6 ALA P C 1
ATOM 3127 O O . ALA C 3 6 ? 17.704 53.105 29.091 1.00 19.36 6 ALA P O 1
ATOM 3129 N N . PHE C 3 7 ? 16.098 51.702 28.357 1.00 19.05 7 PHE P N 1
ATOM 3130 C CA . PHE C 3 7 ? 16.409 51.802 26.927 1.00 17.00 7 PHE P CA 1
ATOM 3131 C C . PHE C 3 7 ? 17.863 51.462 26.617 1.00 17.84 7 PHE P C 1
ATOM 3132 O O . PHE C 3 7 ? 18.451 51.969 25.652 1.00 20.54 7 PHE P O 1
ATOM 3140 N N . VAL C 3 8 ? 18.422 50.559 27.418 1.00 17.00 8 VAL P N 1
ATOM 3141 C CA . VAL C 3 8 ? 19.684 49.895 27.126 1.00 18.45 8 VAL P CA 1
ATOM 3142 C C . VAL C 3 8 ? 19.334 48.609 26.387 1.00 20.67 8 VAL P C 1
ATOM 3143 O O . VAL C 3 8 ? 18.769 47.679 26.972 1.00 20.24 8 VAL P O 1
ATOM 3147 N N . THR C 3 9 ? 19.648 48.566 25.099 1.00 20.39 9 THR P N 1
ATOM 3148 C CA . THR C 3 9 ? 19.265 47.472 24.223 1.00 20.89 9 THR P CA 1
ATOM 3149 C C . THR C 3 9 ? 20.490 46.644 23.856 1.00 18.68 9 THR P C 1
ATOM 3150 O O . THR C 3 9 ? 21.632 47.074 24.027 1.00 18.78 9 THR P O 1
ATOM 3154 N N . ILE C 3 10 ? 20.242 45.435 23.359 1.00 21.33 10 ILE P N 1
ATOM 3155 C CA . ILE C 3 10 ? 21.337 44.523 23.050 1.00 21.85 10 ILE P CA 1
ATOM 3156 C C . ILE C 3 10 ? 22.140 44.999 21.837 1.00 25.35 10 ILE P C 1
ATOM 3157 O O . ILE C 3 10 ? 21.757 45.934 21.126 1.00 23.31 10 ILE P O 1
#

Organism: Mus musculus (NCBI:txid10090)

Radius of gyration: 22.77 Å; Cα contacts (8 Å, |Δi|>4): 834; chains: 3; bounding box: 48×65×54 Å

GO terms:
  GO:0045121 membrane raft (C, IDA)
  GO:0098553 lumenal side of endoplasmic reticulum membrane (C, TAS)
  GO:0030670 phagocytic vesicle membrane (C, TAS)

CATH classification: 3.30.500.10 (+1 more: 2.60.40.10)

Secondary structure (DSSP, 8-state):
-EEEEEEEEEE--TTSSSPEEEEEEEETTEEEEEEETTSSS---EE-SGGGTTS-HHHHHHHHHHHHHHHHHHHHHHHHHHHHHT--TTS--EEEEEEEEEE-TTS-EEEEEEEEEETTEEEEEE-TTSS-EEE-SHHHHHHHHHHHHHTHHHHHHHIIIIIHHHHHHHHHHHTTTTTT--BPPEEEEEEEE-TTSSEEEEEEEEEEBSS--EEEEESSSSPP-S-EEEPPPEE-SSS-EEEEEEEEE-TT-GGG-EEEEE-TT-SS-EEE--/--BPPEEEEEESS---TTS-EEEEEEEEEEBSS--EEEEEETTEE-S--EEPPPEE-TTS-EEEEEEEEE---SS--EEEEEE-TTSSS-EEEE--TT-/-----TT---